Protein AF-Q4DHJ1-F1 (afdb_monomer_lite)

pLDDT: mean 71.38, std 22.07, range [25.27, 98.25]

Radius of gyration: 38.3 Å; chains: 1; bounding box: 153×89×81 Å

InterPro domains:
  IPR014541 Predicted amidinotransferase, FN0238 type [PTHR43224] (363-666)

Foldseek 3Di:
DAPFFAFAWAFEAFFADDPPDPPDDDDDDDDDDDDDDDDDDDDDLVLLVVVLVVLVVCLVVPLVPPDPSLDDNVNSVVLNVLSVLLNVLVVVLVVLVVVLVVLVVVVVVVVVVVVVVVVVVVVVVVVVVVVVVVVLVVVPPPDPDDDDCNVVVVVVVVVVVVVVVVVVCVVCVVVVVVVVVVVVVSVVVSVVSVVVSVVSVVSSVVSLVVSLVVLVVVVVSVVVVVVVVVVVPDDPVVVVVVCPPDDDDCPPVVVSVVVVVVVVVVVVVVVVVVPDDDDDDDDDPDPRSSVVSVVVVVVVVVVVVVVVVVCDPPPPPPDDDDDDDDDDDDDDDDDDDDDDDDDDDDDDDDDDDDDDDDDDPPPVVVVLSVVQSVLVVVVQCCQCVVQVHHYHYHYLCPAPCSVVSNVPPLLRQCLFQKAKAFEDDLVQAFTPAIEMEGWADDPSCPPSDRVVLPVCLLVVLCVVVVGRYYYHYCNVLCVVQVAGATSLQWAAALQRQAIEGAQWAPVPQDPSNSVSSVVSQVSVCVVSVHDPLRYAYWHFHPDGSNFQQWHHAQQEIEGQLVRIHHPDPVSSVSVVVCCVVRHNYYHHDHPQLSLQALRQKDWTWTRDPVPDDIAIAIEDEPRSLVSDDPVSNVSVCVVLDDPSYDYGHSPSVCVPVVHDDNSRIRGYRYHPDSDHHGNCRDPCVSSCSVVVVVVVVVVVVVVVVVPDDD

Secondary structure (DSSP, 8-state):
----PPP-EEEEEPP----------------------------SHHHHHHHHHHHHHHHHTTGGGSTT--S-HHHHHHHHHHHHHHHHHHHHHHHHHHHHHHHHHHHHHHHHHHHHHHHHHHHHHHHHHHHHHHHHHHHSSS--S--S-HHHHHHHHHHHHHHHHHHHHHHHHHHHHHHHHHHHHHHHHHHHHHHHHHHHHHHHHHHHHHHHHHHHHHHHHHHHHHHHHHHHSS-HHHHHHTTSS-S----HHHHHHHHHHHHHHHHHHHHHTTS----------S--HHHHHHHHHHHHHHHHHHHHHHS----TT-------------------------------------PPPPPP-HHHHHHHHHHHHHHHHHHHHIIIIIT----EEEEGGGSTTHHHHHT-GGGG-GGGTEEEEEEE-TTSSSEEEEEEEE----GGGTT-S-IIIIIIHHHHHHHHTTTTEEEEE-HHHHHHHT----GGGEEE-TTS--EEEEEEETTT--HHHHHHHHHHHHHHHHHHT--GGGEEEEEESSS-TTS--EEE-SSEEEE-GGGEE-SSHHHHHHHHHHHHHH-SEEEE--HHHHHTTTTS-EEEEE--TTT-S-EEEEE--HHHHHHS-HHHHHHHHHHH-TT-EE----HHHHHHHS--HHHH-EEEEEESSSSPPPGGGSHHHHHTHHHHHHHHHHHHHHHHHHS---

Sequence (710 aa):
MEEAIMSDIILVEPCAFYILGDPVADDTETTCRTRKSSAGLLPASHTHAALYEWIRKFLESGWGKCRGATAGLCELVEAETALRELIALDESQVYMHRITSCHLACLQREKQRWERELAMREAVTKYQLQRLLHLEHHFHPAKGEKSVDTQSTLHQAGFLMKEMQECLAELHAPVLIRAQEAQKFAEDRLQALMRVLEHQTGRLRSTQKALNDVCLALNDLAARANVEARCKEGSEIVHAAIREEDGVFCTPKEVIDAVQERITELEMRRMHTAYEANSTGATNDTFDALTVAVCRLEETRADFYALGRRLGPVDSRVAPEVLGHISEVDFMKPPLTPPKFLSPSLSFSPSANVGPKGFVMESHAYEIHQAVLHEQRELVMMLNDIWGMRPLLLRLCTEDDAEQYAQRPLSLYAGHSLSLHQWIDVDGNRPTKRAAVFYPTPPERRGEVPKEHLESVLVEKAREVRDALDIIDLRAEGEKAGAYFTGNAAFFSADGKFMYCCCGTADTCTDARRTLMLHVVGMLRRRLGVPSANCFCYYSSSFPLATSLGWVGAGVCAWALDEMRFASHEEKESFMLHLRETYRTVIRLTREEVRNFAGECVEIISYSPNYGPTRRRLVISSHALRSLSEHNRSTLMAWYGEGGCIVPDLSTIERMGGYSARSMLLTVVTHGSDTPPPSGHGFFSFIGIRARERESACMEVTTTYKRKPN

Structure (mmCIF, N/CA/C/O backbone):
data_AF-Q4DHJ1-F1
#
_entry.id   AF-Q4DHJ1-F1
#
loop_
_atom_site.group_PDB
_atom_site.id
_atom_site.type_symbol
_atom_site.label_atom_id
_atom_site.label_alt_id
_atom_site.label_comp_id
_atom_site.label_asym_id
_atom_site.label_entity_id
_atom_site.label_seq_id
_atom_site.pdbx_PDB_ins_code
_atom_site.Cartn_x
_atom_site.Cartn_y
_atom_site.Cartn_z
_atom_site.occupancy
_atom_site.B_iso_or_equiv
_atom_site.auth_seq_id
_atom_site.auth_comp_id
_atom_site.auth_asym_id
_atom_site.auth_atom_id
_atom_site.pdbx_PDB_model_num
ATOM 1 N N . MET A 1 1 ? -14.425 1.570 29.190 1.00 39.84 1 MET A N 1
ATOM 2 C CA . MET A 1 1 ? -14.258 2.176 27.857 1.00 39.84 1 MET A CA 1
ATOM 3 C C . MET A 1 1 ? -13.415 1.183 27.079 1.00 39.84 1 MET A C 1
ATOM 5 O O . MET A 1 1 ? -12.232 1.088 27.365 1.00 39.84 1 MET A O 1
ATOM 9 N N . GLU A 1 2 ? -14.031 0.318 26.272 1.00 39.03 2 GLU A N 1
ATOM 10 C CA . GLU A 1 2 ? -13.278 -0.657 25.470 1.00 39.03 2 GLU A CA 1
ATOM 11 C C . GLU A 1 2 ? -12.335 0.127 24.553 1.00 39.03 2 GLU A C 1
ATOM 13 O O . GLU A 1 2 ? -12.781 0.987 23.791 1.00 39.03 2 GLU A O 1
ATOM 18 N N . GLU A 1 3 ? -11.025 -0.074 24.700 1.00 49.72 3 GLU A N 1
ATOM 19 C CA . GLU A 1 3 ? -10.043 0.570 23.834 1.00 49.72 3 GLU A CA 1
ATOM 20 C C . GLU A 1 3 ? -10.290 0.104 22.400 1.00 49.72 3 GLU A C 1
ATOM 22 O O . GLU A 1 3 ? -9.991 -1.038 22.052 1.00 49.72 3 GLU A O 1
ATOM 27 N N . ALA A 1 4 ? -10.863 0.995 21.584 1.00 52.72 4 ALA A N 1
ATOM 28 C CA . ALA A 1 4 ? -11.133 0.758 20.173 1.00 52.72 4 ALA A CA 1
ATOM 29 C C . ALA A 1 4 ? -9.927 0.081 19.505 1.00 52.72 4 ALA A C 1
ATOM 31 O O . ALA A 1 4 ? -8.792 0.561 19.607 1.00 52.72 4 ALA A O 1
ATOM 32 N N . ILE A 1 5 ? -10.188 -1.058 18.865 1.00 51.91 5 ILE A N 1
ATOM 33 C CA . ILE A 1 5 ? -9.171 -1.880 18.218 1.00 51.91 5 ILE A CA 1
ATOM 34 C C . ILE A 1 5 ? -8.449 -1.024 17.163 1.00 51.91 5 ILE A C 1
ATOM 36 O O . ILE A 1 5 ? -9.080 -0.334 16.366 1.00 51.91 5 ILE A O 1
ATOM 40 N N . MET A 1 6 ? -7.116 -1.006 17.202 1.00 59.09 6 MET A N 1
ATOM 41 C CA . MET A 1 6 ? -6.274 -0.115 16.408 1.00 59.09 6 MET A CA 1
ATOM 42 C C . MET A 1 6 ? -5.696 -0.898 15.235 1.00 59.09 6 MET A C 1
ATOM 44 O O . MET A 1 6 ? -5.077 -1.938 15.437 1.00 59.09 6 MET A O 1
ATOM 48 N N . SER A 1 7 ? -5.869 -0.395 14.017 1.00 62.91 7 SER A N 1
ATOM 49 C CA . SER A 1 7 ? -5.218 -0.962 12.833 1.00 62.91 7 SER A CA 1
ATOM 50 C C . SER A 1 7 ? -3.722 -0.615 12.824 1.00 62.91 7 SER A C 1
ATOM 52 O O . SER A 1 7 ? -3.352 0.552 12.991 1.00 62.91 7 SER A O 1
ATOM 54 N N . ASP A 1 8 ? -2.866 -1.617 12.603 1.00 82.75 8 ASP A N 1
ATOM 55 C CA . ASP A 1 8 ? -1.416 -1.451 12.444 1.00 82.75 8 ASP A CA 1
ATOM 56 C C . ASP A 1 8 ? -1.074 -1.019 10.999 1.00 82.75 8 ASP A C 1
ATOM 58 O O . ASP A 1 8 ? -0.603 -1.811 10.179 1.00 82.75 8 ASP A O 1
ATOM 62 N N . ILE A 1 9 ? -1.358 0.249 10.678 1.00 89.06 9 ILE A N 1
ATOM 63 C CA . ILE A 1 9 ? -0.994 0.903 9.409 1.00 89.06 9 ILE A CA 1
ATOM 64 C C . ILE A 1 9 ? -0.033 2.074 9.673 1.00 89.06 9 ILE A C 1
ATOM 66 O O . ILE A 1 9 ? -0.365 2.955 10.467 1.00 89.06 9 ILE A O 1
ATOM 70 N N . ILE A 1 10 ? 1.130 2.095 9.017 1.00 88.38 10 ILE A N 1
ATOM 71 C CA . ILE A 1 10 ? 2.053 3.245 8.976 1.00 88.38 10 ILE A CA 1
ATOM 72 C C . ILE A 1 10 ? 1.993 3.898 7.593 1.00 88.38 10 ILE A C 1
ATOM 74 O O . ILE A 1 10 ? 1.983 3.209 6.573 1.00 88.38 10 ILE A O 1
ATOM 78 N N . LEU A 1 11 ? 1.997 5.228 7.577 1.00 88.69 11 LEU A N 1
ATOM 79 C CA . LEU A 1 11 ? 2.306 6.067 6.426 1.00 88.69 11 LEU A CA 1
ATOM 80 C C . LEU A 1 11 ? 3.512 6.943 6.767 1.00 88.69 11 LEU A C 1
ATOM 82 O O . LEU A 1 11 ? 3.690 7.331 7.922 1.00 88.69 11 LEU A O 1
ATOM 86 N N . VAL A 1 12 ? 4.316 7.273 5.762 1.00 85.62 12 VAL A N 1
ATOM 87 C CA . VAL A 1 12 ? 5.467 8.171 5.905 1.00 85.62 12 VAL A CA 1
ATOM 88 C C . VAL A 1 12 ? 5.176 9.468 5.163 1.00 85.62 12 VAL A C 1
ATOM 90 O O . VAL A 1 12 ? 4.938 9.445 3.957 1.00 85.62 12 VAL A O 1
ATOM 93 N N . GLU A 1 13 ? 5.147 10.584 5.886 1.00 84.06 13 GLU A N 1
ATOM 94 C CA . GLU A 1 13 ? 4.949 11.915 5.320 1.00 84.06 13 GLU A CA 1
ATOM 95 C C . GLU A 1 13 ? 6.213 12.347 4.566 1.00 84.06 13 GLU A C 1
ATOM 97 O O . GLU A 1 13 ? 7.304 12.292 5.142 1.00 84.06 13 GLU A O 1
ATOM 102 N N . PRO A 1 14 ? 6.108 12.774 3.296 1.00 79.62 14 PRO A N 1
ATOM 103 C CA . PRO A 1 14 ? 7.262 13.235 2.546 1.00 79.62 14 PRO A CA 1
ATOM 104 C C . PRO A 1 14 ? 7.821 14.508 3.188 1.00 79.62 14 PRO A C 1
ATOM 106 O O . PRO A 1 14 ? 7.075 15.379 3.634 1.00 79.62 14 PRO A O 1
ATOM 109 N N . CYS A 1 15 ? 9.145 14.639 3.195 1.00 77.06 15 CYS A N 1
ATOM 110 C CA . CYS A 1 15 ? 9.803 15.870 3.611 1.00 77.06 15 CYS A CA 1
ATOM 111 C C . CYS A 1 15 ? 9.969 16.814 2.411 1.00 77.06 15 CYS A C 1
ATOM 113 O O . CYS A 1 15 ? 10.232 16.352 1.303 1.00 77.06 15 CYS A O 1
ATOM 115 N N . ALA A 1 16 ? 9.866 18.124 2.622 1.00 70.38 16 ALA A N 1
ATOM 116 C CA . ALA A 1 16 ? 10.421 19.116 1.707 1.00 70.38 16 ALA A CA 1
ATOM 117 C C . ALA A 1 16 ? 11.106 20.215 2.516 1.00 70.38 16 ALA A C 1
ATOM 119 O O . ALA A 1 16 ? 10.472 20.875 3.338 1.00 70.38 16 ALA A O 1
ATOM 120 N N . PHE A 1 17 ? 12.389 20.436 2.239 1.00 60.94 17 PHE A N 1
ATOM 121 C CA . PHE A 1 17 ? 13.082 21.661 2.605 1.00 60.94 17 PHE A CA 1
ATOM 122 C C . PHE A 1 17 ? 13.164 22.533 1.369 1.00 60.94 17 PHE A C 1
ATOM 124 O O . PHE A 1 17 ? 13.651 22.101 0.325 1.00 60.94 17 PHE A O 1
ATOM 131 N N . TYR A 1 18 ? 12.724 23.775 1.512 1.00 56.59 18 TYR A N 1
ATOM 132 C CA . TYR A 1 18 ? 13.171 24.835 0.630 1.00 56.59 18 TYR A CA 1
ATOM 133 C C . TYR A 1 18 ? 14.295 25.525 1.369 1.00 56.59 18 TYR A C 1
ATOM 135 O O . TYR A 1 18 ? 14.062 26.199 2.373 1.00 56.59 18 TYR A O 1
ATOM 143 N N . ILE A 1 19 ? 15.517 25.336 0.880 1.00 43.81 19 ILE A N 1
ATOM 144 C CA . ILE A 1 19 ? 16.568 26.295 1.174 1.00 43.81 19 ILE A CA 1
ATOM 145 C C . ILE A 1 19 ? 16.078 27.583 0.507 1.00 43.81 19 ILE A C 1
ATOM 147 O O . ILE A 1 19 ? 16.149 27.716 -0.713 1.00 43.81 19 ILE A O 1
ATOM 151 N N . LEU A 1 20 ? 15.515 28.512 1.288 1.00 44.19 20 LEU A N 1
ATOM 152 C CA . LEU A 1 20 ? 15.561 29.923 0.916 1.00 44.19 20 LEU A CA 1
ATOM 153 C C . LEU A 1 20 ? 17.045 30.188 0.718 1.00 44.19 20 LEU A C 1
ATOM 155 O O . LEU A 1 20 ? 17.784 30.190 1.697 1.00 44.19 20 LEU A O 1
ATOM 159 N N . GLY A 1 21 ? 17.489 30.232 -0.536 1.00 37.59 21 GLY A N 1
ATOM 160 C CA . GLY A 1 21 ? 18.898 30.365 -0.853 1.00 37.59 21 GLY A CA 1
ATOM 161 C C . GLY A 1 21 ? 19.439 31.631 -0.210 1.00 37.59 21 GLY A C 1
ATOM 162 O O . GLY A 1 21 ? 19.293 32.711 -0.773 1.00 37.59 21 GLY A O 1
ATOM 163 N N . ASP A 1 22 ? 20.085 31.500 0.945 1.00 38.38 22 ASP A N 1
ATOM 164 C CA . ASP A 1 22 ? 21.140 32.428 1.297 1.00 38.38 22 ASP A CA 1
ATOM 165 C C . ASP A 1 22 ? 22.254 32.212 0.261 1.00 38.38 22 ASP A C 1
ATOM 167 O O . ASP A 1 22 ? 22.558 31.063 -0.088 1.00 38.38 22 ASP A O 1
ATOM 171 N N . PRO A 1 23 ? 22.842 33.281 -0.299 1.00 36.78 23 PRO A N 1
ATOM 172 C CA . PR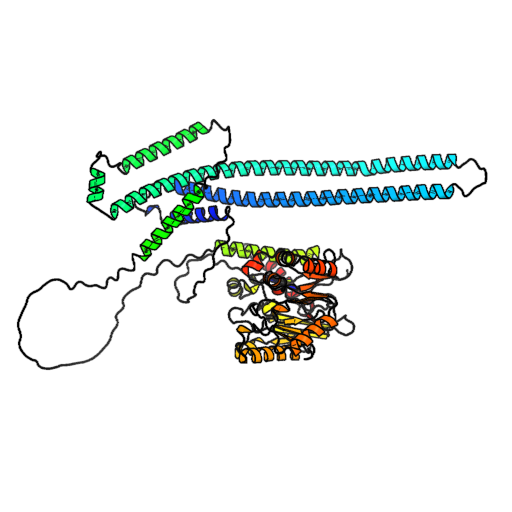O A 1 23 ? 23.871 33.161 -1.320 1.00 36.78 23 PRO A CA 1
ATOM 173 C C . PRO A 1 23 ? 25.145 32.604 -0.677 1.00 36.78 23 PRO A C 1
ATOM 175 O O . PRO A 1 23 ? 26.007 33.354 -0.225 1.00 36.78 23 PRO A O 1
ATOM 178 N N . VAL A 1 24 ? 25.263 31.280 -0.602 1.00 39.75 24 VAL A N 1
ATOM 179 C CA . VAL A 1 24 ? 26.472 30.619 -0.110 1.00 39.75 24 VAL A CA 1
ATOM 180 C C . VAL A 1 24 ? 27.433 30.394 -1.271 1.00 39.75 24 VAL A C 1
ATOM 182 O O . VAL A 1 24 ? 27.061 29.937 -2.355 1.00 39.75 24 VAL A O 1
ATOM 185 N N . ALA A 1 25 ? 28.669 30.811 -1.014 1.00 38.31 25 ALA A N 1
ATOM 186 C CA . ALA A 1 25 ? 29.799 30.828 -1.918 1.00 38.31 25 ALA A CA 1
ATOM 187 C C . ALA A 1 25 ? 30.171 29.435 -2.447 1.00 38.31 25 ALA A C 1
ATOM 189 O O . ALA A 1 25 ? 29.970 28.425 -1.779 1.00 38.31 25 ALA A O 1
ATOM 190 N N . ASP A 1 26 ? 30.712 29.465 -3.666 1.00 37.88 26 ASP A N 1
ATOM 191 C CA . ASP A 1 26 ? 31.376 28.398 -4.416 1.00 37.88 26 ASP A CA 1
ATOM 192 C C . ASP A 1 26 ? 31.930 27.253 -3.559 1.00 37.88 26 ASP A C 1
ATOM 194 O O . ASP A 1 26 ? 32.813 27.473 -2.738 1.00 37.88 26 ASP A O 1
ATOM 198 N N . ASP A 1 27 ? 31.468 26.034 -3.840 1.00 39.59 27 ASP A N 1
ATOM 199 C CA . ASP A 1 27 ? 32.343 24.872 -3.966 1.00 39.59 27 ASP A CA 1
ATOM 200 C C . ASP A 1 27 ? 31.667 23.779 -4.815 1.00 39.59 27 ASP A C 1
ATOM 202 O O . ASP A 1 27 ? 30.451 23.719 -5.007 1.00 39.59 27 ASP A O 1
ATOM 206 N N . THR A 1 28 ? 32.526 22.998 -5.450 1.00 34.44 28 THR A N 1
ATOM 207 C CA . THR A 1 28 ? 32.391 22.348 -6.755 1.00 34.44 28 THR A CA 1
ATOM 208 C C . THR A 1 28 ? 31.714 20.970 -6.789 1.00 34.44 28 THR A C 1
ATOM 210 O O . THR A 1 28 ? 31.727 20.223 -5.822 1.00 34.44 28 THR A O 1
ATOM 213 N N . GLU A 1 29 ? 31.277 20.616 -8.010 1.00 29.92 29 GLU A N 1
ATOM 214 C CA . GLU A 1 29 ? 31.112 19.264 -8.584 1.00 29.92 29 GLU A CA 1
ATOM 215 C C . GLU A 1 29 ? 29.995 18.338 -8.061 1.00 29.92 29 GLU A C 1
ATOM 217 O O . GLU A 1 29 ? 30.121 17.667 -7.045 1.00 29.92 29 GLU A O 1
ATOM 222 N N . THR A 1 30 ? 28.965 18.112 -8.891 1.00 32.91 30 THR A N 1
ATOM 223 C CA . THR A 1 30 ? 28.773 16.817 -9.588 1.00 32.91 30 THR A CA 1
ATOM 224 C C . THR A 1 30 ? 27.624 16.856 -10.606 1.00 32.91 30 THR A C 1
ATOM 226 O O . THR A 1 30 ? 26.699 17.659 -10.553 1.00 32.91 30 THR A O 1
ATOM 229 N N . THR A 1 31 ? 27.758 15.997 -11.612 1.00 26.50 31 THR A N 1
ATOM 230 C CA . THR A 1 31 ? 27.013 15.908 -12.870 1.00 26.50 31 THR A CA 1
ATOM 231 C C . THR A 1 31 ? 25.710 15.114 -12.735 1.00 26.50 31 THR A C 1
ATOM 233 O O . THR A 1 31 ? 25.711 14.022 -12.176 1.00 26.50 31 THR A O 1
ATOM 236 N N . CYS A 1 32 ? 24.613 15.561 -13.363 1.00 29.23 32 CYS A N 1
ATOM 237 C CA . CYS A 1 32 ? 23.516 14.650 -13.714 1.00 29.23 32 CYS A CA 1
ATOM 238 C C . CYS A 1 32 ? 22.780 15.053 -15.001 1.00 29.23 32 CYS A C 1
ATOM 240 O O . CYS A 1 32 ? 22.533 16.227 -15.273 1.00 29.23 32 CYS A O 1
ATOM 242 N N . ARG A 1 33 ? 22.494 14.039 -15.826 1.00 27.52 33 ARG A N 1
ATOM 243 C CA . ARG A 1 33 ? 21.971 14.122 -17.195 1.00 27.52 33 ARG A CA 1
ATOM 244 C C . ARG A 1 33 ? 20.445 14.190 -17.225 1.00 27.52 33 ARG A C 1
ATOM 246 O O . ARG A 1 33 ? 19.751 13.460 -16.528 1.00 27.52 33 ARG A O 1
ATOM 253 N N . THR A 1 34 ? 19.962 15.012 -18.145 1.00 25.91 34 THR A N 1
ATOM 254 C CA . THR A 1 34 ? 18.567 15.272 -18.490 1.00 25.91 34 THR A CA 1
ATOM 255 C C . THR A 1 34 ? 17.918 14.125 -19.267 1.00 25.91 34 THR A C 1
ATOM 257 O O . THR A 1 34 ? 18.495 13.583 -20.213 1.00 25.91 34 THR A O 1
ATOM 260 N N . ARG A 1 35 ? 16.657 13.816 -18.940 1.00 27.97 35 ARG A N 1
ATOM 261 C CA . ARG A 1 35 ? 15.757 13.057 -19.816 1.00 27.97 35 ARG A CA 1
ATOM 262 C C . ARG A 1 35 ? 14.427 13.792 -19.963 1.00 27.97 35 ARG A C 1
ATOM 264 O O . ARG A 1 35 ? 13.834 14.239 -18.991 1.00 27.97 35 ARG A O 1
ATOM 271 N N . LYS A 1 36 ? 14.026 13.926 -21.227 1.00 25.66 36 LYS A N 1
ATOM 272 C CA . LYS A 1 36 ? 12.810 14.563 -21.737 1.00 25.66 36 LYS A CA 1
ATOM 273 C C . LYS A 1 36 ? 11.616 13.615 -21.619 1.00 25.66 36 LYS A C 1
ATOM 275 O O . LYS A 1 36 ? 11.744 12.455 -22.009 1.00 25.66 36 LYS A O 1
ATOM 280 N N . SER A 1 37 ? 10.452 14.147 -21.270 1.00 27.91 37 SER A N 1
ATOM 281 C CA . SER A 1 37 ? 9.180 13.690 -21.834 1.00 27.91 37 SER A CA 1
ATOM 282 C C . SER A 1 37 ? 8.135 14.793 -21.749 1.00 27.91 37 SER A C 1
ATOM 284 O O . SER A 1 37 ? 8.064 15.539 -20.777 1.00 27.91 37 SER A O 1
ATOM 286 N N . SER A 1 38 ? 7.386 14.887 -22.834 1.00 26.23 38 SER A N 1
ATOM 287 C CA . SER A 1 38 ? 6.535 15.987 -23.249 1.00 26.23 38 SER A CA 1
ATOM 288 C C . SER A 1 38 ? 5.069 15.750 -22.883 1.00 26.23 38 SER A C 1
ATOM 290 O O . SER A 1 38 ? 4.591 14.627 -22.984 1.00 26.23 38 SER A O 1
ATOM 292 N N . ALA A 1 39 ? 4.388 16.868 -22.624 1.00 27.72 39 ALA A N 1
ATOM 293 C CA . ALA A 1 39 ? 3.051 17.249 -23.090 1.00 27.72 39 ALA A CA 1
ATOM 294 C C . ALA A 1 39 ? 1.797 16.454 -22.663 1.00 27.72 39 ALA A C 1
ATOM 296 O O . ALA A 1 39 ? 1.588 15.298 -23.018 1.00 27.72 39 ALA A O 1
ATOM 297 N N . GLY A 1 40 ? 0.884 17.217 -22.050 1.00 28.47 40 GLY A N 1
ATOM 298 C CA . GLY A 1 40 ? -0.554 16.982 -21.917 1.00 28.47 40 GLY A CA 1
ATOM 299 C C . GLY A 1 40 ? -1.188 18.187 -21.209 1.00 28.47 40 GLY A C 1
ATOM 300 O O . GLY A 1 40 ? -1.280 18.191 -19.988 1.00 28.47 40 GLY A O 1
ATOM 301 N N . LEU A 1 41 ? -1.511 19.241 -21.969 1.00 29.42 41 LEU A N 1
ATOM 302 C CA . LEU A 1 41 ? -1.930 20.572 -21.496 1.00 29.42 41 LEU A CA 1
ATOM 303 C C . LEU A 1 41 ? -3.448 20.676 -21.268 1.00 29.42 41 LEU A C 1
ATOM 305 O O . LEU A 1 41 ? -4.232 20.347 -22.155 1.00 29.42 41 LEU A O 1
ATOM 309 N N . LEU A 1 42 ? -3.832 21.251 -20.126 1.00 32.38 42 LEU A N 1
ATOM 310 C CA . LEU A 1 42 ? -5.099 21.960 -19.915 1.00 32.38 42 LEU A CA 1
ATOM 311 C C . LEU A 1 42 ? -4.759 23.462 -19.773 1.00 32.38 42 LEU A C 1
ATOM 313 O O . LEU A 1 42 ? -3.934 23.793 -18.918 1.00 32.38 42 LEU A O 1
ATOM 317 N N . PRO A 1 43 ? -5.304 24.365 -20.612 1.00 44.84 43 PRO A N 1
ATOM 318 C CA . PRO A 1 43 ? -4.842 25.750 -20.690 1.00 44.84 43 PRO A CA 1
ATOM 319 C C . PRO A 1 43 ? -5.808 26.711 -19.979 1.00 44.84 43 PRO A C 1
ATOM 321 O O . PRO A 1 43 ? -6.925 26.902 -20.443 1.00 44.84 43 PRO A O 1
ATOM 324 N N . ALA A 1 44 ? -5.381 27.314 -18.866 1.00 38.31 44 ALA A N 1
ATOM 325 C CA . ALA A 1 44 ? -5.883 28.621 -18.402 1.00 38.31 44 ALA A CA 1
ATOM 326 C C . ALA A 1 44 ? -5.048 29.169 -17.230 1.00 38.31 44 ALA A C 1
ATOM 328 O O . ALA A 1 44 ? -4.561 30.293 -17.293 1.00 38.31 44 ALA A O 1
ATOM 329 N N . SER A 1 45 ? -4.819 28.373 -16.179 1.00 40.12 45 SER A N 1
ATOM 330 C CA . SER A 1 45 ? -4.093 28.844 -14.985 1.00 40.12 45 SER A CA 1
ATOM 331 C C . SER A 1 45 ? -2.579 28.928 -15.215 1.00 40.12 45 SER A C 1
ATOM 333 O O . SER A 1 45 ? -1.915 29.866 -14.776 1.00 40.12 45 SER A O 1
ATOM 335 N N . HIS A 1 46 ? -2.023 27.986 -15.984 1.00 46.41 46 HIS A N 1
ATOM 336 C CA . HIS A 1 46 ? -0.583 27.902 -16.244 1.00 46.41 46 HIS A CA 1
ATOM 337 C C . HIS A 1 46 ? -0.025 29.059 -17.097 1.00 46.41 46 HIS A C 1
ATOM 339 O O . HIS A 1 46 ? 1.170 29.346 -17.029 1.00 46.41 46 HIS A O 1
ATOM 345 N N . THR A 1 47 ? -0.856 29.745 -17.886 1.00 49.75 47 THR A N 1
ATOM 346 C CA . THR A 1 47 ? -0.417 30.817 -18.796 1.00 49.75 47 THR A CA 1
ATOM 347 C C . THR A 1 47 ? -0.152 32.140 -18.079 1.00 49.75 47 THR A C 1
ATOM 349 O O . THR A 1 47 ? 0.824 32.816 -18.403 1.00 49.75 47 THR A O 1
ATOM 352 N N . HIS A 1 48 ? -0.954 32.494 -17.068 1.00 46.91 48 HIS A N 1
ATOM 353 C CA . HIS A 1 48 ? -0.780 33.752 -16.330 1.00 46.91 48 HIS A CA 1
ATOM 354 C C . HIS A 1 48 ? 0.483 33.740 -15.465 1.00 46.91 48 HIS A C 1
ATOM 356 O O . HIS A 1 48 ? 1.249 34.701 -15.491 1.00 46.91 48 HIS A O 1
ATOM 362 N N . ALA A 1 49 ? 0.747 32.630 -14.766 1.00 53.25 49 ALA A N 1
ATOM 363 C CA . ALA A 1 49 ? 1.948 32.468 -13.947 1.00 53.25 49 ALA A CA 1
ATOM 364 C C . ALA A 1 49 ? 3.235 32.524 -14.788 1.00 53.25 49 ALA A C 1
ATOM 366 O O . ALA A 1 49 ? 4.203 33.179 -14.401 1.00 53.25 49 ALA A O 1
ATOM 367 N N . ALA A 1 50 ? 3.234 31.892 -15.967 1.00 55.72 50 ALA A N 1
ATOM 368 C CA . ALA A 1 50 ? 4.373 31.922 -16.881 1.00 55.72 50 ALA A CA 1
ATOM 369 C C . ALA A 1 50 ? 4.654 33.335 -17.418 1.00 55.72 50 ALA A C 1
ATOM 371 O O . ALA A 1 50 ? 5.813 33.754 -17.459 1.00 55.72 50 ALA A O 1
ATOM 372 N N . LEU A 1 51 ? 3.608 34.082 -17.794 1.00 54.19 51 LEU A N 1
ATOM 373 C CA . LEU A 1 51 ? 3.745 35.466 -18.251 1.00 54.19 51 LEU A CA 1
ATOM 374 C C . LEU A 1 51 ? 4.212 36.393 -17.122 1.00 54.19 51 LEU A C 1
ATOM 376 O O . LEU A 1 51 ? 5.111 37.202 -17.339 1.00 54.19 51 LEU A O 1
ATOM 380 N N . TYR A 1 52 ? 3.656 36.243 -15.918 1.00 58.59 52 TYR A N 1
ATOM 381 C CA . TYR A 1 52 ? 4.084 36.987 -14.733 1.00 58.59 52 TYR A CA 1
ATOM 382 C C . TYR A 1 52 ? 5.568 36.763 -14.432 1.00 58.59 52 TYR A C 1
ATOM 384 O O . TYR A 1 52 ? 6.325 37.725 -14.316 1.00 58.59 52 TYR A O 1
ATOM 392 N N . GLU A 1 53 ? 6.008 35.504 -14.380 1.00 60.34 53 GLU A N 1
ATOM 393 C CA . GLU A 1 53 ? 7.416 35.177 -14.153 1.00 60.34 53 GLU A CA 1
ATOM 394 C C . GLU A 1 53 ? 8.320 35.717 -15.261 1.00 60.34 53 GLU A C 1
ATOM 396 O O . GLU A 1 53 ? 9.444 36.133 -14.984 1.00 60.34 53 GLU A O 1
ATOM 401 N N . TRP A 1 54 ? 7.843 35.743 -16.508 1.00 64.81 54 TRP A N 1
ATOM 402 C CA . TRP A 1 54 ? 8.585 36.341 -17.610 1.00 64.81 54 TRP A CA 1
ATOM 403 C C . TRP A 1 54 ? 8.737 37.858 -17.441 1.00 64.81 54 TRP A C 1
ATOM 405 O O . TRP A 1 54 ? 9.868 38.337 -17.486 1.00 64.81 54 TRP A O 1
ATOM 415 N N . ILE A 1 55 ? 7.653 38.604 -17.182 1.00 57.62 55 ILE A N 1
ATOM 416 C CA . ILE A 1 55 ? 7.704 40.065 -16.974 1.00 57.62 55 ILE A CA 1
ATOM 417 C C . ILE A 1 55 ? 8.566 40.411 -15.756 1.00 57.62 55 ILE A C 1
ATOM 419 O O . ILE A 1 55 ? 9.447 41.264 -15.857 1.00 57.62 55 ILE A O 1
ATOM 423 N N . ARG A 1 56 ? 8.374 39.712 -14.630 1.00 64.25 56 ARG A N 1
ATOM 424 C CA . ARG A 1 56 ? 9.166 39.903 -13.407 1.00 64.25 56 ARG A CA 1
ATOM 425 C C . ARG A 1 56 ? 10.654 39.695 -13.676 1.00 64.25 56 ARG A C 1
ATOM 427 O O . ARG A 1 56 ? 11.466 40.565 -13.378 1.00 64.25 56 ARG A O 1
ATOM 434 N N . LYS A 1 57 ? 11.024 38.575 -14.307 1.00 63.16 57 LYS A N 1
ATOM 435 C CA . LYS A 1 57 ? 12.428 38.289 -14.646 1.00 63.16 57 LYS A CA 1
ATOM 436 C C . LYS A 1 57 ? 12.987 39.288 -15.647 1.00 63.16 57 LYS A C 1
ATOM 438 O O . LYS A 1 57 ? 14.151 39.660 -15.541 1.00 63.16 57 LYS A O 1
ATOM 443 N N . PHE A 1 58 ? 12.184 39.730 -16.608 1.00 60.22 58 PHE A N 1
ATOM 444 C CA . PHE A 1 58 ? 12.573 40.738 -17.588 1.00 60.22 58 PHE A CA 1
ATOM 445 C C . PHE A 1 58 ? 12.878 42.093 -16.927 1.00 60.22 58 PHE A C 1
ATOM 447 O O . PHE A 1 58 ? 13.907 42.703 -17.222 1.00 60.22 58 PHE A O 1
ATOM 454 N N . LEU A 1 59 ? 12.047 42.513 -15.968 1.00 56.09 59 LEU A N 1
ATOM 455 C CA . LEU A 1 59 ? 12.279 43.682 -15.117 1.00 56.09 59 LEU A CA 1
ATOM 456 C C . LEU A 1 59 ? 13.559 43.535 -14.277 1.00 56.09 59 LEU A C 1
ATOM 458 O O . LEU A 1 59 ? 14.430 44.410 -14.312 1.00 56.09 59 LEU A O 1
ATOM 462 N N . GLU A 1 60 ? 13.706 42.407 -13.578 1.00 63.69 60 GLU A N 1
ATOM 463 C CA . GLU A 1 60 ? 14.846 42.101 -12.698 1.00 63.69 60 GLU A CA 1
ATOM 464 C C . GLU A 1 60 ? 16.180 41.992 -13.446 1.00 63.69 60 GLU A C 1
ATOM 466 O O . GLU A 1 60 ? 17.222 42.386 -12.922 1.00 63.69 60 GLU A O 1
ATOM 471 N N . SER A 1 61 ? 16.159 41.531 -14.701 1.00 67.12 61 SER A N 1
ATOM 472 C CA . SER A 1 61 ? 17.345 41.418 -15.567 1.00 67.12 61 SER A CA 1
ATOM 473 C C . SER A 1 61 ? 17.954 42.775 -15.945 1.00 67.12 61 SER A C 1
ATOM 475 O O . SER A 1 61 ? 18.985 42.839 -16.617 1.00 67.12 61 SER A O 1
ATOM 477 N N . GLY A 1 62 ? 17.344 43.876 -15.500 1.00 60.53 62 GLY A N 1
ATOM 478 C CA . GLY A 1 62 ? 17.845 45.222 -15.704 1.00 60.53 62 GLY A CA 1
ATOM 479 C C . GLY A 1 62 ? 17.409 45.788 -17.045 1.00 60.53 62 GLY A C 1
ATOM 480 O O . GLY A 1 62 ? 18.257 46.237 -17.813 1.00 60.53 62 GLY A O 1
ATOM 481 N N . TRP A 1 63 ? 16.098 45.827 -17.299 1.00 53.97 63 TRP A N 1
ATOM 482 C CA . TRP A 1 63 ? 15.482 46.520 -18.441 1.00 53.97 63 TRP A CA 1
ATOM 483 C C . TRP A 1 63 ? 16.104 47.899 -18.717 1.00 53.97 63 TRP A C 1
ATOM 485 O O . TRP A 1 63 ? 16.433 48.209 -19.858 1.00 53.97 63 TRP A O 1
ATOM 495 N N . GLY A 1 64 ? 16.409 48.678 -17.669 1.00 52.06 64 GLY A N 1
ATOM 496 C CA . GLY A 1 64 ? 17.076 49.983 -17.796 1.00 52.06 64 GLY A CA 1
ATOM 497 C C . GLY A 1 64 ? 18.475 49.954 -18.441 1.00 52.06 64 GLY A C 1
ATOM 498 O O . GLY A 1 64 ? 18.990 50.999 -18.828 1.00 52.06 64 GLY A O 1
ATOM 499 N N . LYS A 1 65 ? 19.103 48.778 -18.579 1.00 58.59 65 LYS A N 1
ATOM 500 C CA . LYS A 1 65 ? 20.379 48.584 -19.289 1.00 58.59 65 LYS A CA 1
ATOM 501 C C . LYS A 1 65 ? 20.194 48.288 -20.779 1.00 58.59 65 LYS A C 1
ATOM 503 O O . LYS A 1 65 ? 21.161 48.400 -21.536 1.00 58.59 65 LYS A O 1
ATOM 508 N N . CYS A 1 66 ? 18.992 47.915 -21.216 1.00 49.88 66 CYS A N 1
ATOM 509 C CA . CYS A 1 66 ? 18.706 47.683 -22.625 1.00 49.88 66 CYS A CA 1
ATOM 510 C C . CYS A 1 66 ? 18.608 49.034 -23.344 1.00 49.88 66 CYS A C 1
ATOM 512 O O . CYS A 1 66 ? 17.624 49.759 -23.218 1.00 49.88 66 CYS A O 1
ATOM 514 N N . ARG A 1 67 ? 19.649 49.398 -24.104 1.00 43.38 67 ARG A N 1
ATOM 515 C CA . ARG A 1 67 ? 19.598 50.570 -24.993 1.00 43.38 67 ARG A CA 1
ATOM 516 C C . ARG A 1 67 ? 18.446 50.377 -25.987 1.00 43.38 67 ARG A C 1
ATOM 518 O O . ARG A 1 67 ? 18.507 49.456 -26.792 1.00 43.38 67 ARG A O 1
ATOM 525 N N . GLY A 1 68 ? 17.429 51.237 -25.919 1.00 45.19 68 GLY A N 1
ATOM 526 C CA . GLY A 1 68 ? 16.223 51.157 -26.759 1.00 45.19 68 GLY A CA 1
ATOM 527 C C . GLY A 1 68 ? 14.966 50.652 -26.041 1.00 45.19 68 GLY A C 1
ATOM 528 O O . GLY A 1 68 ? 13.929 50.507 -26.674 1.00 45.19 68 GLY A O 1
ATOM 529 N N . ALA A 1 69 ? 15.032 50.404 -24.732 1.00 43.88 69 ALA A N 1
ATOM 530 C CA . ALA A 1 69 ? 13.872 50.142 -23.889 1.00 43.88 69 ALA A CA 1
ATOM 531 C C . ALA A 1 69 ? 12.912 51.353 -23.860 1.00 43.88 69 ALA A C 1
ATOM 533 O O . ALA A 1 69 ? 13.180 52.329 -23.162 1.00 43.88 69 ALA A O 1
ATOM 534 N N . THR A 1 70 ? 11.827 51.325 -24.644 1.00 48.28 70 THR A N 1
ATOM 535 C CA . THR A 1 70 ? 10.898 52.469 -24.780 1.00 48.28 70 THR A CA 1
ATOM 536 C C . THR A 1 70 ? 9.713 52.442 -23.818 1.00 48.28 70 THR A C 1
ATOM 538 O O . THR A 1 70 ? 9.155 53.500 -23.555 1.00 48.28 70 THR A O 1
ATOM 541 N N . ALA A 1 71 ? 9.322 51.274 -23.295 1.00 48.06 71 ALA A N 1
ATOM 542 C CA . ALA A 1 71 ? 8.323 51.198 -22.231 1.00 48.06 71 ALA A CA 1
ATOM 543 C C . ALA A 1 71 ? 8.939 51.706 -20.922 1.00 48.06 71 ALA A C 1
ATOM 545 O O . ALA A 1 71 ? 10.009 51.238 -20.501 1.00 48.06 71 ALA A O 1
ATOM 546 N N . GLY A 1 72 ? 8.284 52.676 -20.289 1.00 57.12 72 GLY A N 1
ATOM 547 C CA . GLY A 1 72 ? 8.726 53.202 -19.004 1.00 57.12 72 GLY A CA 1
ATOM 548 C C . GLY A 1 72 ? 8.725 52.085 -17.962 1.00 57.12 72 GLY A C 1
ATOM 549 O O . GLY A 1 72 ? 7.828 51.249 -17.946 1.00 57.12 72 GLY A O 1
ATOM 550 N N . LEU A 1 73 ? 9.712 52.062 -17.059 1.00 58.28 73 LEU A N 1
ATOM 551 C CA . LEU A 1 73 ? 9.754 51.082 -15.963 1.00 58.28 73 LEU A CA 1
ATOM 552 C C . LEU A 1 73 ? 8.419 51.032 -15.192 1.00 58.28 73 LEU A C 1
ATOM 554 O O . LEU A 1 73 ? 7.985 49.955 -14.795 1.00 58.28 73 LEU A O 1
ATOM 558 N N . CYS A 1 74 ? 7.748 52.180 -15.044 1.00 61.00 74 CYS A N 1
ATOM 559 C CA . CYS A 1 74 ? 6.421 52.276 -14.438 1.00 61.00 74 CYS A CA 1
ATOM 560 C C . CYS A 1 74 ? 5.365 51.414 -15.152 1.00 61.00 74 CYS A C 1
ATOM 562 O O . CYS A 1 74 ? 4.608 50.730 -14.477 1.00 61.00 74 CYS A O 1
ATOM 564 N N . GLU A 1 75 ? 5.342 51.376 -16.486 1.00 52.50 75 GLU A N 1
ATOM 565 C CA . GLU A 1 75 ? 4.337 50.634 -17.268 1.00 52.50 75 GLU A CA 1
ATOM 566 C C . GLU A 1 75 ? 4.480 49.116 -17.083 1.00 52.50 75 GLU A C 1
ATOM 568 O O . GLU A 1 75 ? 3.494 48.395 -16.936 1.00 52.50 75 GLU A O 1
ATOM 573 N N . LEU A 1 76 ? 5.721 48.618 -17.032 1.00 56.41 76 LEU A N 1
ATOM 574 C CA . LEU A 1 76 ? 5.991 47.202 -16.772 1.00 56.41 76 LEU A CA 1
ATOM 575 C C . LEU A 1 76 ? 5.678 46.813 -15.319 1.00 56.41 76 LEU A C 1
ATOM 577 O O . LEU A 1 76 ? 5.194 45.708 -15.083 1.00 56.41 76 LEU A O 1
ATOM 581 N N . VAL A 1 77 ? 5.909 47.712 -14.356 1.00 62.88 77 VAL A N 1
ATOM 582 C CA . VAL A 1 77 ? 5.522 47.501 -12.949 1.00 62.88 77 VAL A CA 1
ATOM 583 C C . VAL A 1 77 ? 3.997 47.483 -12.794 1.00 62.88 77 VAL A C 1
ATOM 585 O O . VAL A 1 77 ? 3.460 46.663 -12.044 1.00 62.88 77 VAL A O 1
ATOM 588 N N . GLU A 1 78 ? 3.273 48.331 -13.527 1.00 61.22 78 GLU A N 1
ATOM 589 C CA . GLU A 1 78 ? 1.806 48.300 -13.573 1.00 61.22 78 GLU A CA 1
ATOM 590 C C . GLU A 1 78 ? 1.285 46.989 -14.181 1.00 61.22 78 GLU A C 1
ATOM 592 O O . GLU A 1 78 ? 0.378 46.374 -13.618 1.00 61.22 78 GLU A O 1
ATOM 597 N N . ALA A 1 79 ? 1.896 46.509 -15.270 1.00 57.38 79 ALA A N 1
ATOM 598 C CA . ALA A 1 79 ? 1.564 45.220 -15.879 1.00 57.38 79 ALA A CA 1
ATOM 599 C C . ALA A 1 79 ? 1.858 44.031 -14.947 1.00 57.38 79 ALA A C 1
ATOM 601 O O . ALA A 1 79 ? 1.031 43.126 -14.817 1.00 57.38 79 ALA A O 1
ATOM 602 N N . GLU A 1 80 ? 3.005 44.042 -14.257 1.00 63.44 80 GLU A N 1
ATOM 603 C CA . GLU A 1 80 ? 3.341 43.047 -13.234 1.00 63.44 80 GLU A CA 1
ATOM 604 C C . GLU A 1 80 ? 2.284 43.032 -12.119 1.00 63.44 80 GLU A C 1
ATOM 606 O O . GLU A 1 80 ? 1.782 41.970 -11.744 1.00 63.44 80 GLU A O 1
ATOM 611 N N . THR A 1 81 ? 1.916 44.210 -11.612 1.00 68.38 81 THR A N 1
ATOM 612 C CA . THR A 1 81 ? 0.912 44.361 -10.551 1.00 68.38 81 THR A CA 1
ATOM 613 C C . THR A 1 81 ? -0.451 43.838 -11.010 1.00 68.38 81 THR A C 1
ATOM 615 O O . THR A 1 81 ? -1.078 43.056 -10.294 1.00 68.38 81 THR A O 1
ATOM 618 N N . ALA A 1 82 ? -0.881 44.180 -12.228 1.00 61.00 82 ALA A N 1
ATOM 619 C CA . ALA A 1 82 ? -2.123 43.678 -12.811 1.00 61.00 82 ALA A CA 1
ATOM 620 C C . ALA A 1 82 ? -2.120 42.146 -12.972 1.00 61.00 82 ALA A C 1
ATOM 622 O O . ALA A 1 82 ? -3.133 41.501 -12.699 1.00 61.00 82 ALA A O 1
ATOM 623 N N . LEU A 1 83 ? -0.988 41.543 -13.355 1.00 60.72 83 LEU A N 1
ATOM 624 C CA . LEU A 1 83 ? -0.849 40.086 -13.449 1.00 60.72 83 LEU A CA 1
ATOM 625 C C . LEU A 1 83 ? -0.904 39.393 -12.089 1.00 60.72 83 LEU A C 1
ATOM 627 O O . LEU A 1 83 ? -1.574 38.368 -11.973 1.00 60.72 83 LEU A O 1
ATOM 631 N N . ARG A 1 84 ? -0.251 39.948 -11.057 1.00 63.97 84 ARG A N 1
ATOM 632 C CA . ARG A 1 84 ? -0.365 39.425 -9.683 1.00 63.97 84 ARG A CA 1
ATOM 633 C C . ARG A 1 84 ? -1.812 39.429 -9.216 1.00 63.97 84 ARG A C 1
ATOM 635 O O . ARG A 1 84 ? -2.278 38.433 -8.669 1.00 63.97 84 ARG A O 1
ATOM 642 N N . GLU A 1 85 ? -2.527 40.530 -9.451 1.00 61.19 85 GLU A N 1
ATOM 643 C CA . GLU A 1 85 ? -3.948 40.614 -9.116 1.00 61.19 85 GLU A CA 1
ATOM 644 C C . GLU A 1 85 ? -4.783 39.602 -9.903 1.00 61.19 85 GLU A C 1
ATOM 646 O O . GLU A 1 85 ? -5.685 38.999 -9.329 1.00 61.19 85 GLU A O 1
ATOM 651 N N . LEU A 1 86 ? -4.487 39.379 -11.187 1.00 55.97 86 LEU A N 1
ATOM 652 C CA . LEU A 1 86 ? -5.217 38.421 -12.015 1.00 55.97 86 LEU A CA 1
ATOM 653 C C . LEU A 1 86 ? -4.985 36.975 -11.565 1.00 55.97 86 LEU A C 1
ATOM 655 O O . LEU A 1 86 ? -5.955 36.234 -11.454 1.00 55.97 86 LEU A O 1
ATOM 659 N N . ILE A 1 87 ? -3.744 36.596 -11.243 1.00 60.75 87 ILE A N 1
ATOM 660 C CA . ILE A 1 87 ? -3.411 35.272 -10.690 1.00 60.75 87 ILE A CA 1
ATOM 661 C C . ILE A 1 87 ? -4.125 35.067 -9.352 1.00 60.75 87 ILE A C 1
ATOM 663 O O . ILE A 1 87 ? -4.820 34.071 -9.177 1.00 60.75 87 ILE A O 1
ATOM 667 N N . ALA A 1 88 ? -4.034 36.036 -8.437 1.00 63.28 88 ALA A N 1
ATOM 668 C CA . ALA A 1 88 ? -4.707 35.951 -7.144 1.00 63.28 88 ALA A CA 1
ATOM 669 C C . ALA A 1 88 ? -6.239 35.886 -7.289 1.00 63.28 88 ALA A C 1
ATOM 671 O O . ALA A 1 88 ? -6.909 35.167 -6.546 1.00 63.28 88 ALA A O 1
ATOM 672 N N . LEU A 1 89 ? -6.813 36.621 -8.249 1.00 59.78 89 LEU A N 1
ATOM 673 C CA . LEU A 1 89 ? -8.243 36.570 -8.545 1.00 59.78 89 LEU A CA 1
ATOM 674 C C . LEU A 1 89 ? -8.650 35.224 -9.155 1.00 59.78 89 LEU A C 1
ATOM 676 O O . LEU A 1 89 ? -9.670 34.690 -8.725 1.00 59.78 89 LEU A O 1
ATOM 680 N N . ASP A 1 90 ? -7.876 34.671 -10.088 1.00 62.59 90 ASP A N 1
ATOM 681 C CA . ASP A 1 90 ? -8.123 33.365 -10.713 1.00 62.59 90 ASP A CA 1
ATOM 682 C C . ASP A 1 90 ? -8.057 32.239 -9.673 1.00 62.59 90 ASP A C 1
ATOM 684 O O . ASP A 1 90 ? -9.012 31.480 -9.515 1.00 62.59 90 ASP A O 1
ATOM 688 N N . GLU A 1 91 ? -7.006 32.209 -8.849 1.00 61.59 91 GLU A N 1
ATOM 689 C CA . GLU A 1 91 ? -6.891 31.278 -7.721 1.00 61.59 91 GLU A CA 1
ATOM 690 C C . GLU A 1 91 ? -8.066 31.424 -6.747 1.00 61.59 91 GLU A C 1
ATOM 692 O O . GLU A 1 91 ? -8.666 30.427 -6.332 1.00 61.59 91 GLU A O 1
ATOM 697 N N . SER A 1 92 ? -8.456 32.664 -6.422 1.00 60.50 92 SER A N 1
ATOM 698 C CA . SER A 1 92 ? -9.608 32.914 -5.554 1.00 60.50 92 SER A CA 1
ATOM 699 C C . SER A 1 92 ? -10.924 32.452 -6.184 1.00 60.50 92 SER A C 1
ATOM 701 O O . SER A 1 92 ? -11.765 31.911 -5.471 1.00 60.50 92 SER A O 1
ATOM 703 N N . GLN A 1 93 ? -11.103 32.592 -7.502 1.00 61.97 93 GLN A N 1
ATOM 704 C CA . GLN A 1 93 ? -12.289 32.116 -8.215 1.00 61.97 93 GLN A CA 1
ATOM 705 C C . GLN A 1 93 ? -12.330 30.596 -8.276 1.00 61.97 93 GLN A C 1
ATOM 707 O O . GLN A 1 93 ? -13.383 30.021 -8.015 1.00 61.97 93 GLN A O 1
ATOM 712 N N . VAL A 1 94 ? -11.207 29.935 -8.563 1.00 60.22 94 VAL A N 1
ATOM 713 C CA . VAL A 1 94 ? -11.103 28.471 -8.535 1.00 60.22 94 VAL A CA 1
ATOM 714 C C . VAL A 1 94 ? -11.438 27.954 -7.136 1.00 60.22 94 VAL A C 1
ATOM 716 O O . VAL A 1 94 ? -12.249 27.035 -6.986 1.00 60.22 94 VAL A O 1
ATOM 719 N N . TYR A 1 95 ? -10.881 28.580 -6.098 1.00 61.19 95 TYR A N 1
ATOM 720 C CA . TYR A 1 95 ? -11.144 28.222 -4.707 1.00 61.19 95 TYR A CA 1
ATOM 721 C C . TYR A 1 95 ? -12.607 28.464 -4.313 1.00 61.19 95 TYR A C 1
ATOM 723 O O . TYR A 1 95 ? -13.258 27.569 -3.770 1.00 61.19 95 TYR A O 1
ATOM 731 N N . MET A 1 96 ? -13.166 29.630 -4.647 1.00 60.44 96 MET A N 1
ATOM 732 C CA . MET A 1 96 ? -14.566 29.969 -4.388 1.00 60.44 96 MET A CA 1
ATOM 733 C C . MET A 1 96 ? -15.519 29.050 -5.151 1.00 60.44 96 MET A C 1
ATOM 735 O O . MET A 1 96 ? -16.449 28.521 -4.554 1.00 60.44 96 MET A O 1
ATOM 739 N N . HIS A 1 97 ? -15.274 28.778 -6.434 1.00 63.94 97 HIS A N 1
ATOM 740 C CA . HIS A 1 97 ? -16.082 27.857 -7.231 1.00 63.94 97 HIS A CA 1
ATOM 741 C C . HIS A 1 97 ? -16.058 26.441 -6.644 1.00 63.94 97 HIS A C 1
ATOM 743 O O . HIS A 1 97 ? -17.098 25.778 -6.581 1.00 63.94 97 HIS A O 1
ATOM 749 N N . ARG A 1 98 ? -14.900 25.993 -6.139 1.00 61.75 98 ARG A N 1
ATOM 750 C CA . ARG A 1 98 ? -14.762 24.704 -5.452 1.00 61.75 98 ARG A CA 1
ATOM 751 C C . ARG A 1 98 ? -15.516 24.683 -4.121 1.00 61.75 98 ARG A C 1
ATOM 753 O O . ARG A 1 98 ? -16.256 23.732 -3.881 1.00 61.75 98 ARG A O 1
ATOM 760 N N . ILE A 1 99 ? -15.404 25.727 -3.292 1.00 64.12 99 ILE A N 1
ATOM 761 C CA . ILE A 1 99 ? -16.184 25.863 -2.048 1.00 64.12 99 ILE A CA 1
ATOM 762 C C . ILE A 1 99 ? -17.678 25.842 -2.352 1.00 64.12 99 ILE A C 1
ATOM 764 O O . ILE A 1 99 ? -18.414 25.075 -1.734 1.00 64.12 99 ILE A O 1
ATOM 768 N N . THR A 1 100 ? -18.130 26.651 -3.310 1.00 64.50 100 THR A N 1
ATOM 769 C CA . THR A 1 100 ? -19.537 26.742 -3.699 1.00 64.50 100 THR A CA 1
ATOM 770 C C . THR A 1 100 ? -20.044 25.395 -4.206 1.00 64.50 100 THR A C 1
ATOM 772 O O . THR A 1 100 ? -21.102 24.954 -3.765 1.00 64.50 100 THR A O 1
ATOM 775 N N . SER A 1 101 ? -19.268 24.686 -5.030 1.00 67.44 101 SER A N 1
ATOM 776 C CA . SER A 1 101 ? -19.617 23.347 -5.529 1.00 67.44 101 SER A CA 1
ATOM 777 C C . SER A 1 101 ? -19.699 22.303 -4.410 1.00 67.44 101 SER A C 1
ATOM 779 O O . SER A 1 101 ? -20.672 21.552 -4.338 1.00 67.44 101 SER A O 1
ATOM 781 N N . CYS A 1 102 ? -18.726 22.278 -3.492 1.00 64.81 102 CYS A N 1
ATOM 782 C CA . CYS A 1 102 ? -18.746 21.394 -2.324 1.00 64.81 102 CYS A CA 1
ATOM 783 C C . CYS A 1 102 ? -19.928 21.703 -1.394 1.00 64.81 102 CYS A C 1
ATOM 785 O O . CYS A 1 102 ? -20.586 20.785 -0.904 1.00 64.81 102 CYS A O 1
ATOM 787 N N . HIS A 1 103 ? -20.223 22.984 -1.168 1.00 65.38 103 HIS A N 1
ATOM 788 C CA . HIS A 1 103 ? -21.340 23.415 -0.335 1.00 65.38 103 HIS A CA 1
ATOM 789 C C . HIS A 1 103 ? -22.687 23.035 -0.965 1.00 65.38 103 HIS A C 1
ATOM 791 O O . HIS A 1 103 ? -23.534 22.469 -0.279 1.00 65.38 103 HIS A O 1
ATOM 797 N N . LEU A 1 104 ? -22.856 23.236 -2.278 1.00 69.31 104 LEU A N 1
ATOM 798 C CA . LEU A 1 104 ? -24.026 22.779 -3.037 1.00 69.31 104 LEU A CA 1
ATOM 799 C C . LEU A 1 104 ? -24.203 21.260 -2.960 1.00 69.31 104 LEU A C 1
ATOM 801 O O . LEU A 1 104 ? -25.305 20.790 -2.682 1.00 69.31 104 LEU A O 1
ATOM 805 N N . ALA A 1 105 ? -23.129 20.489 -3.145 1.00 70.06 105 ALA A N 1
ATOM 806 C CA . ALA A 1 105 ? -23.178 19.034 -3.023 1.00 70.06 105 ALA A CA 1
ATOM 807 C C . ALA A 1 105 ? -23.557 18.586 -1.599 1.00 70.06 105 ALA A C 1
ATOM 809 O O . ALA A 1 105 ? -24.320 17.633 -1.432 1.00 70.06 105 ALA A O 1
ATOM 810 N N . CYS A 1 106 ? -23.061 19.277 -0.567 1.00 70.69 106 CYS A N 1
ATOM 811 C CA . CYS A 1 106 ? -23.423 19.018 0.827 1.00 70.69 106 CYS A CA 1
ATOM 812 C C . CYS A 1 106 ? -24.912 19.301 1.088 1.00 70.69 106 CYS A C 1
ATOM 814 O O . CYS A 1 106 ? -25.626 18.417 1.561 1.00 70.69 106 CYS A O 1
ATOM 816 N N . LEU A 1 107 ? -25.403 20.477 0.678 1.00 71.00 107 LEU A N 1
ATOM 817 C CA . LEU A 1 107 ? -26.813 20.866 0.802 1.00 71.00 107 LEU A CA 1
ATOM 818 C C . LEU A 1 107 ? -27.745 19.895 0.060 1.00 71.00 107 LEU A C 1
ATOM 820 O O . LEU A 1 107 ? -28.801 19.530 0.573 1.00 71.00 107 LEU A O 1
ATOM 824 N N . GLN A 1 108 ? -27.348 19.416 -1.123 1.00 77.44 108 GLN A N 1
ATOM 825 C CA . GLN A 1 108 ? -28.102 18.400 -1.864 1.00 77.44 108 GLN A CA 1
ATOM 826 C C . GLN A 1 108 ? -28.170 17.062 -1.114 1.00 77.44 108 GLN A C 1
ATOM 828 O O . GLN A 1 108 ? -29.238 16.451 -1.058 1.00 77.44 108 GLN A O 1
ATOM 833 N N . ARG A 1 109 ? -27.063 16.608 -0.507 1.00 75.94 109 ARG A N 1
ATOM 834 C CA . ARG A 1 109 ? -27.043 15.376 0.303 1.00 75.94 109 ARG A CA 1
ATOM 835 C C . ARG A 1 109 ? -27.895 15.506 1.561 1.00 75.94 109 ARG A C 1
ATOM 837 O O . ARG A 1 109 ? -28.606 14.560 1.902 1.00 75.94 109 ARG A O 1
ATOM 844 N N . GLU A 1 110 ? -27.843 16.651 2.239 1.00 73.31 110 GLU A N 1
ATOM 845 C CA . GLU A 1 110 ? -28.704 16.922 3.392 1.00 73.31 110 GLU A CA 1
ATOM 846 C C . GLU A 1 110 ? -30.175 16.926 2.986 1.00 73.31 110 GLU A C 1
ATOM 848 O O . GLU A 1 110 ? -30.964 16.213 3.602 1.00 73.31 110 GLU A O 1
ATOM 853 N N . LYS A 1 111 ? -30.543 17.618 1.902 1.00 81.00 111 LYS A N 1
ATOM 854 C CA . LYS A 1 111 ? -31.907 17.588 1.357 1.00 81.00 111 LYS A CA 1
ATOM 855 C C . LYS A 1 111 ? -32.382 16.155 1.084 1.00 81.00 111 LYS A C 1
ATOM 857 O O . LYS A 1 111 ? -33.438 15.762 1.569 1.00 81.00 111 LYS A O 1
ATOM 862 N N . GLN A 1 112 ? -31.576 15.343 0.397 1.00 82.56 112 GLN A N 1
ATOM 863 C CA . GLN A 1 112 ? -31.896 13.932 0.132 1.00 82.56 112 GLN A CA 1
ATOM 864 C C . GLN A 1 112 ? -32.008 13.086 1.408 1.00 82.56 112 GLN A C 1
ATOM 866 O O . GLN A 1 112 ? -32.741 12.097 1.450 1.00 82.56 112 GLN A O 1
ATOM 871 N N . ARG A 1 113 ? -31.237 13.405 2.453 1.00 81.25 113 ARG A N 1
ATOM 872 C CA . ARG A 1 113 ? -31.356 12.745 3.758 1.00 81.25 113 ARG A CA 1
ATOM 873 C C . ARG A 1 113 ? -32.685 13.104 4.420 1.00 81.25 113 ARG A C 1
ATOM 875 O O . ARG A 1 113 ? -33.387 12.195 4.851 1.00 81.25 113 ARG A O 1
ATOM 882 N N . TRP A 1 114 ? -33.047 14.384 4.445 1.00 76.44 114 TRP A N 1
ATOM 883 C CA . TRP A 1 114 ? -34.320 14.854 4.993 1.00 76.44 114 TRP A CA 1
ATOM 884 C C . TRP A 1 114 ? -35.524 14.262 4.254 1.00 76.44 114 TRP A C 1
ATOM 886 O O . TRP A 1 114 ? -36.453 13.789 4.902 1.00 76.44 114 TRP A O 1
ATOM 896 N N . GLU A 1 115 ? -35.485 14.198 2.921 1.00 83.56 115 GLU A N 1
ATOM 897 C CA . GLU A 1 115 ? -36.531 13.557 2.110 1.00 83.56 115 GLU A CA 1
ATOM 898 C C . GLU A 1 115 ? -36.693 12.067 2.456 1.00 83.56 115 GLU A C 1
ATOM 900 O O . GLU A 1 115 ? -37.814 11.579 2.600 1.00 83.56 115 GLU A O 1
ATOM 905 N N . ARG A 1 116 ? -35.584 11.343 2.671 1.00 82.00 116 ARG A N 1
ATOM 906 C CA . ARG A 1 116 ? -35.616 9.935 3.107 1.00 82.00 116 ARG A CA 1
ATOM 907 C C . ARG A 1 116 ? -36.155 9.768 4.525 1.00 82.00 116 ARG A C 1
ATOM 909 O O . ARG A 1 116 ? -36.933 8.848 4.769 1.00 82.00 116 ARG A O 1
ATOM 916 N N . GLU A 1 117 ? -35.749 10.628 5.457 1.00 79.69 117 GLU A N 1
ATOM 917 C CA . GLU A 1 117 ? -36.248 10.603 6.836 1.00 79.69 117 GLU A CA 1
ATOM 918 C C . GLU A 1 117 ? -37.751 10.917 6.890 1.00 79.69 117 GLU A C 1
ATOM 920 O O . GLU A 1 117 ? -38.487 10.252 7.623 1.00 79.69 117 GLU A O 1
ATOM 925 N N . LEU A 1 118 ? -38.225 11.866 6.078 1.00 81.62 118 LEU A N 1
ATOM 926 C CA . LEU A 1 118 ? -39.646 12.181 5.945 1.00 81.62 118 LEU A CA 1
ATOM 927 C C . LEU A 1 118 ? -40.426 10.996 5.357 1.00 81.62 118 LEU A C 1
ATOM 929 O O . LEU A 1 118 ? -41.394 10.552 5.971 1.00 81.62 118 LEU A O 1
ATOM 933 N N . ALA A 1 119 ? -39.954 10.415 4.249 1.00 83.19 119 ALA A N 1
ATOM 934 C CA . ALA A 1 119 ? -40.577 9.241 3.635 1.00 83.19 119 ALA A CA 1
ATOM 935 C C . ALA A 1 119 ? -40.627 8.033 4.591 1.00 83.19 119 ALA A C 1
ATOM 937 O O . ALA A 1 119 ? -41.622 7.309 4.642 1.00 83.19 119 ALA A O 1
ATOM 938 N N . MET A 1 120 ? -39.574 7.821 5.391 1.00 82.50 120 MET A N 1
ATOM 939 C CA . MET A 1 120 ? -39.552 6.775 6.416 1.00 82.50 120 MET A CA 1
ATOM 940 C C . MET A 1 120 ? -40.597 7.038 7.504 1.00 82.50 120 MET A C 1
ATOM 942 O O . MET A 1 120 ? -41.313 6.115 7.891 1.00 82.50 120 MET A O 1
ATOM 946 N N . ARG A 1 121 ? -40.711 8.280 7.991 1.00 79.88 121 ARG A N 1
ATOM 947 C CA . ARG A 1 121 ? -41.720 8.646 8.994 1.00 79.88 121 ARG A CA 1
ATOM 948 C C . ARG A 1 121 ? -43.132 8.440 8.457 1.00 79.88 121 ARG A C 1
ATOM 950 O O . ARG A 1 121 ? -43.918 7.777 9.123 1.00 79.88 121 ARG A O 1
ATOM 957 N N . GLU A 1 122 ? -43.422 8.894 7.240 1.00 81.44 122 GLU A N 1
ATOM 958 C CA . GLU A 1 122 ? -44.712 8.660 6.578 1.00 81.44 122 GLU A CA 1
ATOM 959 C C . GLU A 1 122 ? -45.029 7.165 6.439 1.00 81.44 122 GLU A C 1
ATOM 961 O O . GLU A 1 122 ? -46.149 6.735 6.728 1.00 81.44 122 GLU A O 1
ATOM 966 N N . ALA A 1 123 ? -44.043 6.347 6.056 1.00 83.56 123 ALA A N 1
ATOM 967 C CA . ALA A 1 123 ? -44.205 4.899 5.960 1.00 83.56 123 ALA A CA 1
ATOM 968 C C . ALA A 1 123 ? -44.506 4.254 7.324 1.00 83.56 123 ALA A C 1
ATOM 970 O O . ALA A 1 123 ? -45.389 3.398 7.415 1.00 83.56 123 ALA A O 1
ATOM 971 N N . VAL A 1 124 ? -43.823 4.683 8.391 1.00 80.38 124 VAL A N 1
ATOM 972 C CA . VAL A 1 124 ? -44.069 4.203 9.761 1.00 80.38 124 VAL A CA 1
ATOM 973 C C . VAL A 1 124 ? -45.463 4.607 10.236 1.00 80.38 124 VAL A C 1
ATOM 975 O O . VAL A 1 124 ? -46.189 3.757 10.752 1.00 80.38 124 VAL A O 1
ATOM 978 N N . THR A 1 125 ? -45.880 5.855 10.020 1.00 81.69 125 THR A N 1
ATOM 979 C CA . THR A 1 125 ? -47.224 6.322 10.391 1.00 81.69 125 THR A CA 1
ATOM 980 C C . THR A 1 125 ? -48.303 5.572 9.609 1.00 81.69 125 THR A C 1
ATOM 982 O O . THR A 1 125 ? -49.289 5.123 10.193 1.00 81.69 125 THR A O 1
ATOM 985 N N . LYS A 1 126 ? -48.100 5.340 8.305 1.00 82.06 126 LYS A N 1
ATOM 986 C CA . LYS A 1 126 ? -49.009 4.541 7.468 1.00 82.06 126 LYS A CA 1
ATOM 987 C C . LYS A 1 126 ? -49.103 3.093 7.947 1.00 82.06 126 LYS A C 1
ATOM 989 O O . LYS A 1 126 ? -50.201 2.544 8.003 1.00 82.06 126 LYS A O 1
ATOM 994 N N . TYR A 1 127 ? -47.979 2.486 8.324 1.00 82.25 127 TYR A N 1
ATOM 995 C CA . TYR A 1 127 ? -47.949 1.140 8.893 1.00 82.25 127 TYR A CA 1
ATOM 996 C C . TYR A 1 127 ? -48.688 1.070 10.236 1.00 82.25 127 TYR A C 1
ATOM 998 O O . TYR A 1 127 ? -49.496 0.168 10.452 1.00 82.25 127 TYR A O 1
ATOM 1006 N N . GLN A 1 128 ? -48.459 2.036 11.129 1.00 82.00 128 GLN A N 1
ATOM 1007 C CA . GLN A 1 128 ? -49.163 2.123 12.410 1.00 82.00 128 GLN A CA 1
ATOM 1008 C C . GLN A 1 128 ? -50.674 2.275 12.207 1.00 82.00 128 GLN A C 1
ATOM 1010 O O . GLN A 1 128 ? -51.442 1.563 12.850 1.00 82.00 128 GLN A O 1
ATOM 1015 N N . LEU A 1 129 ? -51.097 3.118 11.261 1.00 80.81 129 LEU A N 1
ATOM 1016 C CA . LEU A 1 129 ? -52.502 3.285 10.897 1.00 80.81 129 LEU A CA 1
ATOM 1017 C C . LEU A 1 129 ? -53.112 1.985 10.354 1.00 80.81 129 LEU A C 1
ATOM 1019 O O . LEU A 1 129 ? -54.171 1.565 10.808 1.00 80.81 129 LEU A O 1
ATOM 1023 N N . GLN A 1 130 ? -52.432 1.310 9.422 1.00 81.88 130 GLN A N 1
ATOM 1024 C CA . GLN A 1 130 ? -52.885 0.017 8.897 1.00 81.88 130 GLN A CA 1
ATOM 1025 C C . GLN A 1 130 ? -53.002 -1.038 9.996 1.00 81.88 130 GLN A C 1
ATOM 1027 O O . GLN A 1 130 ? -53.952 -1.816 10.000 1.00 81.88 130 GLN A O 1
ATOM 1032 N N . ARG A 1 131 ? -52.065 -1.053 10.948 1.00 81.44 131 ARG A N 1
ATOM 1033 C CA . ARG A 1 131 ? -52.103 -1.968 12.089 1.00 81.44 131 ARG A CA 1
ATOM 1034 C C . ARG A 1 131 ? -53.281 -1.668 13.015 1.00 81.44 131 ARG A C 1
ATOM 1036 O O . ARG A 1 131 ? -53.920 -2.607 13.474 1.00 81.44 131 ARG A O 1
ATOM 1043 N N . LEU A 1 132 ? -53.588 -0.395 13.264 1.00 78.88 132 LEU A N 1
ATOM 1044 C CA . LEU A 1 132 ? -54.757 0.008 14.050 1.00 78.88 132 LEU A CA 1
ATOM 1045 C C . LEU A 1 132 ? -56.069 -0.382 13.353 1.00 78.88 132 LEU A C 1
ATOM 1047 O O . LEU A 1 132 ? -56.912 -1.007 13.988 1.00 78.88 132 LEU A O 1
ATOM 1051 N N . LEU A 1 133 ? -56.198 -0.126 12.047 1.00 79.69 133 LEU A N 1
ATOM 1052 C CA . LEU A 1 133 ? -57.356 -0.550 11.244 1.00 79.69 133 LEU A CA 1
ATOM 1053 C C . LEU A 1 133 ? -57.503 -2.078 11.195 1.00 79.69 133 LEU A C 1
ATOM 1055 O O . LEU A 1 133 ? -58.606 -2.615 11.246 1.00 79.69 133 LEU A O 1
ATOM 1059 N N . HIS A 1 134 ? -56.388 -2.804 11.107 1.00 75.94 134 HIS A N 1
ATOM 1060 C CA . HIS A 1 134 ? -56.391 -4.264 11.144 1.00 75.94 134 HIS A CA 1
ATOM 1061 C C . HIS A 1 134 ? -56.863 -4.796 12.501 1.00 75.94 134 HIS A C 1
ATOM 1063 O O . HIS A 1 134 ? -57.673 -5.723 12.548 1.00 75.94 134 HIS A O 1
ATOM 1069 N N . LEU A 1 135 ? -56.392 -4.197 13.600 1.00 74.12 135 LEU A N 1
ATOM 1070 C CA . LEU A 1 135 ? -56.866 -4.522 14.943 1.00 74.12 135 LEU A CA 1
ATOM 1071 C C . LEU A 1 135 ? -58.369 -4.242 15.065 1.00 74.12 135 LEU A C 1
ATOM 1073 O O . LEU A 1 135 ? -59.104 -5.132 15.479 1.00 74.12 135 LEU A O 1
ATOM 1077 N N . GLU A 1 136 ? -58.837 -3.070 14.631 1.00 76.12 136 GLU A N 1
ATOM 1078 C CA . GLU A 1 136 ? -60.263 -2.715 14.597 1.00 76.12 136 GLU A CA 1
ATOM 1079 C C . GLU A 1 136 ? -61.094 -3.762 13.839 1.00 76.12 136 GLU A C 1
ATOM 1081 O O . GLU A 1 136 ? -62.095 -4.260 14.359 1.00 76.12 136 GLU A O 1
ATOM 1086 N N . HIS A 1 137 ? -60.646 -4.169 12.647 1.00 73.50 137 HIS A N 1
ATOM 1087 C CA . HIS A 1 137 ? -61.343 -5.171 11.847 1.00 73.50 137 HIS A CA 1
ATOM 1088 C C . HIS A 1 137 ? -61.400 -6.536 12.543 1.00 73.50 137 HIS A C 1
ATOM 1090 O O . HIS A 1 137 ? -62.427 -7.207 12.491 1.00 73.50 137 HIS A O 1
ATOM 1096 N N . HIS A 1 138 ? -60.337 -6.940 13.244 1.00 71.00 138 HIS A N 1
ATOM 1097 C CA . HIS A 1 138 ? -60.327 -8.182 14.020 1.00 71.00 138 HIS A CA 1
ATOM 1098 C C . HIS A 1 138 ? -61.240 -8.146 15.246 1.00 71.00 138 HIS A C 1
ATOM 1100 O O . HIS A 1 138 ? -61.775 -9.186 15.633 1.00 71.00 138 HIS A O 1
ATOM 1106 N N . PHE A 1 139 ? -61.464 -6.972 15.834 1.00 66.50 139 PHE A N 1
ATOM 1107 C CA . PHE A 1 139 ? -62.406 -6.829 16.941 1.00 66.50 139 PHE A CA 1
ATOM 1108 C C . PHE A 1 139 ? -63.876 -6.837 16.488 1.00 66.50 139 PHE A C 1
ATOM 1110 O O . PHE A 1 139 ? -64.758 -7.014 17.329 1.00 66.50 139 PHE A O 1
ATOM 1117 N N . HIS A 1 140 ? -64.166 -6.721 15.184 1.00 57.03 140 HIS A N 1
ATOM 1118 C CA . HIS A 1 140 ? -65.533 -6.510 14.703 1.00 57.03 140 HIS A CA 1
ATOM 1119 C C . HIS A 1 140 ? -66.399 -7.772 14.445 1.00 57.03 140 HIS A C 1
ATOM 1121 O O . HIS A 1 140 ? -67.600 -7.692 14.717 1.00 57.03 140 HIS A O 1
ATOM 1127 N N . PRO A 1 141 ? -65.896 -8.937 13.972 1.00 54.19 141 PRO A N 1
ATOM 1128 C CA . PRO A 1 141 ? -66.755 -10.099 13.698 1.00 54.19 141 PRO A CA 1
ATOM 1129 C C . PRO A 1 141 ? -66.821 -11.138 14.832 1.00 54.19 141 PRO A C 1
ATOM 1131 O O . PRO A 1 141 ? -67.555 -12.116 14.716 1.00 54.19 141 PRO A O 1
ATOM 1134 N N . ALA A 1 142 ? -66.111 -10.950 15.950 1.00 52.56 142 ALA A N 1
ATOM 1135 C CA . ALA A 1 142 ? -66.079 -11.945 17.029 1.00 52.56 142 ALA A CA 1
ATOM 1136 C C . ALA A 1 142 ? -67.337 -11.980 17.920 1.00 52.56 142 ALA A C 1
ATOM 1138 O O . ALA A 1 142 ? -67.406 -12.801 18.834 1.00 52.56 142 ALA A O 1
ATOM 1139 N N . LYS A 1 143 ? -68.348 -11.135 17.683 1.00 48.75 143 LYS A N 1
ATOM 1140 C CA . LYS A 1 143 ? -69.596 -11.183 18.453 1.00 48.75 143 LYS A CA 1
ATOM 1141 C C . LYS A 1 143 ? -70.827 -11.109 17.564 1.00 48.75 143 LYS A C 1
ATOM 1143 O O . LYS A 1 143 ? -71.337 -10.042 17.250 1.00 48.75 143 LYS A O 1
ATOM 1148 N N . GLY A 1 144 ? -71.391 -12.287 17.316 1.00 53.41 144 GLY A N 1
ATOM 1149 C CA . GLY A 1 144 ? -72.825 -12.471 17.089 1.00 53.41 144 GLY A CA 1
ATOM 1150 C C . GLY A 1 144 ? -73.689 -12.183 18.331 1.00 53.41 144 GLY A C 1
ATOM 1151 O O . GLY A 1 144 ? -74.839 -12.607 18.378 1.00 53.41 144 GLY A O 1
ATOM 1152 N N . GLU A 1 145 ? -73.176 -11.460 19.330 1.00 52.00 145 GLU A N 1
ATOM 1153 C CA . GLU A 1 145 ? -73.948 -11.000 20.481 1.00 52.00 145 GLU A CA 1
ATOM 1154 C C . GLU A 1 145 ? -74.235 -9.506 20.356 1.00 52.00 145 GLU A C 1
ATOM 1156 O O . GLU A 1 145 ? -73.357 -8.649 20.450 1.00 52.00 145 GLU A O 1
ATOM 1161 N N . LYS A 1 146 ? -75.519 -9.226 20.135 1.00 55.12 146 LYS A N 1
ATOM 1162 C CA . LYS A 1 146 ? -76.153 -7.912 20.163 1.00 55.12 146 LYS A CA 1
ATOM 1163 C C . LYS A 1 146 ? -75.768 -7.162 21.445 1.00 55.12 146 LYS A C 1
ATOM 1165 O O . LYS A 1 146 ? -76.301 -7.474 22.503 1.00 55.12 146 LYS A O 1
ATOM 1170 N N . SER A 1 147 ? -74.907 -6.153 21.361 1.00 53.62 147 SER A N 1
ATOM 1171 C CA . SER A 1 147 ? -74.769 -5.154 22.429 1.00 53.62 147 SER A CA 1
ATOM 1172 C C . SER A 1 147 ? -74.088 -3.882 21.916 1.00 53.62 147 SER A C 1
ATOM 1174 O O . SER A 1 147 ? -72.878 -3.729 22.008 1.00 53.62 147 SER A O 1
ATOM 1176 N N . VAL A 1 148 ? -74.890 -3.049 21.249 1.00 55.94 148 VAL A N 1
ATOM 1177 C CA . VAL A 1 148 ? -75.039 -1.572 21.286 1.00 55.94 148 VAL A CA 1
ATOM 1178 C C . VAL A 1 148 ? -73.846 -0.622 21.560 1.00 55.94 148 VAL A C 1
ATOM 1180 O O . VAL A 1 148 ? -73.990 0.549 21.238 1.00 55.94 148 VAL A O 1
ATOM 1183 N N . ASP A 1 149 ? -72.660 -1.028 22.012 1.00 63.19 149 ASP A N 1
ATOM 1184 C CA . ASP A 1 149 ? -71.576 -0.074 22.342 1.00 63.19 149 ASP A CA 1
ATOM 1185 C C . ASP A 1 149 ? -70.404 -0.045 21.343 1.00 63.19 149 ASP A C 1
ATOM 1187 O O . ASP A 1 149 ? -69.385 0.622 21.542 1.00 63.19 149 ASP A O 1
ATOM 1191 N N . THR A 1 150 ? -70.550 -0.717 20.197 1.00 59.75 150 THR A N 1
ATOM 1192 C CA . THR A 1 150 ? -69.586 -0.614 19.089 1.00 59.75 150 THR A CA 1
ATOM 1193 C C . THR A 1 150 ? -69.540 0.795 18.510 1.00 59.75 150 THR A C 1
ATOM 1195 O O . THR A 1 150 ? -68.466 1.276 18.171 1.00 59.75 150 THR A O 1
ATOM 1198 N N . GLN A 1 151 ? -70.681 1.488 18.440 1.00 69.19 151 GLN A N 1
ATOM 1199 C CA . GLN A 1 151 ? -70.753 2.841 17.885 1.00 69.19 151 GLN A CA 1
ATOM 1200 C C . GLN A 1 151 ? -70.075 3.877 18.796 1.00 69.19 151 GLN A C 1
ATOM 1202 O O . GLN A 1 151 ? -69.414 4.781 18.291 1.00 69.19 151 GLN A O 1
ATOM 1207 N N . SER A 1 152 ? -70.164 3.706 20.121 1.00 74.44 152 SER A N 1
ATOM 1208 C CA . SER A 1 152 ? -69.410 4.499 21.103 1.00 74.44 152 SER A CA 1
ATOM 1209 C C . SER A 1 152 ? -67.906 4.274 20.951 1.00 74.44 152 SER A C 1
ATOM 1211 O O . SER A 1 152 ? -67.142 5.229 20.828 1.00 74.44 152 SER A O 1
ATOM 1213 N N . THR A 1 153 ? -67.489 3.009 20.829 1.00 69.31 153 THR A N 1
ATOM 1214 C CA . THR A 1 153 ? -66.077 2.643 20.646 1.00 69.31 153 THR A CA 1
ATOM 1215 C C . THR A 1 153 ? -65.502 3.217 19.343 1.00 69.31 153 THR A C 1
ATOM 1217 O O . THR A 1 153 ? -64.404 3.770 19.345 1.00 69.31 153 THR A O 1
ATOM 1220 N N . LEU A 1 154 ? -66.256 3.157 18.239 1.00 71.44 154 LEU A N 1
ATOM 1221 C CA . LEU A 1 154 ? -65.885 3.757 16.950 1.00 71.44 154 LEU A CA 1
ATOM 1222 C C . LEU A 1 154 ? -65.804 5.284 17.039 1.00 71.44 154 LEU A C 1
ATOM 1224 O O . LEU A 1 154 ? -64.871 5.892 16.513 1.00 71.44 154 LEU A O 1
ATOM 1228 N N . HIS A 1 155 ? -66.747 5.916 17.743 1.00 76.12 155 HIS A N 1
ATOM 1229 C CA . HIS A 1 155 ? -66.714 7.360 17.947 1.00 76.12 155 HIS A CA 1
ATOM 1230 C C . HIS A 1 155 ? -65.499 7.785 18.787 1.00 76.12 155 HIS A C 1
ATOM 1232 O O . HIS A 1 155 ? -64.864 8.794 18.472 1.00 76.12 155 HIS A O 1
ATOM 1238 N N . GLN A 1 156 ? -65.139 6.997 19.802 1.00 76.00 156 GLN A N 1
ATOM 1239 C CA . GLN A 1 156 ? -63.985 7.233 20.665 1.00 76.00 156 GLN A CA 1
ATOM 1240 C C . GLN A 1 156 ? -62.658 6.984 19.935 1.00 76.00 156 GLN A C 1
ATOM 1242 O O . GLN A 1 156 ? -61.725 7.770 20.083 1.00 76.00 156 GLN A O 1
ATOM 1247 N N . ALA A 1 157 ? -62.585 5.961 19.078 1.00 71.75 157 ALA A N 1
ATOM 1248 C CA . ALA A 1 157 ? -61.445 5.734 18.193 1.00 71.75 157 ALA A CA 1
ATOM 1249 C C . ALA A 1 157 ? -61.278 6.880 17.182 1.00 71.75 157 ALA A C 1
ATOM 1251 O O . ALA A 1 157 ? -60.170 7.381 17.000 1.00 71.75 157 ALA A O 1
ATOM 1252 N N . GLY A 1 158 ? -62.377 7.358 16.585 1.00 79.00 158 GLY A N 1
ATOM 1253 C CA . GLY A 1 158 ? -62.366 8.526 15.702 1.00 79.00 158 GLY A CA 1
ATOM 1254 C C . GLY A 1 158 ? -61.914 9.808 16.413 1.00 79.00 158 GLY A C 1
ATOM 1255 O O . GLY A 1 158 ? -61.160 10.593 15.840 1.00 79.00 158 GLY A O 1
ATOM 1256 N N . PHE A 1 159 ? -62.316 10.000 17.673 1.00 80.62 159 PHE A N 1
ATOM 1257 C CA . PHE A 1 159 ? -61.863 11.119 18.503 1.00 80.62 159 PHE A CA 1
ATOM 1258 C C . PHE A 1 159 ? -60.360 11.030 18.812 1.00 80.62 159 PHE A C 1
ATOM 1260 O O . PHE A 1 159 ? -59.634 11.985 18.550 1.00 80.62 159 PHE A O 1
ATOM 1267 N N . LEU A 1 160 ? -59.878 9.865 19.259 1.00 75.56 160 LEU A N 1
ATOM 1268 C CA . LEU A 1 160 ? -58.453 9.620 19.517 1.00 75.56 160 LEU A CA 1
ATOM 1269 C C . LEU A 1 160 ? -57.599 9.786 18.256 1.00 75.56 160 LEU A C 1
ATOM 1271 O O . LEU A 1 160 ? -56.501 10.332 18.320 1.00 75.56 160 LEU A O 1
ATOM 1275 N N . MET A 1 161 ? -58.098 9.352 17.097 1.00 73.81 161 MET A N 1
ATOM 1276 C CA . MET A 1 161 ? -57.419 9.570 15.821 1.00 73.81 161 MET A CA 1
ATOM 1277 C C . MET A 1 161 ? -57.292 11.054 15.486 1.00 73.81 161 MET A C 1
ATOM 1279 O O . MET A 1 161 ? -56.227 11.488 15.048 1.00 73.81 161 MET A O 1
ATOM 1283 N N . LYS A 1 162 ? -58.359 11.829 15.699 1.00 81.19 162 LYS A N 1
ATOM 1284 C CA . LYS A 1 162 ? -58.343 13.270 15.464 1.00 81.19 162 LYS A CA 1
ATOM 1285 C C . LYS A 1 162 ? -57.367 13.976 16.413 1.00 81.19 162 LYS A C 1
ATOM 1287 O O . LYS A 1 162 ? -56.550 14.753 15.932 1.00 81.19 162 LYS A O 1
ATOM 1292 N N . GLU A 1 163 ? -57.370 13.634 17.703 1.00 80.31 163 GLU A N 1
ATOM 1293 C CA . GLU A 1 163 ? -56.396 14.154 18.677 1.00 80.31 163 GLU A CA 1
ATOM 1294 C C . GLU A 1 163 ? -54.957 13.769 18.320 1.00 80.31 163 GLU A C 1
ATOM 1296 O O . GLU A 1 163 ? -54.065 14.609 18.378 1.00 80.31 163 GLU A O 1
ATOM 1301 N N . MET A 1 164 ? -54.704 12.524 17.903 1.00 72.56 164 MET A N 1
ATOM 1302 C CA . MET A 1 164 ? -53.370 12.110 17.460 1.00 72.56 164 MET A CA 1
ATOM 1303 C C . MET A 1 164 ? -52.921 12.879 16.218 1.00 72.56 164 MET A C 1
ATOM 1305 O O . MET A 1 164 ? -51.750 13.240 16.116 1.00 72.56 164 MET A O 1
ATOM 1309 N N . GLN A 1 165 ? -53.825 13.133 15.271 1.00 78.12 165 GLN A N 1
ATOM 1310 C CA . GLN A 1 165 ? -53.510 13.866 14.048 1.00 78.12 165 GLN A CA 1
ATOM 1311 C C . GLN A 1 165 ? -53.254 15.355 14.324 1.00 78.12 165 GLN A C 1
ATOM 1313 O O . GLN A 1 165 ? -52.305 15.910 13.774 1.00 78.12 165 GLN A O 1
ATOM 1318 N N . GLU A 1 166 ? -54.040 15.979 15.205 1.00 81.88 166 GLU A N 1
ATOM 1319 C CA . GLU A 1 166 ? -53.815 17.349 15.686 1.00 81.88 166 GLU A CA 1
ATOM 1320 C C . GLU A 1 166 ? -52.504 17.445 16.478 1.00 81.88 166 GLU A C 1
ATOM 1322 O O . GLU A 1 166 ? -51.682 18.312 16.191 1.00 81.88 166 GLU A O 1
ATOM 1327 N N . CYS A 1 167 ? -52.232 16.491 17.373 1.00 77.31 167 CYS A N 1
ATOM 1328 C CA . CYS A 1 167 ? -50.992 16.442 18.143 1.00 77.31 167 CYS A CA 1
ATOM 1329 C C . CYS A 1 167 ? -49.771 16.238 17.237 1.00 77.31 167 CYS A C 1
ATOM 1331 O O . CYS A 1 167 ? -48.767 16.920 17.407 1.00 77.31 167 CYS A O 1
ATOM 1333 N N . LEU A 1 168 ? -49.846 15.368 16.223 1.00 75.25 168 LEU A N 1
ATOM 1334 C CA . LEU A 1 168 ? -48.779 15.222 15.227 1.00 75.25 168 LEU A CA 1
ATOM 1335 C C . LEU A 1 168 ? -48.589 16.507 14.413 1.00 75.25 168 LEU A C 1
ATOM 1337 O O . LEU A 1 168 ? -47.449 16.913 14.194 1.00 75.25 168 LEU A O 1
ATOM 1341 N N . ALA A 1 169 ? -49.668 17.169 13.989 1.00 79.00 169 ALA A N 1
ATOM 1342 C CA . ALA A 1 169 ? -49.578 18.441 13.276 1.00 79.00 169 ALA A CA 1
ATOM 1343 C C . ALA A 1 169 ? -48.910 19.530 14.137 1.00 79.00 169 ALA A C 1
ATOM 1345 O O . ALA A 1 169 ? -48.000 20.208 13.659 1.00 79.00 169 ALA A O 1
ATOM 1346 N N . GLU A 1 170 ? -49.284 19.644 15.414 1.00 81.69 170 GLU A N 1
ATOM 1347 C CA . GLU A 1 170 ? -48.660 20.563 16.374 1.00 81.69 170 GLU A CA 1
ATOM 1348 C C . GLU A 1 170 ? -47.203 20.203 16.675 1.00 81.69 170 GLU A C 1
ATOM 1350 O O . GLU A 1 170 ? -46.358 21.090 16.779 1.00 81.69 170 GLU A O 1
ATOM 1355 N N . LEU A 1 171 ? -46.870 18.914 16.771 1.00 79.44 171 LEU A N 1
ATOM 1356 C CA . LEU A 1 171 ? -45.506 18.460 17.046 1.00 79.44 171 LEU A CA 1
ATOM 1357 C C . LEU A 1 171 ? -44.579 18.683 15.840 1.00 79.44 171 LEU A C 1
ATOM 1359 O O . LEU A 1 171 ? -43.391 18.973 16.003 1.00 79.44 171 LEU A O 1
ATOM 1363 N N . HIS A 1 172 ? -45.115 18.566 14.621 1.00 80.88 172 HIS A N 1
ATOM 1364 C CA . HIS A 1 172 ? -44.364 18.746 13.381 1.00 80.88 172 HIS A CA 1
ATOM 1365 C C . HIS A 1 172 ? -44.288 20.202 12.912 1.00 80.88 172 HIS A C 1
ATOM 1367 O O . HIS A 1 172 ? -43.287 20.560 12.286 1.00 80.88 172 HIS A O 1
ATOM 1373 N N . ALA A 1 173 ? -45.259 21.061 13.237 1.00 82.81 173 ALA A N 1
ATOM 1374 C CA . ALA A 1 173 ? -45.265 22.457 12.795 1.00 82.81 173 ALA A CA 1
ATOM 1375 C C . ALA A 1 173 ? -43.986 23.240 13.189 1.00 82.81 173 ALA A C 1
ATOM 1377 O O . ALA A 1 173 ? -43.375 23.837 12.301 1.00 82.81 173 ALA A O 1
ATOM 1378 N N . PRO A 1 174 ? -43.470 23.184 14.437 1.00 83.62 174 PRO A N 1
ATOM 1379 C CA . PRO A 1 174 ? -42.232 23.872 14.817 1.00 83.62 174 PRO A CA 1
ATOM 1380 C C . PRO A 1 174 ? -40.980 23.315 14.134 1.00 83.62 174 PRO A C 1
ATOM 1382 O O . PRO A 1 174 ? -39.974 24.014 14.010 1.00 83.62 174 PRO A O 1
ATOM 1385 N N . VAL A 1 175 ? -40.993 22.034 13.751 1.00 75.69 175 VAL A N 1
ATOM 1386 C CA . VAL A 1 175 ? -39.880 21.405 13.024 1.00 75.69 175 VAL A CA 1
ATOM 1387 C C . VAL A 1 175 ? -39.906 21.842 11.563 1.00 75.69 175 VAL A C 1
ATOM 1389 O O . VAL A 1 175 ? -38.861 22.189 11.021 1.00 75.69 175 VAL A O 1
ATOM 1392 N N . LEU A 1 176 ? -41.094 21.892 10.954 1.00 77.25 176 LEU A N 1
ATOM 1393 C CA . LEU A 1 176 ? -41.289 22.373 9.589 1.00 77.25 176 LEU A CA 1
ATOM 1394 C C . LEU A 1 176 ? -40.897 23.852 9.456 1.00 77.25 176 LEU A C 1
ATOM 1396 O O . LEU A 1 176 ? -40.159 24.195 8.538 1.00 77.25 176 LEU A O 1
ATOM 1400 N N . ILE A 1 177 ? -41.318 24.702 10.401 1.00 84.44 177 ILE A N 1
ATOM 1401 C CA . ILE A 1 177 ? -40.949 26.126 10.433 1.00 84.44 177 ILE A CA 1
ATOM 1402 C C . ILE A 1 177 ? -39.426 26.279 10.526 1.00 84.44 177 ILE A C 1
ATOM 1404 O O . ILE A 1 177 ? -38.833 26.969 9.703 1.00 84.44 177 ILE A O 1
ATOM 1408 N N . ARG A 1 178 ? -38.764 25.567 11.451 1.00 78.69 178 ARG A N 1
ATOM 1409 C CA . ARG A 1 178 ? -37.295 25.607 11.576 1.00 78.69 178 ARG A CA 1
ATOM 1410 C C . ARG A 1 178 ? -36.574 25.112 10.321 1.00 78.69 178 ARG A C 1
ATOM 1412 O O . ARG A 1 178 ? -35.542 25.666 9.956 1.00 78.69 178 ARG A O 1
ATOM 1419 N N . ALA A 1 179 ? -37.104 24.087 9.654 1.00 72.69 179 ALA A N 1
ATOM 1420 C CA . ALA A 1 179 ? -36.546 23.595 8.396 1.00 72.69 179 ALA A CA 1
ATOM 1421 C C . ALA A 1 179 ? -36.696 24.626 7.264 1.00 72.69 179 ALA A C 1
ATOM 1423 O O . ALA A 1 179 ? -35.750 24.843 6.511 1.00 72.69 179 ALA A O 1
ATOM 1424 N N . GLN A 1 180 ? -37.845 25.304 7.176 1.00 82.69 180 GLN A N 1
ATOM 1425 C CA . GLN A 1 180 ? -38.084 26.379 6.208 1.00 82.69 180 GLN A CA 1
ATOM 1426 C C . GLN A 1 180 ? -37.189 27.599 6.468 1.00 82.69 180 GLN A C 1
ATOM 1428 O O . GLN A 1 180 ? -36.638 28.166 5.527 1.00 82.69 180 GLN A O 1
ATOM 1433 N N . GLU A 1 181 ? -36.989 27.981 7.731 1.00 87.25 181 GLU A N 1
ATOM 1434 C CA . GLU A 1 181 ? -36.056 29.047 8.119 1.00 87.25 181 GLU A CA 1
ATOM 1435 C C . GLU A 1 181 ? -34.606 28.692 7.767 1.00 87.25 181 GLU A C 1
ATOM 1437 O O . GLU A 1 181 ? -33.892 29.517 7.196 1.00 87.25 181 GLU A O 1
ATOM 1442 N N . ALA A 1 182 ? -34.178 27.455 8.045 1.00 75.31 182 ALA A N 1
ATOM 1443 C CA . ALA A 1 182 ? -32.845 26.972 7.690 1.00 75.31 182 ALA A CA 1
ATOM 1444 C C . ALA A 1 182 ? -32.634 26.921 6.168 1.00 75.31 182 ALA A C 1
ATOM 1446 O O . ALA A 1 182 ? -31.572 27.316 5.684 1.00 75.31 182 ALA A O 1
ATOM 1447 N N . GLN A 1 183 ? -33.649 26.492 5.409 1.00 80.38 183 GLN A N 1
ATOM 1448 C CA . GLN A 1 183 ? -33.621 26.511 3.948 1.00 80.38 183 GLN A CA 1
ATOM 1449 C C . GLN A 1 183 ? -33.479 27.942 3.421 1.00 80.38 183 GLN A C 1
ATOM 1451 O O . GLN A 1 183 ? -32.577 28.208 2.629 1.00 80.38 183 GLN A O 1
ATOM 1456 N N . LYS A 1 184 ? -34.316 28.872 3.895 1.00 86.56 184 LYS A N 1
ATOM 1457 C CA . LYS A 1 184 ? -34.254 30.280 3.489 1.00 86.56 184 LYS A CA 1
ATOM 1458 C C . LYS A 1 184 ? -32.891 30.900 3.809 1.00 86.56 184 LYS A C 1
ATOM 1460 O O . LYS A 1 184 ? -32.308 31.572 2.968 1.00 86.56 184 LYS A O 1
ATOM 1465 N N . PHE A 1 185 ? -32.340 30.617 4.990 1.00 85.12 185 PHE A N 1
ATOM 1466 C CA . PHE A 1 185 ? -31.003 31.076 5.370 1.00 85.12 185 PHE A CA 1
ATOM 1467 C C . PHE A 1 185 ? -29.903 30.531 4.440 1.00 85.12 185 PHE A C 1
ATOM 1469 O O . PHE A 1 185 ? -28.978 31.262 4.077 1.00 85.12 185 PHE A O 1
ATOM 1476 N N . ALA A 1 186 ? -29.991 29.261 4.032 1.00 75.12 186 ALA A N 1
ATOM 1477 C CA . ALA A 1 186 ? -29.055 28.667 3.079 1.00 75.12 186 ALA A CA 1
ATOM 1478 C C . ALA A 1 186 ? -29.178 29.296 1.677 1.00 75.12 186 ALA A C 1
ATOM 1480 O O . ALA A 1 186 ? -28.158 29.576 1.045 1.00 75.12 186 ALA A O 1
ATOM 1481 N N . GLU A 1 187 ? -30.403 29.565 1.216 1.00 82.50 187 GLU A N 1
ATOM 1482 C CA . GLU A 1 187 ? -30.683 30.249 -0.054 1.00 82.50 187 GLU A CA 1
ATOM 1483 C C . GLU A 1 187 ? -30.141 31.689 -0.056 1.00 82.50 187 GLU A C 1
ATOM 1485 O O . GLU A 1 187 ? -29.421 32.069 -0.983 1.00 82.50 187 GLU A O 1
ATOM 1490 N N . ASP A 1 188 ? -30.381 32.456 1.012 1.00 85.81 188 ASP A N 1
ATOM 1491 C CA . ASP A 1 188 ? -29.861 33.821 1.178 1.00 85.81 188 ASP A CA 1
ATOM 1492 C C . ASP A 1 188 ? -28.319 33.838 1.155 1.00 85.81 188 ASP A C 1
ATOM 1494 O O . ASP A 1 188 ? -27.692 34.681 0.501 1.00 85.81 188 ASP A O 1
ATOM 1498 N N . ARG A 1 189 ? -27.680 32.867 1.823 1.00 79.06 189 ARG A N 1
ATOM 1499 C CA . ARG A 1 189 ? -26.215 32.727 1.847 1.00 79.06 189 ARG A CA 1
ATOM 1500 C C . ARG A 1 189 ? -25.649 32.336 0.480 1.00 79.06 189 ARG A C 1
ATOM 1502 O O . ARG A 1 189 ? -24.605 32.861 0.088 1.00 79.06 189 ARG A O 1
ATOM 1509 N N . LEU A 1 190 ? -26.330 31.460 -0.259 1.00 78.56 190 LEU A N 1
ATOM 1510 C CA . LEU A 1 190 ? -25.955 31.106 -1.630 1.00 78.56 190 LEU A CA 1
ATOM 1511 C C . LEU A 1 190 ? -26.062 32.321 -2.559 1.00 78.56 190 LEU A C 1
ATOM 1513 O O . LEU A 1 190 ? -25.133 32.592 -3.319 1.00 78.56 190 LEU A O 1
ATOM 1517 N N . GLN A 1 191 ? -27.144 33.096 -2.457 1.00 85.81 191 GLN A N 1
ATOM 1518 C CA . GLN A 1 191 ? -27.331 34.300 -3.263 1.00 85.81 191 GLN A CA 1
ATOM 1519 C C . GLN A 1 191 ? -26.261 35.363 -2.960 1.00 85.81 191 GLN A C 1
ATOM 1521 O O . GLN A 1 191 ? -25.762 36.016 -3.877 1.00 85.81 191 GLN A O 1
ATOM 1526 N N . ALA A 1 192 ? -25.855 35.512 -1.695 1.00 82.62 192 ALA A N 1
ATOM 1527 C CA . ALA A 1 192 ? -24.745 36.385 -1.316 1.00 82.62 192 ALA A CA 1
ATOM 1528 C C . ALA A 1 192 ? -23.410 35.936 -1.940 1.00 82.62 192 ALA A C 1
ATOM 1530 O O . ALA A 1 192 ? -22.685 36.766 -2.490 1.00 82.62 192 ALA A O 1
ATOM 1531 N N . LEU A 1 193 ? -23.106 34.631 -1.923 1.00 75.75 193 LEU A N 1
ATOM 1532 C CA . LEU A 1 193 ? -21.906 34.076 -2.563 1.00 75.75 193 LEU A CA 1
ATOM 1533 C C . LEU A 1 193 ? -21.913 34.278 -4.084 1.00 75.75 193 LEU A C 1
ATOM 1535 O O . LEU A 1 193 ? -20.879 34.617 -4.658 1.00 75.75 193 LEU A O 1
ATOM 1539 N N . MET A 1 194 ? -23.070 34.128 -4.735 1.00 79.88 194 MET A N 1
ATOM 1540 C CA . MET A 1 194 ? -23.207 34.380 -6.173 1.00 79.88 194 MET A CA 1
ATOM 1541 C C . MET A 1 194 ? -22.890 35.834 -6.538 1.00 79.88 194 MET A C 1
ATOM 1543 O O . MET A 1 194 ? -22.144 36.063 -7.485 1.00 79.88 194 MET A O 1
ATOM 1547 N N . ARG A 1 195 ? -23.353 36.817 -5.751 1.00 84.31 195 ARG A N 1
ATOM 1548 C CA . ARG A 1 195 ? -23.015 38.238 -5.977 1.00 84.31 195 ARG A CA 1
ATOM 1549 C C . ARG A 1 195 ? -21.513 38.509 -5.850 1.00 84.31 195 ARG A C 1
ATOM 1551 O O . ARG A 1 195 ? -20.966 39.307 -6.609 1.00 84.31 195 ARG A O 1
ATOM 1558 N N . VAL A 1 196 ? -20.834 37.846 -4.907 1.00 78.94 196 VAL A N 1
ATOM 1559 C CA . VAL A 1 196 ? -19.370 37.946 -4.759 1.00 78.94 196 VAL A CA 1
ATOM 1560 C C . VAL A 1 196 ? -18.665 37.371 -5.989 1.00 78.94 196 VAL A C 1
ATOM 1562 O O . VAL A 1 196 ? -17.773 38.021 -6.531 1.00 78.94 196 VAL A O 1
ATOM 1565 N N . LEU A 1 197 ? -19.096 36.200 -6.468 1.00 74.31 197 LEU A N 1
ATOM 1566 C CA . LEU A 1 197 ? -18.548 35.570 -7.673 1.00 74.31 197 LEU A CA 1
ATOM 1567 C C . LEU A 1 197 ? -18.756 36.431 -8.926 1.00 74.31 197 LEU A C 1
ATOM 1569 O O . LEU A 1 197 ? -17.822 36.605 -9.708 1.00 74.31 197 LEU A O 1
ATOM 1573 N N . GLU A 1 198 ? -19.942 37.012 -9.110 1.00 82.50 198 GLU A N 1
ATOM 1574 C CA . GLU A 1 198 ? -20.233 37.929 -10.220 1.00 82.50 198 GLU A CA 1
ATOM 1575 C C . GLU A 1 198 ? -19.325 39.164 -10.181 1.00 82.50 198 GLU A C 1
ATOM 1577 O O . GLU A 1 198 ? -18.730 39.533 -11.197 1.00 82.50 198 GLU A O 1
ATOM 1582 N N . HIS A 1 199 ? -19.148 39.765 -8.999 1.00 82.94 199 HIS A N 1
ATOM 1583 C CA . HIS A 1 199 ? -18.247 40.901 -8.815 1.00 82.94 199 HIS A CA 1
ATOM 1584 C C . HIS A 1 199 ? -16.785 40.536 -9.123 1.00 82.94 199 HIS A C 1
ATOM 1586 O O . HIS A 1 199 ? -16.107 41.260 -9.856 1.00 82.94 199 HIS A O 1
ATOM 1592 N N . GLN A 1 200 ? -16.298 39.397 -8.619 1.00 76.44 200 GLN A N 1
ATOM 1593 C CA . GLN A 1 200 ? -14.943 38.919 -8.910 1.00 76.44 200 GLN A CA 1
ATOM 1594 C C . GLN A 1 200 ? -14.751 38.589 -10.395 1.00 76.44 200 GLN A C 1
ATOM 1596 O O . GLN A 1 200 ? -13.696 38.887 -10.950 1.00 76.44 200 GLN A O 1
ATOM 1601 N N . THR A 1 201 ? -15.769 38.036 -11.058 1.00 77.81 201 THR A N 1
ATOM 1602 C CA . THR A 1 201 ? -15.751 37.755 -12.503 1.00 77.81 201 THR A CA 1
ATOM 1603 C C . THR A 1 201 ? -15.667 39.045 -13.315 1.00 77.81 201 THR A C 1
ATOM 1605 O O . THR A 1 201 ? -14.891 39.129 -14.267 1.00 77.81 201 THR A O 1
ATOM 1608 N N . GLY A 1 202 ? -16.418 40.078 -12.919 1.00 82.75 202 GLY A N 1
ATOM 1609 C CA . GLY A 1 202 ? -16.329 41.408 -13.521 1.00 82.75 202 GLY A CA 1
ATOM 1610 C C . GLY A 1 202 ? -14.928 42.015 -13.397 1.00 82.75 202 GLY A C 1
ATOM 1611 O O . GLY A 1 202 ? -14.387 42.507 -14.389 1.00 82.75 202 GLY A O 1
ATOM 1612 N N . ARG A 1 203 ? -14.308 41.915 -12.211 1.00 76.69 203 ARG A N 1
ATOM 1613 C CA . ARG A 1 203 ? -12.920 42.357 -11.990 1.00 76.69 203 ARG A CA 1
ATOM 1614 C C . ARG A 1 203 ? -11.928 41.598 -12.869 1.00 76.69 203 ARG A C 1
ATOM 1616 O O . ARG A 1 203 ? -11.150 42.241 -13.563 1.00 76.69 203 ARG A O 1
ATOM 1623 N N . LEU A 1 204 ? -12.003 40.266 -12.900 1.00 72.94 204 LEU A N 1
ATOM 1624 C CA . LEU A 1 204 ? -11.109 39.427 -13.705 1.00 72.94 204 LEU A CA 1
ATOM 1625 C C . LEU A 1 204 ? -11.175 39.797 -15.195 1.00 72.94 204 LEU A C 1
ATOM 1627 O O . LEU A 1 204 ? -10.139 39.991 -15.823 1.00 72.94 204 LEU A O 1
ATOM 1631 N N . ARG A 1 205 ? -12.382 39.992 -15.747 1.00 79.31 205 ARG A N 1
ATOM 1632 C CA . ARG A 1 205 ? -12.562 40.429 -17.145 1.00 79.31 205 ARG A CA 1
ATOM 1633 C C . ARG A 1 205 ? -11.969 41.812 -17.414 1.00 79.31 205 ARG A C 1
ATOM 1635 O O . ARG A 1 205 ? -11.381 42.024 -18.471 1.00 79.31 205 ARG A O 1
ATOM 1642 N N . SER A 1 206 ? -12.113 42.751 -16.476 1.00 79.81 206 SER A N 1
ATOM 1643 C CA . SER A 1 206 ? -11.504 44.082 -16.592 1.00 79.81 206 SER A CA 1
ATOM 1644 C C . SER A 1 206 ? -9.976 44.000 -16.608 1.00 79.81 206 SER A C 1
ATOM 1646 O O . SER A 1 206 ? -9.340 44.653 -17.433 1.00 79.81 206 SER A O 1
ATOM 1648 N N . THR A 1 207 ? -9.388 43.187 -15.728 1.00 71.81 207 THR A N 1
ATOM 1649 C CA . THR A 1 207 ? -7.934 42.995 -15.662 1.00 71.81 207 THR A CA 1
ATOM 1650 C C . THR A 1 207 ? -7.410 42.258 -16.896 1.00 71.81 207 THR A C 1
ATOM 1652 O O . THR A 1 207 ? -6.395 42.660 -17.454 1.00 71.81 207 THR A O 1
ATOM 1655 N N . GLN A 1 208 ? -8.133 41.249 -17.392 1.00 74.88 208 GLN A N 1
ATOM 1656 C CA . GLN A 1 208 ? -7.792 40.546 -18.632 1.00 74.88 208 GLN A CA 1
ATOM 1657 C C . GLN A 1 208 ? -7.800 41.490 -19.841 1.00 74.88 208 GLN A C 1
ATOM 1659 O O . GLN A 1 208 ? -6.895 41.436 -20.669 1.00 74.88 208 GLN A O 1
ATOM 1664 N N . LYS A 1 209 ? -8.786 42.393 -19.934 1.00 79.19 209 LYS A N 1
ATOM 1665 C CA . LYS A 1 209 ? -8.818 43.415 -20.988 1.00 79.19 209 LYS A CA 1
ATOM 1666 C C . LYS A 1 209 ? -7.583 44.322 -20.927 1.00 79.19 209 LYS A C 1
ATOM 1668 O O . LYS A 1 209 ? -6.927 44.501 -21.945 1.00 79.19 209 LYS A O 1
ATOM 1673 N N . ALA A 1 210 ? -7.241 44.828 -19.739 1.00 72.88 210 ALA A N 1
ATOM 1674 C CA . ALA A 1 210 ? -6.050 45.658 -19.551 1.00 72.88 210 ALA A CA 1
ATOM 1675 C C . ALA A 1 210 ? -4.755 44.908 -19.918 1.00 72.88 210 ALA A C 1
ATOM 1677 O O . ALA A 1 210 ? -3.873 45.474 -20.557 1.00 72.88 210 ALA A O 1
ATOM 1678 N N . LEU A 1 211 ? -4.658 43.622 -19.569 1.00 67.06 211 LEU A N 1
ATOM 1679 C CA . LEU A 1 211 ? -3.519 42.782 -19.936 1.00 67.06 211 LEU A CA 1
ATOM 1680 C C . LEU A 1 211 ? -3.413 42.591 -21.454 1.00 67.06 211 LEU A C 1
ATOM 1682 O O . LEU A 1 211 ? -2.323 42.701 -22.009 1.00 67.06 211 LEU A O 1
ATOM 1686 N N . ASN A 1 212 ? -4.537 42.355 -22.131 1.00 72.44 212 ASN A N 1
ATOM 1687 C CA . ASN A 1 212 ? -4.567 42.231 -23.586 1.00 72.44 212 ASN A CA 1
ATOM 1688 C C . ASN A 1 212 ? -4.132 43.527 -24.280 1.00 72.44 212 ASN A C 1
ATOM 1690 O O . ASN A 1 212 ? -3.375 43.460 -25.248 1.00 72.44 212 ASN A O 1
ATOM 1694 N N . ASP A 1 213 ? -4.525 44.689 -23.754 1.00 74.00 213 ASP A N 1
ATOM 1695 C CA . ASP A 1 213 ? -4.063 45.988 -24.253 1.00 74.00 213 ASP A CA 1
ATOM 1696 C C . ASP A 1 213 ? -2.531 46.142 -24.095 1.00 74.00 213 ASP A C 1
ATOM 1698 O O . ASP A 1 213 ? -1.849 46.558 -25.035 1.00 74.00 213 ASP A O 1
ATOM 1702 N N . VAL A 1 214 ? -1.960 45.719 -22.956 1.00 67.88 214 VAL A N 1
ATOM 1703 C CA . VAL A 1 214 ? -0.498 45.699 -22.731 1.00 67.88 214 VAL A CA 1
ATOM 1704 C C . VAL A 1 214 ? 0.208 44.733 -23.688 1.00 67.88 214 VAL A C 1
ATOM 1706 O O . VAL A 1 214 ? 1.234 45.073 -24.276 1.00 67.88 214 VAL A O 1
ATOM 1709 N N . CYS A 1 215 ? -0.331 43.531 -23.887 1.00 63.22 215 CYS A N 1
ATOM 1710 C CA . CYS A 1 215 ? 0.253 42.546 -24.795 1.00 63.22 215 CYS A CA 1
ATOM 1711 C C . CYS A 1 215 ? 0.226 43.003 -26.257 1.00 63.22 215 CYS A C 1
ATOM 1713 O O . CYS A 1 215 ? 1.182 42.744 -26.988 1.00 63.22 215 CYS A O 1
ATOM 1715 N N . LEU A 1 216 ? -0.823 43.712 -26.684 1.00 69.94 216 LEU A N 1
ATOM 1716 C CA . LEU A 1 216 ? -0.865 44.346 -28.002 1.00 69.94 216 LEU A CA 1
ATOM 1717 C C . LEU A 1 216 ? 0.245 45.397 -28.148 1.00 69.94 216 LEU A C 1
ATOM 1719 O O . LEU A 1 216 ? 0.971 45.365 -29.140 1.00 69.94 216 LEU A O 1
ATOM 1723 N N . ALA A 1 217 ? 0.458 46.246 -27.138 1.00 66.62 217 ALA A N 1
ATOM 1724 C CA . ALA A 1 217 ? 1.542 47.231 -27.149 1.00 66.62 217 ALA A CA 1
ATOM 1725 C C . ALA A 1 217 ? 2.941 46.581 -27.197 1.00 66.62 217 ALA A C 1
ATOM 1727 O O . ALA A 1 217 ? 3.812 47.024 -27.949 1.00 66.62 217 ALA A O 1
ATOM 1728 N N . LEU A 1 218 ? 3.155 45.494 -26.447 1.00 58.88 218 LEU A N 1
ATOM 1729 C CA . LEU A 1 218 ? 4.411 44.733 -26.476 1.00 58.88 218 LEU A CA 1
ATOM 1730 C C . LEU A 1 218 ? 4.646 44.051 -27.831 1.00 58.88 218 LEU A C 1
ATOM 1732 O O . LEU A 1 218 ? 5.779 44.023 -28.313 1.00 58.88 218 LEU A O 1
ATOM 1736 N N . ASN A 1 219 ? 3.594 43.530 -28.466 1.00 60.16 219 ASN A N 1
ATOM 1737 C CA . ASN A 1 219 ? 3.680 42.946 -29.804 1.00 60.16 219 ASN A CA 1
ATOM 1738 C C . ASN A 1 219 ? 4.044 43.992 -30.862 1.00 60.16 219 ASN A C 1
ATOM 1740 O O . ASN A 1 219 ? 4.897 43.722 -31.710 1.00 60.16 219 ASN A O 1
ATOM 1744 N N . ASP A 1 220 ? 3.444 45.182 -30.798 1.00 65.56 220 ASP A N 1
ATOM 1745 C CA . ASP A 1 220 ? 3.794 46.299 -31.679 1.00 65.56 220 ASP A CA 1
ATOM 1746 C C . ASP A 1 220 ? 5.251 46.733 -31.473 1.00 65.56 220 ASP A C 1
ATOM 1748 O O . ASP A 1 220 ? 5.977 46.968 -32.444 1.00 65.56 220 ASP A O 1
ATOM 1752 N N . LEU A 1 221 ? 5.719 46.769 -30.221 1.00 56.62 221 LEU A N 1
ATOM 1753 C CA . LEU A 1 221 ? 7.110 47.077 -29.898 1.00 56.62 221 LEU A CA 1
ATOM 1754 C C . LEU A 1 221 ? 8.078 46.024 -30.457 1.00 56.62 221 LEU A C 1
ATOM 1756 O O . LEU A 1 221 ? 9.071 46.373 -31.096 1.00 56.62 221 LEU A O 1
ATOM 1760 N N . ALA A 1 222 ? 7.781 44.738 -30.260 1.00 54.72 222 ALA A N 1
ATOM 1761 C CA . ALA A 1 222 ? 8.594 43.636 -30.769 1.00 54.72 222 ALA A CA 1
ATOM 1762 C C . ALA A 1 222 ? 8.641 43.621 -32.305 1.00 54.72 222 ALA A C 1
ATOM 1764 O O . ALA A 1 222 ? 9.704 43.411 -32.895 1.00 54.72 222 ALA A O 1
ATOM 1765 N N . ALA A 1 223 ? 7.510 43.894 -32.964 1.00 60.28 223 ALA A N 1
ATOM 1766 C CA . ALA A 1 223 ? 7.446 44.015 -34.416 1.00 60.28 223 ALA A CA 1
ATOM 1767 C C . ALA A 1 223 ? 8.352 45.150 -34.923 1.00 60.28 223 ALA A C 1
ATOM 1769 O O . ALA A 1 223 ? 9.114 44.942 -35.867 1.00 60.28 223 ALA A O 1
ATOM 1770 N N . ARG A 1 224 ? 8.340 46.314 -34.259 1.00 53.34 224 ARG A N 1
ATOM 1771 C CA . ARG A 1 224 ? 9.217 47.450 -34.596 1.00 53.34 224 ARG A CA 1
ATOM 1772 C C . ARG A 1 224 ? 10.698 47.142 -34.341 1.00 53.34 224 ARG A C 1
ATOM 1774 O O . ARG A 1 224 ? 11.528 47.417 -35.205 1.00 53.34 224 ARG A O 1
ATOM 1781 N N . ALA A 1 225 ? 11.032 46.502 -33.219 1.00 49.94 225 ALA A N 1
ATOM 1782 C CA . ALA A 1 225 ? 12.409 46.121 -32.889 1.00 49.94 225 ALA A CA 1
ATOM 1783 C C . ALA A 1 225 ? 12.995 45.095 -33.878 1.00 49.94 225 ALA A C 1
ATOM 1785 O O . ALA A 1 225 ? 14.161 45.192 -34.260 1.00 49.94 225 ALA A O 1
ATOM 1786 N N . ASN A 1 226 ? 12.185 44.140 -34.349 1.00 52.75 226 ASN A N 1
ATOM 1787 C CA . ASN A 1 226 ? 12.603 43.172 -35.367 1.00 52.75 226 ASN A CA 1
ATOM 1788 C C . ASN A 1 226 ? 12.884 43.824 -36.727 1.00 52.75 226 ASN A C 1
ATOM 1790 O O . ASN A 1 226 ? 13.798 43.390 -37.431 1.00 52.75 226 ASN A O 1
ATOM 1794 N N . VAL A 1 227 ? 12.134 44.868 -37.098 1.00 49.88 227 VAL A N 1
ATOM 1795 C CA . VAL A 1 227 ? 12.439 45.668 -38.295 1.00 49.88 227 VAL A CA 1
ATOM 1796 C C . VAL A 1 227 ? 13.797 46.359 -38.129 1.00 49.88 227 VAL A C 1
ATOM 1798 O O . VAL A 1 227 ? 14.633 46.271 -39.024 1.00 49.88 227 VAL A O 1
ATOM 1801 N N . GLU A 1 228 ? 14.074 46.952 -36.965 1.00 45.16 228 GLU A N 1
ATOM 1802 C CA . GLU A 1 228 ? 15.353 47.626 -36.697 1.00 45.16 228 GLU A CA 1
ATOM 1803 C C . GLU A 1 228 ? 16.553 46.657 -36.676 1.00 45.16 228 GLU A C 1
ATOM 1805 O O . GLU A 1 228 ? 17.614 46.960 -37.228 1.00 45.16 228 GLU A O 1
ATOM 1810 N N . ALA A 1 229 ? 16.391 45.466 -36.088 1.00 47.62 229 ALA A N 1
ATOM 1811 C CA . ALA A 1 229 ? 17.430 44.436 -36.050 1.00 47.62 229 ALA A CA 1
ATOM 1812 C C . ALA A 1 229 ? 17.780 43.917 -37.454 1.00 47.62 229 ALA A C 1
ATOM 1814 O O . ALA A 1 229 ? 18.958 43.780 -37.786 1.00 47.62 229 ALA A O 1
ATOM 1815 N N . ARG A 1 230 ? 16.769 43.709 -38.310 1.00 44.44 230 ARG A N 1
ATOM 1816 C CA . ARG A 1 230 ? 16.971 43.293 -39.707 1.00 44.44 230 ARG A CA 1
ATOM 1817 C C . ARG A 1 230 ? 17.670 44.359 -40.549 1.00 44.44 230 ARG A C 1
ATOM 1819 O O . ARG A 1 230 ? 18.429 44.003 -41.444 1.00 44.44 230 ARG A O 1
ATOM 1826 N N . CYS A 1 231 ? 17.482 45.641 -40.236 1.00 43.00 231 CYS A N 1
ATOM 1827 C CA . CYS A 1 231 ? 18.209 46.726 -40.896 1.00 43.00 231 CYS A CA 1
ATOM 1828 C C . CYS A 1 231 ? 19.704 46.771 -40.523 1.00 43.00 231 CYS A C 1
ATOM 1830 O O . CYS A 1 231 ? 20.507 47.250 -41.318 1.00 43.00 231 CYS A O 1
ATOM 1832 N N . LYS A 1 232 ? 20.111 46.261 -39.348 1.00 45.59 232 LYS A N 1
ATOM 1833 C CA . LYS A 1 232 ? 21.527 46.257 -38.922 1.00 45.59 232 LYS A CA 1
ATOM 1834 C C . LYS A 1 232 ? 22.370 45.161 -39.575 1.00 45.59 232 LYS A C 1
ATOM 1836 O O . LYS A 1 232 ? 23.570 45.358 -39.744 1.00 45.59 232 LYS A O 1
ATOM 1841 N N . GLU A 1 233 ? 21.778 44.020 -39.922 1.00 46.50 233 GLU A N 1
ATOM 1842 C CA . GLU A 1 233 ? 22.528 42.853 -40.421 1.00 46.50 233 GLU A CA 1
ATOM 1843 C C . GLU A 1 233 ? 22.792 42.861 -41.927 1.00 46.50 233 GLU A C 1
ATOM 1845 O O . GLU A 1 233 ? 23.533 42.023 -42.439 1.00 46.50 233 GLU A O 1
ATOM 1850 N N . GLY A 1 234 ? 22.248 43.825 -42.658 1.00 39.56 234 GLY A N 1
ATOM 1851 C CA . GLY A 1 234 ? 22.488 43.887 -44.079 1.00 39.56 234 GLY A CA 1
ATOM 1852 C C . GLY A 1 234 ? 22.151 45.242 -44.642 1.00 39.56 234 GLY A C 1
ATOM 1853 O O . GLY A 1 234 ? 20.988 45.627 -44.683 1.00 39.56 234 GLY A O 1
ATOM 1854 N N . SER A 1 235 ? 23.181 45.834 -45.245 1.00 44.44 235 SER A N 1
ATOM 1855 C CA . SER A 1 235 ? 23.073 46.567 -46.498 1.00 44.44 235 SER A CA 1
ATOM 1856 C C . SER A 1 235 ? 22.982 48.091 -46.390 1.00 44.44 235 SER A C 1
ATOM 1858 O O . SER A 1 235 ? 21.927 48.673 -46.146 1.00 44.44 235 SER A O 1
ATOM 1860 N N . GLU A 1 236 ? 24.081 48.742 -46.783 1.00 46.94 236 GLU A N 1
ATOM 1861 C CA . GLU A 1 236 ? 24.065 50.100 -47.342 1.00 46.94 236 GLU A CA 1
ATOM 1862 C C . GLU A 1 236 ? 23.032 50.239 -48.485 1.00 46.94 236 GLU A C 1
ATOM 1864 O O . GLU A 1 236 ? 22.526 51.332 -48.709 1.00 46.94 236 GLU A O 1
ATOM 1869 N N . ILE A 1 237 ? 22.644 49.140 -49.153 1.00 45.59 237 ILE A N 1
ATOM 1870 C CA . ILE A 1 237 ? 21.626 49.097 -50.219 1.00 45.59 237 ILE A CA 1
ATOM 1871 C C . ILE A 1 237 ? 20.196 49.019 -49.649 1.00 45.59 237 ILE A C 1
ATOM 1873 O O . ILE A 1 237 ? 19.289 49.565 -50.259 1.00 45.59 237 ILE A O 1
ATOM 1877 N N . VAL A 1 238 ? 19.960 48.430 -48.467 1.00 42.53 238 VAL A N 1
ATOM 1878 C CA . VAL A 1 238 ? 18.651 48.510 -47.776 1.00 42.53 238 VAL A CA 1
ATOM 1879 C C . VAL A 1 238 ? 18.509 49.877 -47.112 1.00 42.53 238 VAL A C 1
ATOM 1881 O O . VAL A 1 238 ? 17.451 50.490 -47.198 1.00 42.53 238 VAL A O 1
ATOM 1884 N N . HIS A 1 239 ? 19.598 50.432 -46.572 1.00 41.03 239 HIS A N 1
ATOM 1885 C CA . HIS A 1 239 ? 19.643 51.841 -46.181 1.00 41.03 239 HIS A CA 1
ATOM 1886 C C . HIS A 1 239 ? 19.459 52.806 -47.367 1.00 41.03 239 HIS A C 1
ATOM 1888 O O . HIS A 1 239 ? 18.938 53.898 -47.153 1.00 41.03 239 HIS A O 1
ATOM 1894 N N . ALA A 1 240 ? 19.840 52.425 -48.594 1.00 43.06 240 ALA A N 1
ATOM 1895 C CA . ALA A 1 240 ? 19.560 53.190 -49.812 1.00 43.06 240 ALA A CA 1
ATOM 1896 C C . ALA A 1 240 ? 18.114 53.003 -50.311 1.00 43.06 240 ALA A C 1
ATOM 1898 O O . ALA A 1 240 ? 17.461 53.990 -50.624 1.00 43.06 240 ALA A O 1
ATOM 1899 N N . ALA A 1 241 ? 17.581 51.776 -50.296 1.00 40.34 241 ALA A N 1
ATOM 1900 C CA . ALA A 1 241 ? 16.205 51.472 -50.702 1.00 40.34 241 ALA A CA 1
ATOM 1901 C C . ALA A 1 241 ? 15.155 52.059 -49.740 1.00 40.34 241 ALA A C 1
ATOM 1903 O O . ALA A 1 241 ? 14.068 52.423 -50.165 1.00 40.34 241 ALA A O 1
ATOM 1904 N N . ILE A 1 242 ? 15.486 52.205 -48.453 1.00 42.62 242 ILE A N 1
ATOM 1905 C CA . ILE A 1 242 ? 14.644 52.898 -47.459 1.00 42.62 242 ILE A CA 1
ATOM 1906 C C . ILE A 1 242 ? 14.830 54.429 -47.535 1.00 42.62 242 ILE A C 1
ATOM 1908 O O . ILE A 1 242 ? 14.023 55.181 -47.000 1.00 42.62 242 ILE A O 1
ATOM 1912 N N . ARG A 1 243 ? 15.877 54.918 -48.214 1.00 40.16 243 ARG A N 1
ATOM 1913 C CA . ARG A 1 243 ? 16.135 56.355 -48.406 1.00 40.16 243 ARG A CA 1
ATOM 1914 C C . ARG A 1 243 ? 15.427 56.962 -49.615 1.00 40.16 243 ARG A C 1
ATOM 1916 O O . ARG A 1 243 ? 15.403 58.188 -49.695 1.00 40.16 243 ARG A O 1
ATOM 1923 N N . GLU A 1 244 ? 14.932 56.161 -50.556 1.00 38.72 244 GLU A N 1
ATOM 1924 C CA . GLU A 1 244 ? 14.585 56.691 -51.881 1.00 38.72 244 GLU A CA 1
ATOM 1925 C C . GLU A 1 244 ? 13.158 57.239 -52.012 1.00 38.72 244 GLU A C 1
ATOM 1927 O O . GLU A 1 244 ? 12.921 58.060 -52.892 1.00 38.72 244 GLU A O 1
ATOM 1932 N N . GLU A 1 245 ? 12.232 56.909 -51.111 1.00 39.16 245 GLU A N 1
ATOM 1933 C CA . GLU A 1 245 ? 10.872 57.458 -51.164 1.00 39.16 245 GLU A CA 1
ATOM 1934 C C . GLU A 1 245 ? 10.536 58.161 -49.84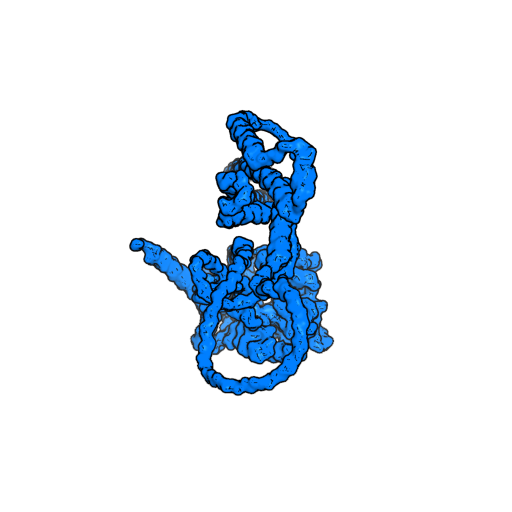4 1.00 39.16 245 GLU A C 1
ATOM 1936 O O . GLU A 1 245 ? 10.353 57.540 -48.802 1.00 39.16 245 GLU A O 1
ATOM 1941 N N . ASP A 1 246 ? 10.526 59.493 -49.904 1.00 40.25 246 ASP A N 1
ATOM 1942 C CA . ASP A 1 246 ? 10.061 60.410 -48.862 1.00 40.25 246 ASP A CA 1
ATOM 1943 C C . ASP A 1 246 ? 10.790 60.350 -47.515 1.00 40.25 246 ASP A C 1
ATOM 1945 O O . ASP A 1 246 ? 10.168 60.279 -46.464 1.00 40.25 246 ASP A O 1
ATOM 1949 N N . GLY A 1 247 ? 12.126 60.455 -47.554 1.00 35.66 247 GLY A N 1
ATOM 1950 C CA . GLY A 1 247 ? 12.911 61.539 -46.923 1.00 35.66 247 GLY A CA 1
ATOM 1951 C C . GLY A 1 247 ? 12.713 61.928 -45.446 1.00 35.66 247 GLY A C 1
ATOM 1952 O O . GLY A 1 247 ? 13.392 62.841 -44.977 1.00 35.66 247 GLY A O 1
ATOM 1953 N N . VAL A 1 248 ? 11.848 61.264 -44.692 1.00 35.62 248 VAL A N 1
ATOM 1954 C CA . VAL A 1 248 ? 11.585 61.493 -43.276 1.00 35.62 248 VAL A CA 1
ATOM 1955 C C . VAL A 1 248 ? 11.614 60.124 -42.623 1.00 35.62 248 VAL A C 1
ATOM 1957 O O . VAL A 1 248 ? 10.613 59.423 -42.498 1.00 35.62 248 VAL A O 1
ATOM 1960 N N . PHE A 1 249 ? 12.816 59.719 -42.214 1.00 37.44 249 PHE A N 1
ATOM 1961 C CA . PHE A 1 249 ? 12.926 58.713 -41.172 1.00 37.44 249 PHE A CA 1
ATOM 1962 C C . PHE A 1 249 ? 12.084 59.206 -40.006 1.00 37.44 249 PHE A C 1
ATOM 1964 O O . PHE A 1 249 ? 12.400 60.261 -39.460 1.00 37.44 249 PHE A O 1
ATOM 1971 N N . CYS A 1 250 ? 11.055 58.439 -39.643 1.00 39.78 250 CYS A N 1
ATOM 1972 C CA . CYS A 1 250 ? 10.346 58.630 -38.393 1.00 39.78 250 CYS A CA 1
ATOM 1973 C C . CYS A 1 250 ? 11.402 58.499 -37.292 1.00 39.78 250 CYS A C 1
ATOM 1975 O O . CYS A 1 250 ? 11.889 57.403 -36.996 1.00 39.78 250 CYS A O 1
ATOM 1977 N N . THR A 1 251 ? 11.903 59.629 -36.808 1.00 41.53 251 THR A N 1
ATOM 1978 C CA . THR A 1 251 ? 12.987 59.638 -35.836 1.00 41.53 251 THR A CA 1
ATOM 1979 C C . THR A 1 251 ? 12.488 58.936 -34.574 1.00 41.53 251 THR A C 1
ATOM 1981 O O . THR A 1 251 ? 11.286 58.958 -34.294 1.00 41.53 251 THR A O 1
ATOM 1984 N N . PRO A 1 252 ? 13.373 58.357 -33.744 1.00 41.34 252 PRO A N 1
ATOM 1985 C CA . PRO A 1 252 ? 12.973 57.873 -32.425 1.00 41.34 252 PRO A CA 1
ATOM 1986 C C . PRO A 1 252 ? 12.143 58.911 -31.653 1.00 41.34 252 PRO A C 1
ATOM 1988 O O . PRO A 1 252 ? 11.235 58.539 -30.925 1.00 41.34 252 PRO A O 1
ATOM 1991 N N . LYS A 1 253 ? 12.396 60.208 -31.884 1.00 45.56 253 LYS A N 1
ATOM 1992 C CA . LYS A 1 253 ? 11.613 61.318 -31.346 1.00 45.56 253 LYS A CA 1
ATOM 1993 C C . LYS A 1 253 ? 10.167 61.361 -31.860 1.00 45.56 253 LYS A C 1
ATOM 1995 O O . LYS A 1 253 ? 9.285 61.494 -31.036 1.00 45.56 253 LYS A O 1
ATOM 2000 N N . GLU A 1 254 ? 9.898 61.198 -33.154 1.00 45.03 254 GLU A N 1
ATOM 2001 C CA . GLU A 1 254 ? 8.520 61.190 -33.688 1.00 45.03 254 GLU A CA 1
ATOM 2002 C C . GLU A 1 254 ? 7.732 59.951 -33.243 1.00 45.03 254 GLU A C 1
ATOM 2004 O O . GLU A 1 254 ? 6.537 60.034 -32.971 1.00 45.03 254 GLU A O 1
ATOM 2009 N N . VAL A 1 255 ? 8.405 58.804 -33.097 1.00 42.47 255 VAL A N 1
ATOM 2010 C CA . VAL A 1 255 ? 7.798 57.600 -32.508 1.00 42.47 255 VAL A CA 1
ATOM 2011 C C . VAL A 1 255 ? 7.471 57.826 -31.031 1.00 42.47 255 VAL A C 1
ATOM 2013 O O . VAL A 1 255 ? 6.408 57.411 -30.575 1.00 42.47 255 VAL A O 1
ATOM 2016 N N . ILE A 1 256 ? 8.361 58.492 -30.293 1.00 43.09 256 ILE A N 1
ATOM 2017 C CA . ILE A 1 256 ? 8.139 58.884 -28.898 1.00 43.09 256 ILE A CA 1
ATOM 2018 C C . ILE A 1 256 ? 7.002 59.906 -28.797 1.00 43.09 256 ILE A C 1
ATOM 2020 O O . ILE A 1 256 ? 6.116 59.703 -27.977 1.00 43.09 256 ILE A O 1
ATOM 2024 N N . ASP A 1 257 ? 6.969 60.928 -29.655 1.00 55.88 257 ASP A N 1
ATOM 2025 C CA . ASP A 1 257 ? 5.920 61.951 -29.681 1.00 55.88 257 ASP A CA 1
ATOM 2026 C C . ASP A 1 257 ? 4.553 61.309 -29.996 1.00 55.88 257 ASP A C 1
ATOM 2028 O O . ASP A 1 257 ? 3.575 61.613 -29.322 1.00 55.88 257 ASP A O 1
ATOM 2032 N N . ALA A 1 258 ? 4.482 60.336 -30.916 1.00 53.25 258 ALA A N 1
ATOM 2033 C CA . ALA A 1 258 ? 3.255 59.586 -31.215 1.00 53.25 258 ALA A CA 1
ATOM 2034 C C . ALA A 1 258 ? 2.821 58.644 -30.073 1.00 53.25 258 ALA A C 1
ATOM 2036 O O . ALA A 1 258 ? 1.629 58.498 -29.794 1.00 53.25 258 ALA A O 1
ATOM 2037 N N . VAL A 1 259 ? 3.774 57.992 -29.392 1.00 45.03 259 VAL A N 1
ATOM 2038 C CA . VAL A 1 259 ? 3.491 57.173 -28.199 1.00 45.03 259 VAL A CA 1
ATOM 2039 C C . VAL A 1 259 ? 3.027 58.061 -27.042 1.00 45.03 259 VAL A C 1
ATOM 2041 O O . VAL A 1 259 ? 2.053 57.718 -26.381 1.00 45.03 259 VAL A O 1
ATOM 2044 N N . GLN A 1 260 ? 3.644 59.225 -26.832 1.00 53.09 260 GLN A N 1
ATOM 2045 C CA . GLN A 1 260 ? 3.225 60.199 -25.822 1.00 53.09 260 GLN A CA 1
ATOM 2046 C C . GLN A 1 260 ? 1.876 60.833 -26.152 1.00 53.09 260 GLN A C 1
ATOM 2048 O O . GLN A 1 260 ? 1.053 60.962 -25.249 1.00 53.09 260 GLN A O 1
ATOM 2053 N N . GLU A 1 261 ? 1.589 61.154 -27.413 1.00 63.78 261 GLU A N 1
ATOM 2054 C CA . GLU A 1 261 ? 0.263 61.601 -27.848 1.00 63.78 261 GLU A CA 1
ATOM 2055 C C . GLU A 1 261 ? -0.792 60.529 -27.539 1.00 63.78 261 GLU A C 1
ATOM 2057 O O . GLU A 1 261 ? -1.845 60.838 -26.980 1.00 63.78 261 GLU A O 1
ATOM 2062 N N . ARG A 1 262 ? -0.477 59.248 -27.781 1.00 55.66 262 ARG A N 1
ATOM 2063 C CA . ARG A 1 262 ? -1.389 58.134 -27.500 1.00 55.66 262 ARG A CA 1
ATOM 2064 C C . ARG A 1 262 ? -1.562 57.843 -26.008 1.00 55.66 262 ARG A C 1
ATOM 2066 O O . ARG A 1 262 ? -2.681 57.554 -25.591 1.00 55.66 262 ARG A O 1
ATOM 2073 N N . ILE A 1 263 ? -0.501 57.935 -25.205 1.00 48.19 263 ILE A N 1
ATOM 2074 C CA . ILE A 1 263 ? -0.577 57.850 -23.737 1.00 48.19 263 ILE A CA 1
ATOM 2075 C C . ILE A 1 263 ? -1.441 58.997 -23.208 1.00 48.19 263 ILE A C 1
ATOM 2077 O O . ILE A 1 263 ? -2.380 58.747 -22.458 1.00 48.19 263 ILE A O 1
ATOM 2081 N N . THR A 1 264 ? -1.212 60.226 -23.678 1.00 63.12 264 THR A N 1
ATOM 2082 C CA . THR A 1 264 ? -2.004 61.402 -23.286 1.00 63.12 264 THR A CA 1
ATOM 2083 C C . THR A 1 264 ? -3.475 61.232 -23.685 1.00 63.12 264 THR A C 1
ATOM 2085 O O . THR A 1 264 ? -4.372 61.546 -22.906 1.00 63.12 264 THR A O 1
ATOM 2088 N N . GLU A 1 265 ? -3.759 60.672 -24.866 1.00 64.06 265 GLU A N 1
ATOM 2089 C CA . GLU A 1 265 ? -5.119 60.336 -25.301 1.00 64.06 265 GLU A CA 1
ATOM 2090 C C . GLU A 1 265 ? -5.765 59.255 -24.414 1.00 64.06 265 GLU A C 1
ATOM 2092 O O . GLU A 1 265 ? -6.942 59.368 -24.070 1.00 64.06 265 GLU A O 1
ATOM 2097 N N . LEU A 1 266 ? -5.022 58.214 -24.020 1.00 48.62 266 LEU A N 1
ATOM 2098 C CA . LEU A 1 266 ? -5.505 57.148 -23.134 1.00 48.62 266 LEU A CA 1
ATOM 2099 C C . LEU A 1 266 ? -5.746 57.647 -21.704 1.00 48.62 266 LEU A C 1
ATOM 2101 O O . LEU A 1 266 ? -6.750 57.274 -21.101 1.00 48.62 266 LEU A O 1
ATOM 2105 N N . GLU A 1 267 ? -4.893 58.527 -21.182 1.00 61.28 267 GLU A N 1
ATOM 2106 C CA . GLU A 1 267 ? -5.080 59.195 -19.890 1.00 61.28 267 GLU A CA 1
ATOM 2107 C C . GLU A 1 267 ? -6.289 60.141 -19.917 1.00 61.28 267 GLU A C 1
ATOM 2109 O O . GLU A 1 267 ? -7.136 60.088 -19.020 1.00 61.28 267 GLU A O 1
ATOM 2114 N N . MET A 1 268 ? -6.445 60.929 -20.987 1.00 63.97 268 MET A N 1
ATOM 2115 C CA . MET A 1 268 ? -7.628 61.770 -21.220 1.00 63.97 268 MET A CA 1
ATOM 2116 C C . MET A 1 268 ? -8.901 60.923 -21.332 1.00 63.97 268 MET A C 1
ATOM 2118 O O . MET A 1 268 ? -9.927 61.260 -20.738 1.00 63.97 268 MET A O 1
ATOM 2122 N N . ARG A 1 269 ? -8.839 59.768 -22.012 1.00 55.81 269 ARG A N 1
ATOM 2123 C CA . ARG A 1 269 ? -9.944 58.802 -22.055 1.00 55.81 269 ARG A CA 1
ATOM 2124 C C . ARG A 1 269 ? -10.218 58.204 -20.686 1.00 55.81 269 ARG A C 1
ATOM 2126 O O . ARG A 1 269 ? -11.388 58.084 -20.360 1.00 55.81 269 ARG A O 1
ATOM 2133 N N . ARG A 1 270 ? -9.213 57.883 -19.865 1.00 50.59 270 ARG A N 1
ATOM 2134 C CA . ARG A 1 270 ? -9.401 57.401 -18.481 1.00 50.59 270 ARG A CA 1
ATOM 2135 C C . ARG A 1 270 ? -10.075 58.460 -17.603 1.00 50.59 270 ARG A C 1
ATOM 2137 O O . ARG A 1 270 ? -10.911 58.112 -16.774 1.00 50.59 270 ARG A O 1
ATOM 2144 N N . MET A 1 271 ? -9.784 59.743 -17.834 1.00 50.03 271 MET A N 1
ATOM 2145 C CA . MET A 1 271 ? -10.491 60.850 -17.181 1.00 50.03 271 MET A CA 1
ATOM 2146 C C . MET A 1 271 ? -11.918 61.061 -17.712 1.00 50.03 271 MET A C 1
ATOM 2148 O O . MET A 1 271 ? -12.787 61.463 -16.944 1.00 50.03 271 MET A O 1
ATOM 2152 N N . HIS A 1 272 ? -12.195 60.774 -18.988 1.00 41.59 272 HIS A N 1
ATOM 2153 C CA . HIS A 1 272 ? -13.544 60.896 -19.566 1.00 41.59 272 HIS A CA 1
ATOM 2154 C C . HIS A 1 272 ? -14.432 59.653 -19.358 1.00 41.59 272 HIS A C 1
ATOM 2156 O O . HIS A 1 272 ? -15.633 59.791 -19.161 1.00 41.59 272 HIS A O 1
ATOM 2162 N N . THR A 1 273 ? -13.869 58.444 -19.309 1.00 42.62 273 THR A N 1
ATOM 2163 C CA . THR A 1 273 ? -14.616 57.174 -19.157 1.00 42.62 273 THR A CA 1
ATOM 2164 C C . THR A 1 273 ? -14.890 56.777 -17.705 1.00 42.62 273 THR A C 1
ATOM 2166 O O . THR A 1 273 ? -15.462 55.720 -17.450 1.00 42.62 273 THR A O 1
ATOM 2169 N N . ALA A 1 274 ? -14.632 57.676 -16.746 1.00 39.44 274 ALA A N 1
ATOM 2170 C CA . ALA A 1 274 ? -15.351 57.664 -15.468 1.00 39.44 274 ALA A CA 1
ATOM 2171 C C . ALA A 1 274 ? -16.870 57.903 -15.648 1.00 39.44 274 ALA A C 1
ATOM 2173 O O . ALA A 1 274 ? -17.644 57.692 -14.715 1.00 39.44 274 ALA A O 1
ATOM 2174 N N . TYR A 1 275 ? -17.309 58.290 -16.849 1.00 36.75 275 TYR A N 1
ATOM 2175 C CA . TYR A 1 275 ? -18.706 58.333 -17.250 1.00 36.75 275 TYR A CA 1
ATOM 2176 C C . TYR A 1 275 ? -18.894 57.493 -18.517 1.00 36.75 275 TYR A C 1
ATOM 2178 O O . TYR A 1 275 ? -18.514 57.916 -19.598 1.00 36.75 275 TYR A O 1
ATOM 2186 N N . GLU A 1 276 ? -19.430 56.286 -18.331 1.00 29.70 276 GLU A N 1
ATOM 2187 C CA . GLU A 1 276 ? -20.151 55.419 -19.288 1.00 29.70 276 GLU A CA 1
ATOM 2188 C C . GLU A 1 276 ? -19.751 53.949 -19.125 1.00 29.70 276 GLU A C 1
ATOM 2190 O O . GLU A 1 276 ? -19.169 53.289 -19.983 1.00 29.70 276 GLU A O 1
ATOM 2195 N N . ALA A 1 277 ? -20.157 53.402 -17.978 1.00 34.06 277 ALA A N 1
ATOM 2196 C CA . ALA A 1 277 ? -20.580 52.018 -17.927 1.00 34.06 277 ALA A CA 1
ATOM 2197 C C . ALA A 1 277 ? -21.896 51.919 -18.703 1.00 34.06 277 ALA A C 1
ATOM 2199 O O . ALA A 1 277 ? -22.881 52.517 -18.278 1.00 34.06 277 ALA A O 1
ATOM 2200 N N . ASN A 1 278 ? -21.905 51.217 -19.836 1.00 30.77 278 ASN A N 1
ATOM 2201 C CA . ASN A 1 278 ? -22.965 50.289 -20.232 1.00 30.77 278 ASN A CA 1
ATOM 2202 C C . ASN A 1 278 ? -22.736 49.751 -21.652 1.00 30.77 278 ASN A C 1
ATOM 2204 O O . ASN A 1 278 ? -22.378 50.476 -22.571 1.00 30.77 278 ASN A O 1
ATOM 2208 N N . SER A 1 279 ? -23.121 48.485 -21.807 1.00 32.28 279 SER A N 1
ATOM 2209 C CA . SER A 1 279 ? -23.550 47.817 -23.041 1.00 32.28 279 SER A CA 1
ATOM 2210 C C . SER A 1 279 ? -22.571 46.886 -23.782 1.00 32.28 279 SER A C 1
ATOM 2212 O O . SER A 1 279 ? -21.565 47.265 -24.367 1.00 32.28 279 SER A O 1
ATOM 2214 N N . THR A 1 280 ? -23.035 45.630 -23.780 1.00 34.62 280 THR A N 1
ATOM 2215 C CA . THR A 1 280 ? -23.135 44.656 -24.880 1.00 34.62 280 THR A CA 1
ATOM 2216 C C . THR A 1 280 ? -21.911 43.874 -25.341 1.00 34.62 280 THR A C 1
ATOM 2218 O O . THR A 1 280 ? -20.889 44.404 -25.757 1.00 34.62 280 THR A O 1
ATOM 2221 N N . GLY A 1 281 ? -22.093 42.550 -25.278 1.00 30.64 281 GLY A N 1
ATOM 2222 C CA . GLY A 1 281 ? -21.149 41.531 -25.696 1.00 30.64 281 GLY A CA 1
ATOM 2223 C C . GLY A 1 281 ? -21.019 41.357 -27.206 1.00 30.64 281 GLY A C 1
ATOM 2224 O O . GLY A 1 281 ? -21.876 41.766 -27.980 1.00 30.64 281 GLY A O 1
ATOM 2225 N N . ALA A 1 282 ? -19.964 40.646 -27.581 1.00 33.00 282 ALA A N 1
ATOM 2226 C CA . ALA A 1 282 ? -19.925 39.746 -28.722 1.00 33.00 282 ALA A CA 1
ATOM 2227 C C . ALA A 1 282 ? -18.770 38.763 -28.492 1.00 33.00 282 ALA A C 1
ATOM 2229 O O . ALA A 1 282 ? -17.659 39.155 -28.140 1.00 33.00 282 ALA A O 1
ATOM 2230 N N . THR A 1 283 ? -19.072 37.481 -28.639 1.00 31.16 283 THR A N 1
ATOM 2231 C CA . THR A 1 283 ? -18.139 36.355 -28.639 1.00 31.16 283 THR A CA 1
ATOM 2232 C C . THR A 1 283 ? -17.451 36.288 -29.998 1.00 31.16 283 THR A C 1
ATOM 2234 O O . THR A 1 283 ? -18.146 36.126 -30.997 1.00 31.16 283 THR A O 1
ATOM 2237 N N . ASN A 1 284 ? -16.123 36.378 -30.049 1.00 32.38 284 ASN A N 1
ATOM 2238 C CA . ASN A 1 284 ? -15.354 35.990 -31.230 1.00 32.38 284 ASN A CA 1
ATOM 2239 C C . ASN A 1 284 ? -14.235 35.037 -30.804 1.00 32.38 284 ASN A C 1
ATOM 2241 O O . ASN A 1 284 ? -13.310 35.433 -30.096 1.00 32.38 284 ASN A O 1
ATOM 2245 N N . ASP A 1 285 ? -14.361 33.789 -31.266 1.00 30.25 285 ASP A N 1
ATOM 2246 C CA . ASP A 1 285 ? -13.383 32.696 -31.212 1.00 30.25 285 ASP A CA 1
ATOM 2247 C C . ASP A 1 285 ? -12.172 32.992 -32.111 1.00 30.25 285 ASP A C 1
ATOM 2249 O O . ASP A 1 285 ? -11.857 32.283 -33.067 1.00 30.25 285 ASP A O 1
ATOM 2253 N N . THR A 1 286 ? -11.480 34.081 -31.821 1.00 29.55 286 THR A N 1
ATOM 2254 C CA . THR A 1 286 ? -10.120 34.309 -32.299 1.00 29.55 286 THR A CA 1
ATOM 2255 C C . THR A 1 286 ? -9.199 34.112 -31.119 1.00 29.55 286 THR A C 1
ATOM 2257 O O . THR A 1 286 ? -9.494 34.638 -30.045 1.00 29.55 286 THR A O 1
ATOM 2260 N N . PHE A 1 287 ? -8.124 33.340 -31.324 1.00 36.41 287 PHE A N 1
ATOM 2261 C CA . PHE A 1 287 ? -7.068 33.119 -30.338 1.00 36.41 287 PHE A CA 1
ATOM 2262 C C . PHE A 1 287 ? -6.851 34.387 -29.521 1.00 36.41 287 PHE A C 1
ATOM 2264 O O . PHE A 1 287 ? -6.547 35.438 -30.089 1.00 36.41 287 PHE A O 1
ATOM 2271 N N . ASP A 1 288 ? -7.068 34.270 -28.211 1.00 44.31 288 ASP A N 1
ATOM 2272 C CA . ASP A 1 288 ? -6.828 35.340 -27.256 1.00 44.31 288 ASP A CA 1
ATOM 2273 C C . ASP A 1 288 ? -5.474 35.976 -27.587 1.00 44.31 288 ASP A C 1
ATOM 2275 O O . ASP A 1 288 ? -4.471 35.269 -27.738 1.00 44.31 288 ASP A O 1
ATOM 2279 N N . ALA A 1 289 ? -5.466 37.296 -27.780 1.00 36.97 289 ALA A N 1
ATOM 2280 C CA . ALA A 1 289 ? -4.279 38.052 -28.161 1.00 36.97 289 ALA A CA 1
ATOM 2281 C C . ALA A 1 289 ? -3.092 37.734 -27.234 1.00 36.97 289 ALA A C 1
ATOM 2283 O O . ALA A 1 289 ? -1.949 37.735 -27.692 1.00 36.97 289 ALA A O 1
ATOM 2284 N N . LEU A 1 290 ? -3.369 37.368 -25.975 1.00 41.94 290 LEU A N 1
ATOM 2285 C CA . LEU A 1 290 ? -2.398 36.861 -25.010 1.00 41.94 290 LEU A CA 1
ATOM 2286 C C . LEU A 1 290 ? -1.718 35.564 -25.462 1.00 41.94 290 LEU A C 1
ATOM 2288 O O . LEU A 1 290 ? -0.499 35.455 -25.406 1.00 41.94 290 LEU A O 1
ATOM 2292 N N . THR A 1 291 ? -2.485 34.585 -25.945 1.00 45.50 291 THR A N 1
ATOM 2293 C CA . THR A 1 291 ? -1.953 33.306 -26.437 1.00 45.50 291 THR A CA 1
ATOM 2294 C C . THR A 1 291 ? -1.048 33.540 -27.645 1.00 45.50 291 THR A C 1
ATOM 2296 O O . THR A 1 291 ? 0.057 33.006 -27.701 1.00 45.50 291 THR A O 1
ATOM 2299 N N . VAL A 1 292 ? -1.468 34.401 -28.580 1.00 43.56 292 VAL A N 1
ATOM 2300 C CA . VAL A 1 292 ? -0.650 34.771 -29.748 1.00 43.56 292 VAL A CA 1
ATOM 2301 C C . VAL A 1 292 ? 0.622 35.514 -29.322 1.00 43.56 292 VAL A C 1
ATOM 2303 O O . VAL A 1 292 ? 1.699 35.228 -29.847 1.00 43.56 292 VAL A O 1
ATOM 2306 N N . ALA A 1 293 ? 0.521 36.428 -28.351 1.00 42.00 293 ALA A N 1
ATOM 2307 C CA . ALA A 1 293 ? 1.663 37.152 -27.795 1.00 42.00 293 ALA A CA 1
ATOM 2308 C C . ALA A 1 293 ? 2.666 36.208 -27.111 1.00 42.00 293 ALA A C 1
ATOM 2310 O O . ALA A 1 293 ? 3.866 36.311 -27.351 1.00 42.00 293 ALA A O 1
ATOM 2311 N N . VAL A 1 294 ? 2.185 35.250 -26.310 1.00 44.91 294 VAL A N 1
ATOM 2312 C CA . VAL A 1 294 ? 3.023 34.251 -25.628 1.00 44.91 294 VAL A CA 1
ATOM 2313 C C . VAL A 1 294 ? 3.704 33.330 -26.637 1.00 44.91 294 VAL A C 1
ATOM 2315 O O . VAL A 1 294 ? 4.913 33.131 -26.541 1.00 44.91 294 VAL A O 1
ATOM 2318 N N . CYS A 1 295 ? 2.986 32.829 -27.648 1.00 47.47 295 CYS A N 1
ATOM 2319 C CA . CYS A 1 295 ? 3.597 32.025 -28.710 1.00 47.47 295 CYS A CA 1
ATOM 2320 C C . CYS A 1 295 ? 4.701 32.801 -29.444 1.00 47.47 295 CYS A C 1
ATOM 2322 O O . CYS A 1 295 ? 5.796 32.274 -29.631 1.00 47.47 295 CYS A O 1
ATOM 2324 N N . ARG A 1 296 ? 4.469 34.077 -29.782 1.00 44.06 296 ARG A N 1
ATOM 2325 C CA . ARG A 1 296 ? 5.495 34.927 -30.408 1.00 44.06 296 ARG A CA 1
ATOM 2326 C C . ARG A 1 296 ? 6.677 35.228 -29.489 1.00 44.06 296 ARG A C 1
ATOM 2328 O O . ARG A 1 296 ? 7.811 35.305 -29.962 1.00 44.06 296 ARG A O 1
ATOM 2335 N N . LEU A 1 297 ? 6.445 35.388 -28.188 1.00 44.03 297 LEU A N 1
ATOM 2336 C CA . LEU A 1 297 ? 7.511 35.536 -27.196 1.00 44.03 297 LEU A CA 1
ATOM 2337 C C . LEU A 1 297 ? 8.364 34.268 -27.098 1.00 44.03 297 LEU A C 1
ATOM 2339 O O . LEU A 1 297 ? 9.589 34.361 -27.026 1.00 44.03 297 LEU A O 1
ATOM 2343 N N . GLU A 1 298 ? 7.746 33.087 -27.144 1.00 46.41 298 GLU A N 1
ATOM 2344 C CA . GLU A 1 298 ? 8.472 31.817 -27.168 1.00 46.41 298 GLU A CA 1
ATOM 2345 C C . GLU A 1 298 ? 9.276 31.621 -28.458 1.00 46.41 298 GLU A C 1
ATOM 2347 O O . GLU A 1 298 ? 10.420 31.167 -28.380 1.00 46.41 298 GLU A O 1
ATOM 2352 N N . GLU A 1 299 ? 8.731 32.009 -29.615 1.00 46.97 299 GLU A N 1
ATOM 2353 C CA . GLU A 1 299 ? 9.452 32.028 -30.896 1.00 46.97 299 GLU A CA 1
ATOM 2354 C C . GLU A 1 299 ? 10.650 32.983 -30.840 1.00 46.97 299 GLU A C 1
ATOM 2356 O O . GLU A 1 299 ? 11.778 32.576 -31.110 1.00 46.97 299 GLU A O 1
ATOM 2361 N N . THR A 1 300 ? 10.444 34.215 -30.362 1.00 42.09 300 THR A N 1
ATOM 2362 C CA . THR A 1 300 ? 11.517 35.212 -30.200 1.00 42.09 300 THR A CA 1
ATOM 2363 C C . THR A 1 300 ? 12.599 34.710 -29.234 1.00 42.09 300 THR A C 1
ATOM 2365 O O . THR A 1 300 ? 13.795 34.884 -29.478 1.00 42.09 300 THR A O 1
ATOM 2368 N N . ARG A 1 301 ? 12.204 34.023 -28.151 1.00 43.00 301 ARG A N 1
ATOM 2369 C CA . ARG A 1 301 ? 13.120 33.374 -27.197 1.00 43.00 301 ARG A CA 1
ATOM 2370 C C . ARG A 1 301 ? 13.906 32.237 -27.858 1.00 43.00 301 ARG A C 1
ATOM 2372 O O . ARG A 1 301 ? 15.107 32.101 -27.620 1.00 43.00 301 ARG A O 1
ATOM 2379 N N . ALA A 1 302 ? 13.248 31.411 -28.670 1.00 46.12 302 ALA A N 1
ATOM 2380 C CA . ALA A 1 302 ? 13.887 30.321 -29.402 1.00 46.12 302 ALA A CA 1
ATOM 2381 C C . ALA A 1 302 ? 14.897 30.845 -30.434 1.00 46.12 302 ALA A C 1
ATOM 2383 O O . ALA A 1 302 ? 16.000 30.293 -30.523 1.00 46.12 302 ALA A O 1
ATOM 2384 N N . ASP A 1 303 ? 14.564 31.933 -31.128 1.00 44.62 303 ASP A N 1
ATOM 2385 C CA . ASP A 1 303 ? 15.443 32.620 -32.075 1.00 44.62 303 ASP A CA 1
ATOM 2386 C C . ASP A 1 303 ? 16.661 33.224 -31.371 1.00 44.62 303 ASP A C 1
ATOM 2388 O O . ASP A 1 303 ? 17.790 33.016 -31.817 1.00 44.62 303 ASP A O 1
ATOM 2392 N N . PHE A 1 304 ? 16.479 33.857 -30.206 1.00 39.59 304 PHE A N 1
ATOM 2393 C CA . PHE A 1 304 ? 17.593 34.348 -29.386 1.00 39.59 304 PHE A CA 1
ATOM 2394 C C . PHE A 1 304 ? 18.540 33.219 -28.955 1.00 39.59 304 PHE A C 1
ATOM 2396 O O . PHE A 1 304 ? 19.763 33.348 -29.056 1.00 39.59 304 PHE A O 1
ATOM 2403 N N . TYR A 1 305 ? 17.999 32.072 -28.528 1.00 43.84 305 TYR A N 1
ATOM 2404 C CA . TYR A 1 305 ? 18.814 30.898 -28.203 1.00 43.84 305 TYR A CA 1
ATOM 2405 C C . TYR A 1 305 ? 19.457 30.256 -29.436 1.00 43.84 305 TYR A C 1
ATOM 2407 O O . TYR A 1 305 ? 20.519 29.640 -29.329 1.00 43.84 305 TYR A O 1
ATOM 2415 N N . ALA A 1 306 ? 18.833 30.329 -30.611 1.00 47.69 306 ALA A N 1
ATOM 2416 C CA . ALA A 1 306 ? 19.438 29.876 -31.859 1.00 47.69 306 ALA A CA 1
ATOM 2417 C C . ALA A 1 306 ? 20.598 30.795 -32.275 1.00 47.69 306 ALA A C 1
ATOM 2419 O O . ALA A 1 306 ? 21.658 30.291 -32.647 1.00 47.69 306 ALA A O 1
ATOM 2420 N N . LEU A 1 307 ? 20.441 32.113 -32.127 1.00 39.78 307 LEU A N 1
ATOM 2421 C CA . LEU A 1 307 ? 21.481 33.105 -32.391 1.00 39.78 307 LEU A CA 1
ATOM 2422 C C . LEU A 1 307 ? 22.674 32.924 -31.443 1.00 39.78 307 LEU A C 1
ATOM 2424 O O . LEU A 1 307 ? 23.807 32.801 -31.902 1.00 39.78 307 LEU A O 1
ATOM 2428 N N . GLY A 1 308 ? 22.417 32.783 -30.137 1.00 41.16 308 GLY A N 1
ATOM 2429 C CA . GLY A 1 308 ? 23.456 32.516 -29.136 1.00 41.16 308 GLY A CA 1
ATOM 2430 C C . GLY A 1 308 ? 24.190 31.186 -29.345 1.00 41.16 308 GLY A C 1
ATOM 2431 O O . GLY A 1 308 ? 25.337 31.049 -28.941 1.00 41.16 308 GLY A O 1
ATOM 2432 N N . ARG A 1 309 ? 23.562 30.209 -30.015 1.00 45.00 309 ARG A N 1
ATOM 2433 C CA . ARG A 1 309 ? 24.208 28.944 -30.411 1.00 45.00 309 ARG A CA 1
ATOM 2434 C C . ARG A 1 309 ? 25.017 29.055 -31.701 1.00 45.00 309 ARG A C 1
ATOM 2436 O O . ARG A 1 309 ? 25.999 28.334 -31.850 1.00 45.00 309 ARG A O 1
ATOM 2443 N N . ARG A 1 310 ? 24.602 29.911 -32.641 1.00 44.00 310 ARG A N 1
ATOM 2444 C CA . ARG A 1 310 ? 25.348 30.182 -33.884 1.00 44.00 310 ARG A CA 1
ATOM 2445 C C . ARG A 1 310 ? 26.586 31.027 -33.623 1.00 44.00 310 ARG A C 1
ATOM 2447 O O . ARG A 1 310 ? 27.620 30.793 -34.240 1.00 44.00 310 ARG A O 1
ATOM 2454 N N . LEU A 1 311 ? 26.498 31.943 -32.667 1.00 33.38 311 LEU A N 1
ATOM 2455 C CA . LEU A 1 311 ? 27.641 32.634 -32.090 1.00 33.38 311 LEU A CA 1
ATOM 2456 C C . LEU A 1 311 ? 28.312 31.702 -31.072 1.00 33.38 311 LEU A C 1
ATOM 2458 O O . LEU A 1 311 ? 28.311 31.954 -29.870 1.00 33.38 311 LEU A O 1
ATOM 2462 N N . GLY A 1 312 ? 28.841 30.574 -31.560 1.00 39.00 312 GLY A N 1
ATOM 2463 C CA . GLY A 1 312 ? 29.733 29.726 -30.774 1.00 39.00 312 GLY A CA 1
ATOM 2464 C C . GLY A 1 312 ? 30.890 30.561 -30.210 1.00 39.00 312 GLY A C 1
ATOM 2465 O O . GLY A 1 312 ? 31.194 31.623 -30.762 1.00 39.00 312 GLY A O 1
ATOM 2466 N N . PRO A 1 313 ? 31.521 30.126 -29.106 1.00 39.94 313 PRO A N 1
ATOM 2467 C CA . PRO A 1 313 ? 32.599 30.879 -28.479 1.00 39.94 313 PRO A CA 1
ATOM 2468 C C . PRO A 1 313 ? 33.666 31.172 -29.533 1.00 39.94 313 PRO A C 1
ATOM 2470 O O . PRO A 1 313 ? 34.289 30.254 -30.061 1.00 39.94 313 PRO A O 1
ATOM 2473 N N . VAL A 1 314 ? 33.811 32.452 -29.887 1.00 35.69 314 VAL A N 1
ATOM 2474 C CA . VAL A 1 314 ? 34.838 32.915 -30.816 1.00 35.69 314 VAL A CA 1
ATOM 2475 C C . VAL A 1 314 ? 36.172 32.555 -30.183 1.00 35.69 314 VAL A C 1
ATOM 2477 O O . VAL A 1 314 ? 36.581 33.145 -29.183 1.00 35.69 314 VAL A O 1
ATOM 2480 N N . ASP A 1 315 ? 36.799 31.528 -30.740 1.00 37.09 315 ASP A N 1
ATOM 2481 C CA . ASP A 1 315 ? 38.084 31.011 -30.312 1.00 37.09 315 ASP A CA 1
ATOM 2482 C C . ASP A 1 315 ? 39.133 32.089 -30.619 1.00 37.09 315 ASP A C 1
ATOM 2484 O O . ASP A 1 315 ? 39.597 32.250 -31.748 1.00 37.09 315 ASP A O 1
ATOM 2488 N N . SER A 1 316 ? 39.478 32.904 -29.623 1.00 40.09 316 SER A N 1
ATOM 2489 C CA . SER A 1 316 ? 40.391 34.048 -29.756 1.00 40.09 316 SER A CA 1
ATOM 2490 C C . SER A 1 316 ? 41.866 33.642 -29.917 1.00 40.09 316 SER A C 1
ATOM 2492 O O . SER A 1 316 ? 42.769 34.422 -29.623 1.00 40.09 316 SER A O 1
ATOM 2494 N N . ARG A 1 317 ? 42.137 32.423 -30.406 1.00 35.22 317 ARG A N 1
ATOM 2495 C CA . ARG A 1 317 ? 43.487 31.873 -30.614 1.00 35.22 317 ARG A CA 1
ATOM 2496 C C . ARG A 1 317 ? 43.944 31.779 -32.067 1.00 35.22 317 ARG A C 1
ATOM 2498 O O . ARG A 1 317 ? 45.021 31.242 -32.312 1.00 35.22 317 ARG A O 1
ATOM 2505 N N . VAL A 1 318 ? 43.230 32.371 -33.022 1.00 35.50 318 VAL A N 1
ATOM 2506 C CA . VAL A 1 318 ? 43.827 32.643 -34.339 1.00 35.50 318 VAL A CA 1
ATOM 2507 C C . VAL A 1 318 ? 44.562 33.982 -34.271 1.00 35.50 318 VAL A C 1
ATOM 2509 O O . VAL A 1 318 ? 44.008 35.041 -34.552 1.00 35.50 318 VAL A O 1
ATOM 2512 N N . ALA A 1 319 ? 45.820 33.923 -33.831 1.00 34.59 319 ALA A N 1
ATOM 2513 C CA . ALA A 1 319 ? 46.781 34.998 -34.049 1.00 34.59 319 ALA A CA 1
ATOM 2514 C C . ALA A 1 319 ? 47.071 35.136 -35.565 1.00 34.59 319 ALA A C 1
ATOM 2516 O O . ALA A 1 319 ? 47.034 34.131 -36.280 1.00 34.59 319 ALA A O 1
ATOM 2517 N N . PRO A 1 320 ? 47.324 36.354 -36.078 1.00 38.81 320 PRO A N 1
ATOM 2518 C CA . PRO A 1 320 ? 47.317 36.627 -37.509 1.00 38.81 320 PRO A CA 1
ATOM 2519 C C . PRO A 1 320 ? 48.696 36.384 -38.133 1.00 38.81 320 PRO A C 1
ATOM 2521 O O . PRO A 1 320 ? 49.622 37.162 -37.931 1.00 38.81 320 PRO A O 1
ATOM 2524 N N . GLU A 1 321 ? 48.816 35.346 -38.956 1.00 31.47 321 GLU A N 1
ATOM 2525 C CA . GLU A 1 321 ? 49.959 35.147 -39.856 1.00 31.47 321 GLU A CA 1
ATOM 2526 C C . GLU A 1 321 ? 49.470 35.015 -41.301 1.00 31.47 321 GLU A C 1
ATOM 2528 O O . GLU A 1 321 ? 49.468 33.931 -41.870 1.00 31.47 321 GLU A O 1
ATOM 2533 N N . VAL A 1 322 ? 49.037 36.120 -41.916 1.00 33.81 322 VAL A N 1
ATOM 2534 C CA . VAL A 1 322 ? 48.982 36.238 -43.384 1.00 33.81 322 VAL A CA 1
ATOM 2535 C C . VAL A 1 322 ? 49.210 37.700 -43.770 1.00 33.81 322 VAL A C 1
ATOM 2537 O O . VAL A 1 322 ? 48.253 38.465 -43.826 1.00 33.81 322 VAL A O 1
ATOM 2540 N N . LEU A 1 323 ? 50.462 38.100 -44.028 1.00 32.44 323 LEU A N 1
ATOM 2541 C CA . LEU A 1 323 ? 50.812 39.178 -44.974 1.00 32.44 323 LEU A CA 1
ATOM 2542 C C . LEU A 1 323 ? 52.339 39.282 -45.173 1.00 32.44 323 LEU A C 1
ATOM 2544 O O . LEU A 1 323 ? 53.067 39.571 -44.230 1.00 32.44 323 LEU A O 1
ATOM 2548 N N . GLY A 1 324 ? 52.788 39.113 -46.427 1.00 31.67 324 GLY A N 1
ATOM 2549 C CA . GLY A 1 324 ? 54.142 39.444 -46.918 1.00 31.67 324 GLY A CA 1
ATOM 2550 C C . GLY A 1 324 ? 55.031 38.216 -47.163 1.00 31.67 324 GLY A C 1
ATOM 2551 O O . GLY A 1 324 ? 55.672 37.756 -46.233 1.00 31.67 324 GLY A O 1
ATOM 2552 N N . HIS A 1 325 ? 54.992 37.505 -48.298 1.00 28.16 325 HIS A N 1
ATOM 2553 C CA . HIS A 1 325 ? 55.470 37.845 -49.656 1.00 28.16 325 HIS A CA 1
ATOM 2554 C C . HIS A 1 325 ? 56.974 38.192 -49.773 1.00 28.16 325 HIS A C 1
ATOM 2556 O O . HIS A 1 325 ? 57.462 39.051 -49.049 1.00 28.16 325 HIS A O 1
ATOM 2562 N N . ILE A 1 326 ? 57.606 37.606 -50.815 1.00 31.42 326 ILE A N 1
ATOM 2563 C CA . ILE A 1 326 ? 58.983 37.768 -51.364 1.00 31.42 326 ILE A CA 1
ATOM 2564 C C . ILE A 1 326 ? 59.989 36.759 -50.757 1.00 31.42 326 ILE A C 1
ATOM 2566 O O . ILE A 1 326 ? 60.288 36.838 -49.577 1.00 31.42 326 ILE A O 1
ATOM 2570 N N . SER A 1 327 ? 60.388 35.658 -51.411 1.00 28.03 327 SER A N 1
ATOM 2571 C CA . SER A 1 327 ? 61.144 35.408 -52.668 1.00 28.03 327 SER A CA 1
ATOM 2572 C C . SER A 1 327 ? 62.592 34.981 -52.368 1.00 28.03 327 SER A C 1
ATOM 2574 O O . SER A 1 327 ? 63.309 35.707 -51.695 1.00 28.03 327 SER A O 1
ATOM 2576 N N . GLU A 1 328 ? 62.957 33.820 -52.928 1.00 26.58 328 GLU A N 1
ATOM 2577 C CA . GLU A 1 328 ? 64.286 33.343 -53.368 1.00 26.58 328 GLU A CA 1
ATOM 2578 C C . GLU A 1 328 ? 65.513 33.381 -52.425 1.00 26.58 328 GLU A C 1
ATOM 2580 O O . GLU A 1 328 ? 65.974 34.431 -51.993 1.00 26.58 328 GLU A O 1
ATOM 2585 N N . VAL A 1 329 ? 66.129 32.203 -52.226 1.00 32.38 329 VAL A N 1
ATOM 2586 C CA . VAL A 1 329 ? 67.473 31.786 -52.713 1.00 32.38 329 VAL A CA 1
ATOM 2587 C C . VAL A 1 329 ? 68.029 30.655 -51.819 1.00 32.38 329 VAL A C 1
ATOM 2589 O O . VAL A 1 329 ? 68.139 30.785 -50.602 1.00 32.38 329 VAL A O 1
ATOM 2592 N N . ASP A 1 330 ? 68.393 29.542 -52.465 1.00 26.52 330 ASP A N 1
ATOM 2593 C CA . ASP A 1 330 ? 69.179 28.409 -51.953 1.00 26.52 330 ASP A CA 1
ATOM 2594 C C . ASP A 1 330 ? 70.545 28.815 -51.357 1.00 26.52 330 ASP A C 1
ATOM 2596 O O . ASP A 1 330 ? 71.227 29.660 -51.925 1.00 26.52 330 ASP A O 1
ATOM 2600 N N . PHE A 1 331 ? 71.000 28.134 -50.293 1.00 30.78 331 PHE A N 1
ATOM 2601 C CA . PHE A 1 331 ? 72.257 27.347 -50.232 1.00 30.78 331 PHE A CA 1
ATOM 2602 C C . PHE A 1 331 ? 72.659 26.974 -48.780 1.00 30.78 331 PHE A C 1
ATOM 2604 O O . PHE A 1 331 ? 72.850 27.819 -47.917 1.00 30.78 331 PHE A O 1
ATOM 2611 N N . MET A 1 332 ? 72.873 25.667 -48.582 1.00 30.83 332 MET A N 1
ATOM 2612 C CA . MET A 1 332 ? 73.844 24.981 -47.702 1.00 30.83 332 MET A CA 1
ATOM 2613 C C . MET A 1 332 ? 73.988 25.262 -46.183 1.00 30.83 332 MET A C 1
ATOM 2615 O O . MET A 1 332 ? 74.643 26.202 -45.766 1.00 30.83 332 MET A O 1
ATOM 2619 N N . LYS A 1 333 ? 73.589 24.221 -45.421 1.00 27.08 333 LYS A N 1
ATOM 2620 C CA . LYS A 1 333 ? 74.315 23.428 -44.381 1.00 27.08 333 LYS A CA 1
ATOM 2621 C C . LYS A 1 333 ? 74.942 24.095 -43.115 1.00 27.08 333 LYS A C 1
ATOM 2623 O O . LYS A 1 333 ? 75.301 25.260 -43.118 1.00 27.08 333 LYS A O 1
ATOM 2628 N N . PRO A 1 334 ? 75.079 23.317 -42.008 1.00 54.69 334 PRO A N 1
ATOM 2629 C CA . PRO A 1 334 ? 75.089 23.790 -40.610 1.00 54.69 334 PRO A CA 1
ATOM 2630 C C . PRO A 1 334 ? 76.515 23.851 -40.008 1.00 54.69 334 PRO A C 1
ATOM 2632 O O . PRO A 1 334 ? 77.457 23.465 -40.709 1.00 54.69 334 PRO A O 1
ATOM 2635 N N . PRO A 1 335 ? 76.720 24.243 -38.720 1.00 39.03 335 PRO A N 1
ATOM 2636 C CA . PRO A 1 335 ? 76.662 23.239 -37.629 1.00 39.03 335 PRO A CA 1
ATOM 2637 C C . PRO A 1 335 ? 76.400 23.734 -36.164 1.00 39.03 335 PRO A C 1
ATOM 2639 O O . PRO A 1 335 ? 76.555 24.902 -35.836 1.00 39.03 335 PRO A O 1
ATOM 2642 N N . LEU A 1 336 ? 76.144 22.747 -35.281 1.00 30.66 336 LEU A N 1
ATOM 2643 C CA . LEU A 1 336 ? 76.584 22.593 -33.866 1.00 30.66 336 LEU A CA 1
ATOM 2644 C C . LEU A 1 336 ? 75.892 23.317 -32.667 1.00 30.66 336 LEU A C 1
ATOM 2646 O O . LEU A 1 336 ? 75.873 24.530 -32.518 1.00 30.66 336 LEU A O 1
ATOM 2650 N N . THR A 1 337 ? 75.434 22.445 -31.756 1.00 26.39 337 THR A N 1
ATOM 2651 C CA . THR A 1 337 ? 75.003 22.494 -30.328 1.00 26.39 337 THR A CA 1
ATOM 2652 C C . THR A 1 337 ? 76.072 22.982 -29.307 1.00 26.39 337 THR A C 1
ATOM 2654 O O . THR A 1 337 ? 77.233 23.048 -29.700 1.00 26.39 337 THR A O 1
ATOM 2657 N N . PRO A 1 338 ? 75.847 22.941 -27.960 1.00 52.94 338 PRO A N 1
ATOM 2658 C CA . PRO A 1 338 ? 74.861 23.578 -27.043 1.00 52.94 338 PRO A CA 1
ATOM 2659 C C . PRO A 1 338 ? 75.613 24.312 -25.860 1.00 52.94 338 PRO A C 1
ATOM 2661 O O . PRO A 1 338 ? 76.841 24.386 -25.958 1.00 52.94 338 PRO A O 1
ATOM 2664 N N . PRO A 1 339 ? 75.021 24.830 -24.731 1.00 33.88 339 PRO A N 1
ATOM 2665 C CA . PRO A 1 339 ? 74.536 23.979 -23.607 1.00 33.88 339 PRO A CA 1
ATOM 2666 C C . PRO A 1 339 ? 73.512 24.580 -22.571 1.00 33.88 339 PRO A C 1
ATOM 2668 O O . PRO A 1 339 ? 73.358 25.784 -22.428 1.00 33.88 339 PRO A O 1
ATOM 2671 N N . LYS A 1 340 ? 72.980 23.678 -21.717 1.00 29.05 340 LYS A N 1
ATOM 2672 C CA . LYS A 1 340 ? 72.754 23.777 -20.241 1.00 29.05 340 LYS A CA 1
ATOM 2673 C C . LYS A 1 340 ? 71.417 24.241 -19.579 1.00 29.05 340 LYS A C 1
ATOM 2675 O O . LYS A 1 340 ? 71.142 25.422 -19.468 1.00 29.05 340 LYS A O 1
ATOM 2680 N N . PHE A 1 341 ? 70.757 23.238 -18.961 1.00 28.91 341 PHE A N 1
ATOM 2681 C CA . PHE A 1 341 ? 70.287 23.073 -17.553 1.00 28.91 341 PHE A CA 1
ATOM 2682 C C . PHE A 1 341 ? 69.169 23.954 -16.897 1.00 28.91 341 PHE A C 1
ATOM 2684 O O . PHE A 1 341 ? 69.379 25.119 -16.597 1.00 28.91 341 PHE A O 1
ATOM 2691 N N . LEU A 1 342 ? 68.094 23.236 -16.490 1.00 28.81 342 LEU A N 1
ATOM 2692 C CA . LEU A 1 342 ? 67.253 23.282 -15.257 1.00 28.81 342 LEU A CA 1
ATOM 2693 C C . LEU A 1 342 ? 66.210 24.403 -14.975 1.00 28.81 342 LEU A C 1
ATOM 2695 O O . LEU A 1 342 ? 66.568 25.470 -14.502 1.00 28.81 342 LEU A O 1
ATOM 2699 N N . SER A 1 343 ? 64.923 23.993 -15.062 1.00 28.41 343 SER A N 1
ATOM 2700 C CA . SER A 1 343 ? 63.814 24.102 -14.062 1.00 28.41 343 SER A CA 1
ATOM 2701 C C . SER A 1 343 ? 63.277 25.475 -13.579 1.00 28.41 343 SER A C 1
ATOM 2703 O O . SER A 1 343 ? 64.029 26.434 -13.496 1.00 28.41 343 SER A O 1
ATOM 2705 N N . PRO A 1 344 ? 62.047 25.550 -13.011 1.00 38.44 344 PRO A N 1
ATOM 2706 C CA . PRO A 1 344 ? 60.775 24.976 -13.449 1.00 38.44 344 PRO A CA 1
ATOM 2707 C C . PRO A 1 344 ? 59.639 26.025 -13.573 1.00 38.44 344 PRO A C 1
ATOM 2709 O O . PRO A 1 344 ? 59.674 27.134 -13.049 1.00 38.44 344 PRO A O 1
ATOM 2712 N N . SER A 1 345 ? 58.592 25.586 -14.259 1.00 25.27 345 SER A N 1
ATOM 2713 C CA . SER A 1 345 ? 57.285 26.189 -14.518 1.00 25.27 345 SER A CA 1
ATOM 2714 C C . SER A 1 345 ? 56.475 26.607 -13.279 1.00 25.27 345 SER A C 1
ATOM 2716 O O . SER A 1 345 ? 56.129 25.762 -12.455 1.00 25.27 345 SER A O 1
ATOM 2718 N N . LEU A 1 346 ? 56.045 27.872 -13.246 1.00 29.84 346 LEU A N 1
ATOM 2719 C CA . LEU A 1 346 ? 54.866 28.363 -12.519 1.00 29.84 346 LEU A CA 1
ATOM 2720 C C . LEU A 1 346 ? 54.128 29.360 -13.426 1.00 29.84 346 LEU A C 1
ATOM 2722 O O . LEU A 1 346 ? 54.362 30.564 -13.378 1.00 29.84 346 LEU A O 1
ATOM 2726 N N . SER A 1 347 ? 53.262 28.847 -14.299 1.00 27.89 347 SER A N 1
ATOM 2727 C CA . SER A 1 347 ? 52.344 29.656 -15.105 1.00 27.89 347 SER A CA 1
ATOM 2728 C C . SER A 1 347 ? 50.956 29.621 -14.470 1.00 27.89 347 SER A C 1
ATOM 2730 O O . SER A 1 347 ? 50.216 28.652 -14.632 1.00 27.89 347 SER A O 1
ATOM 2732 N N . PHE A 1 348 ? 50.611 30.685 -13.748 1.00 26.56 348 PHE A N 1
ATOM 2733 C CA . PHE A 1 348 ? 49.229 31.025 -13.423 1.00 26.56 348 PHE A CA 1
ATOM 2734 C C . PHE A 1 348 ? 48.588 31.682 -14.652 1.00 26.56 348 PHE A C 1
ATOM 2736 O O . PHE A 1 348 ? 49.151 32.602 -15.244 1.00 26.56 348 PHE A O 1
ATOM 2743 N N . SER A 1 349 ? 47.410 31.219 -15.056 1.00 28.66 349 SER A N 1
ATOM 2744 C CA . SER A 1 349 ? 46.540 31.921 -16.006 1.00 28.66 349 SER A CA 1
ATOM 2745 C C . SER A 1 349 ? 45.078 31.714 -15.598 1.00 28.66 349 SER A C 1
ATOM 2747 O O . SER A 1 349 ? 44.761 30.656 -15.052 1.00 28.66 349 SER A O 1
ATOM 2749 N N . PRO A 1 350 ? 44.200 32.716 -15.786 1.00 35.59 350 PRO A N 1
ATOM 2750 C CA . PRO A 1 350 ? 43.020 32.899 -14.950 1.00 35.59 350 PRO A CA 1
ATOM 2751 C C . PRO A 1 350 ? 41.723 32.386 -15.590 1.00 35.59 350 PRO A C 1
ATOM 2753 O O . PRO A 1 350 ? 41.499 32.562 -16.783 1.00 35.59 350 PRO A O 1
ATOM 2756 N N . SER A 1 351 ? 40.873 31.823 -14.723 1.00 29.25 351 SER A N 1
ATOM 2757 C CA . SER A 1 351 ? 39.408 31.960 -14.652 1.00 29.25 351 SER A CA 1
ATOM 2758 C C . SER A 1 351 ? 38.633 32.013 -15.979 1.00 29.25 351 SER A C 1
ATOM 2760 O O . SER A 1 351 ? 38.481 33.062 -16.605 1.00 29.25 351 SER A O 1
ATOM 2762 N N . ALA A 1 352 ? 38.090 30.858 -16.368 1.00 34.66 352 ALA A N 1
ATOM 2763 C CA . ALA A 1 352 ? 37.114 30.721 -17.439 1.00 34.66 352 ALA A CA 1
ATOM 2764 C C . ALA A 1 352 ? 35.705 31.101 -16.949 1.00 34.66 352 ALA A C 1
ATOM 2766 O O . ALA A 1 352 ? 35.230 30.612 -15.926 1.00 34.66 352 ALA A O 1
ATOM 2767 N N . ASN A 1 353 ? 35.047 31.957 -17.733 1.00 33.50 353 ASN A N 1
ATOM 2768 C CA . ASN A 1 353 ? 33.665 32.410 -17.595 1.00 33.50 353 ASN A CA 1
ATOM 2769 C C . ASN A 1 353 ? 32.677 31.263 -17.320 1.00 33.50 353 ASN A C 1
ATOM 2771 O O . ASN A 1 353 ? 32.421 30.423 -18.185 1.00 33.50 353 ASN A O 1
ATOM 2775 N N . VAL A 1 354 ? 32.062 31.289 -16.138 1.00 38.12 354 VAL A N 1
ATOM 2776 C CA . VAL A 1 354 ? 30.920 30.444 -15.778 1.00 38.12 354 VAL A CA 1
ATOM 2777 C C . VAL A 1 354 ? 29.662 31.067 -16.386 1.00 38.12 354 VAL A C 1
ATOM 2779 O O . VAL A 1 354 ? 29.236 32.151 -15.991 1.00 38.12 354 VAL A O 1
ATOM 2782 N N . GLY A 1 355 ? 29.085 30.399 -17.386 1.00 32.84 355 GLY A N 1
ATOM 2783 C CA . GLY A 1 355 ? 27.772 30.747 -17.932 1.00 32.84 355 GLY A CA 1
ATOM 2784 C C . GLY A 1 355 ? 26.663 30.631 -16.872 1.00 32.84 355 GLY A C 1
ATOM 2785 O O . GLY A 1 355 ? 26.836 29.925 -15.876 1.00 32.84 355 GLY A O 1
ATOM 2786 N N . PRO A 1 356 ? 25.519 31.312 -17.058 1.00 38.44 356 PRO A N 1
ATOM 2787 C CA . PRO A 1 356 ? 24.463 31.365 -16.054 1.00 38.44 356 PRO A CA 1
ATOM 2788 C C . PRO A 1 356 ? 23.926 29.956 -15.765 1.00 38.44 356 PRO A C 1
ATOM 2790 O O . PRO A 1 356 ? 23.440 29.265 -16.665 1.00 38.44 356 PRO A O 1
ATOM 2793 N N . LYS A 1 357 ? 24.056 29.531 -14.498 1.00 39.09 357 LYS A N 1
ATOM 2794 C CA . LYS A 1 357 ? 23.553 28.258 -13.960 1.00 39.09 357 LYS A CA 1
ATOM 2795 C C . LYS A 1 357 ? 22.069 28.110 -14.322 1.00 39.09 357 LYS A C 1
ATOM 2797 O O . LYS A 1 357 ? 21.288 29.043 -14.158 1.00 39.09 357 LYS A O 1
ATOM 2802 N N . GLY A 1 358 ? 21.701 26.947 -14.860 1.00 35.66 358 GLY A N 1
ATOM 2803 C CA . GLY A 1 358 ? 20.344 26.650 -15.314 1.00 35.66 358 GLY A CA 1
ATOM 2804 C C . GLY A 1 358 ? 19.318 26.852 -14.198 1.00 35.66 358 GLY A C 1
ATOM 2805 O O . GLY A 1 358 ? 19.376 26.180 -13.175 1.00 35.66 358 GLY A O 1
ATOM 2806 N N . PHE A 1 359 ? 18.392 27.785 -14.408 1.00 36.97 359 PHE A N 1
ATOM 2807 C CA . PHE A 1 359 ? 17.296 28.088 -13.491 1.00 36.97 359 PHE A CA 1
ATOM 2808 C C . PHE A 1 359 ? 16.299 26.917 -13.452 1.00 36.97 359 PHE A C 1
ATOM 2810 O O . PHE A 1 359 ? 15.710 26.572 -14.479 1.00 36.97 359 PHE A O 1
ATOM 2817 N N . VAL A 1 360 ? 16.114 26.301 -12.281 1.00 39.38 360 VAL A N 1
ATOM 2818 C CA . VAL A 1 360 ? 15.181 25.182 -12.059 1.00 39.38 360 VAL A CA 1
ATOM 2819 C C . VAL A 1 360 ? 13.819 25.716 -11.589 1.00 39.38 360 VAL A C 1
ATOM 2821 O O . VAL A 1 360 ? 13.738 26.660 -10.813 1.00 39.38 360 VAL A O 1
ATOM 2824 N N . MET A 1 361 ? 12.737 25.125 -12.107 1.00 40.59 361 MET A N 1
ATOM 2825 C CA . MET A 1 361 ? 11.326 25.418 -11.805 1.00 40.59 361 MET A CA 1
ATOM 2826 C C . MET A 1 361 ? 10.929 25.059 -10.355 1.00 40.59 361 MET A C 1
ATOM 2828 O O . MET A 1 361 ? 10.255 24.056 -10.115 1.00 40.59 361 MET A O 1
ATOM 2832 N N . GLU A 1 362 ? 11.325 25.874 -9.382 1.00 51.75 362 GLU A N 1
ATOM 2833 C CA . GLU A 1 362 ? 11.077 25.618 -7.953 1.00 51.75 362 GLU A CA 1
ATOM 2834 C C . GLU A 1 362 ? 9.587 25.673 -7.542 1.00 51.75 362 GLU A C 1
ATOM 2836 O O . GLU A 1 362 ? 9.192 24.945 -6.629 1.00 51.75 362 GLU A O 1
ATOM 2841 N N . SER A 1 363 ? 8.722 26.433 -8.238 1.00 65.62 363 SER A N 1
ATOM 2842 C CA . SER A 1 363 ? 7.296 26.548 -7.857 1.00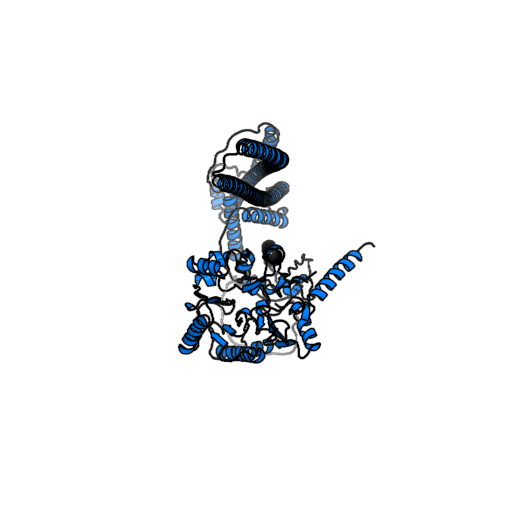 65.62 363 SER A CA 1
ATOM 2843 C C . SER A 1 363 ? 6.492 25.270 -8.122 1.00 65.62 363 SER A C 1
ATOM 2845 O O . SER A 1 363 ? 5.731 24.822 -7.268 1.00 65.62 363 SER A O 1
ATOM 2847 N N . HIS A 1 364 ? 6.706 24.617 -9.268 1.00 71.56 364 HIS A N 1
ATOM 2848 C CA . HIS A 1 364 ? 5.935 23.428 -9.636 1.00 71.56 364 HIS A CA 1
ATOM 2849 C C . HIS A 1 364 ? 6.259 22.243 -8.709 1.00 71.56 364 HIS A C 1
ATOM 2851 O O . HIS A 1 364 ? 5.368 21.476 -8.340 1.00 71.56 364 HIS A O 1
ATOM 2857 N N . ALA A 1 365 ? 7.524 22.087 -8.303 1.00 73.19 365 ALA A N 1
ATOM 2858 C CA . ALA A 1 365 ? 7.907 21.047 -7.349 1.00 73.19 365 ALA A CA 1
ATOM 2859 C C . ALA A 1 365 ? 7.195 21.234 -5.996 1.00 73.19 365 ALA A C 1
ATOM 2861 O O . ALA A 1 365 ? 6.757 20.252 -5.398 1.00 73.19 365 ALA A O 1
ATOM 2862 N N . TYR A 1 366 ? 7.019 22.488 -5.559 1.00 76.62 366 TYR A N 1
ATOM 2863 C CA . TYR A 1 366 ? 6.273 22.824 -4.345 1.00 76.62 366 TYR A CA 1
ATOM 2864 C C . TYR A 1 366 ? 4.792 22.502 -4.449 1.00 76.62 366 TYR A C 1
ATOM 2866 O O . TYR A 1 366 ? 4.252 21.834 -3.570 1.00 76.62 366 TYR A O 1
ATOM 2874 N N . GLU A 1 367 ? 4.146 22.912 -5.538 1.00 80.25 367 GLU A N 1
ATOM 2875 C CA . GLU A 1 367 ? 2.735 22.605 -5.784 1.00 80.25 367 GLU A CA 1
ATOM 2876 C C . GLU A 1 367 ? 2.484 21.093 -5.800 1.00 80.25 367 GLU A C 1
ATOM 2878 O O . GLU A 1 367 ? 1.550 20.612 -5.158 1.00 80.25 367 GLU A O 1
ATOM 2883 N N . ILE A 1 368 ? 3.361 20.327 -6.465 1.00 81.25 368 ILE A N 1
ATOM 2884 C CA . ILE A 1 368 ? 3.303 18.860 -6.453 1.00 81.25 368 ILE A CA 1
ATOM 2885 C C . ILE A 1 368 ? 3.433 18.328 -5.027 1.00 81.25 368 ILE A C 1
ATOM 2887 O O . ILE A 1 368 ? 2.653 17.470 -4.619 1.00 81.25 368 ILE A O 1
ATOM 2891 N N . HIS A 1 369 ? 4.424 18.806 -4.276 1.00 82.50 369 HIS A N 1
ATOM 2892 C CA . HIS A 1 369 ? 4.663 18.335 -2.920 1.00 82.50 369 HIS A CA 1
ATOM 2893 C C . HIS A 1 369 ? 3.462 18.614 -2.004 1.00 82.50 369 HIS A C 1
ATOM 2895 O O . HIS A 1 369 ? 3.008 17.713 -1.301 1.00 82.50 369 HIS A O 1
ATOM 2901 N N . GLN A 1 370 ? 2.889 19.820 -2.064 1.00 84.62 370 GLN A N 1
ATOM 2902 C CA . GLN A 1 370 ? 1.681 20.172 -1.312 1.00 84.62 370 GLN A CA 1
ATOM 2903 C C . GLN A 1 370 ? 0.479 19.316 -1.720 1.00 84.62 370 GLN A C 1
ATOM 2905 O O . GLN A 1 370 ? -0.278 18.874 -0.856 1.00 84.62 370 GLN A O 1
ATOM 2910 N N . ALA A 1 371 ? 0.318 19.027 -3.013 1.00 87.62 371 ALA A N 1
ATOM 2911 C CA . ALA A 1 371 ? -0.739 18.145 -3.497 1.00 87.62 371 ALA A CA 1
ATOM 2912 C C . ALA A 1 371 ? -0.566 16.701 -2.988 1.00 87.62 371 ALA A C 1
ATOM 2914 O O . ALA A 1 371 ? -1.530 16.109 -2.508 1.00 87.62 371 ALA A O 1
ATOM 2915 N N . VAL A 1 372 ? 0.658 16.159 -3.000 1.00 87.56 372 VAL A N 1
ATOM 2916 C CA . VAL A 1 372 ? 0.976 14.835 -2.433 1.00 87.56 372 VAL A CA 1
ATOM 2917 C C . VAL A 1 372 ? 0.685 14.788 -0.931 1.00 87.56 372 VAL A C 1
ATOM 2919 O O . VAL A 1 372 ? 0.033 13.856 -0.459 1.00 87.56 372 VAL A O 1
ATOM 2922 N N . LEU A 1 373 ? 1.134 15.798 -0.179 1.00 86.94 373 LEU A N 1
ATOM 2923 C CA . LEU A 1 373 ? 0.858 15.914 1.255 1.00 86.94 373 LEU A CA 1
ATOM 2924 C C . LEU A 1 373 ? -0.642 15.954 1.538 1.00 86.94 373 LEU A C 1
ATOM 2926 O O . LEU A 1 373 ? -1.126 15.292 2.457 1.00 86.94 373 LEU A O 1
ATOM 2930 N N . HIS A 1 374 ? -1.382 16.732 0.751 1.00 89.50 374 HIS A N 1
ATOM 2931 C CA . HIS A 1 374 ? -2.824 16.841 0.883 1.00 89.50 374 HIS A CA 1
ATOM 2932 C C . HIS A 1 374 ? -3.514 15.497 0.617 1.00 89.50 374 HIS A C 1
ATOM 2934 O O . HIS A 1 374 ? -4.262 15.039 1.477 1.00 89.50 374 HIS A O 1
ATOM 2940 N N . GLU A 1 375 ? -3.209 14.821 -0.497 1.00 92.44 375 GLU A N 1
ATOM 2941 C CA . GLU A 1 375 ? -3.778 13.504 -0.833 1.00 92.44 375 GLU A CA 1
ATOM 2942 C C . GLU A 1 375 ? -3.484 12.452 0.254 1.00 92.44 375 GLU A C 1
ATOM 2944 O O . GLU A 1 375 ? -4.370 11.691 0.653 1.00 92.44 375 GLU A O 1
ATOM 2949 N N . GLN A 1 376 ? -2.266 12.436 0.804 1.00 90.81 376 GLN A N 1
ATOM 2950 C CA . GLN A 1 376 ? -1.911 11.519 1.888 1.00 90.81 376 GLN A CA 1
ATOM 2951 C C . GLN A 1 376 ? -2.661 11.831 3.192 1.00 90.81 376 GLN A C 1
ATOM 2953 O O . GLN A 1 376 ? -3.142 10.914 3.862 1.00 90.81 376 GLN A O 1
ATOM 2958 N N . ARG A 1 377 ? -2.774 13.109 3.569 1.00 91.25 377 ARG A N 1
ATOM 2959 C CA . ARG A 1 377 ? -3.503 13.526 4.777 1.00 91.25 377 ARG A CA 1
ATOM 2960 C C . ARG A 1 377 ? -5.001 13.251 4.651 1.00 91.25 377 ARG A C 1
ATOM 2962 O O . ARG A 1 377 ? -5.598 12.781 5.614 1.00 91.25 377 ARG A O 1
ATOM 2969 N N . GLU A 1 378 ? -5.589 13.454 3.475 1.00 92.94 378 GLU A N 1
ATOM 2970 C CA . GLU A 1 378 ? -6.974 13.062 3.177 1.00 92.94 378 GLU A CA 1
ATOM 2971 C C . GLU A 1 378 ? -7.179 11.552 3.334 1.00 92.94 378 GLU A C 1
ATOM 2973 O O . GLU A 1 378 ? -8.142 11.126 3.972 1.00 92.94 378 GLU A O 1
ATOM 2978 N N . LEU A 1 379 ? -6.247 10.724 2.843 1.00 93.62 379 LEU A N 1
ATOM 2979 C CA . LEU A 1 379 ? -6.285 9.279 3.083 1.00 93.62 379 LEU A CA 1
ATOM 2980 C C . LEU A 1 379 ? -6.221 8.958 4.585 1.00 93.62 379 LEU A C 1
ATOM 2982 O O . LEU A 1 379 ? -7.025 8.166 5.073 1.00 93.62 379 LEU A O 1
ATOM 2986 N N . VAL A 1 380 ? -5.313 9.582 5.338 1.00 92.12 380 VAL A N 1
ATOM 2987 C CA . VAL A 1 380 ? -5.200 9.398 6.797 1.00 92.12 380 VAL A CA 1
ATOM 2988 C C . VAL A 1 380 ? -6.506 9.757 7.513 1.00 92.12 380 VAL A C 1
ATOM 2990 O O . VAL A 1 380 ? -6.994 8.957 8.316 1.00 92.12 380 VAL A O 1
ATOM 2993 N N . MET A 1 381 ? -7.097 10.913 7.199 1.00 91.88 381 MET A N 1
ATOM 2994 C CA . MET A 1 381 ? -8.377 11.352 7.764 1.00 91.88 381 MET A CA 1
ATOM 2995 C C . MET A 1 381 ? -9.512 10.405 7.377 1.00 91.88 381 MET A C 1
ATOM 2997 O O . MET A 1 381 ? -10.292 10.000 8.232 1.00 91.88 381 MET A O 1
ATOM 3001 N N . MET A 1 382 ? -9.571 9.963 6.118 1.00 91.81 382 MET A N 1
ATOM 3002 C CA . MET A 1 382 ? -10.557 8.989 5.651 1.00 91.81 382 MET A CA 1
ATOM 3003 C C . MET A 1 382 ? -10.459 7.672 6.433 1.00 91.81 382 MET A C 1
ATOM 3005 O O . MET A 1 382 ? -11.475 7.151 6.897 1.00 91.81 382 MET A O 1
ATOM 3009 N N . LEU A 1 383 ? -9.251 7.129 6.609 1.00 91.69 383 LEU A N 1
ATOM 3010 C CA . LEU A 1 383 ? -9.022 5.905 7.382 1.00 91.69 383 LEU A CA 1
ATOM 3011 C C . LEU A 1 383 ? -9.461 6.077 8.848 1.00 91.69 383 LEU A C 1
ATOM 3013 O O . LEU A 1 383 ? -10.117 5.184 9.390 1.00 91.69 383 LEU A O 1
ATOM 3017 N N . ASN A 1 384 ? -9.159 7.226 9.455 1.00 89.31 384 ASN A N 1
ATOM 3018 C CA . ASN A 1 384 ? -9.475 7.533 10.849 1.00 89.31 384 ASN A CA 1
ATOM 3019 C C . ASN A 1 384 ? -10.948 7.825 11.104 1.00 89.31 384 ASN A C 1
ATOM 3021 O O . ASN A 1 384 ? -11.601 7.104 11.860 1.00 89.31 384 ASN A O 1
ATOM 3025 N N . ASP A 1 385 ? -11.484 8.840 10.447 1.00 86.69 385 ASP A N 1
ATOM 3026 C CA . ASP A 1 385 ? -12.759 9.437 10.822 1.00 86.69 385 ASP A CA 1
ATOM 3027 C C . ASP A 1 385 ? -13.940 8.631 10.273 1.00 86.69 385 ASP A C 1
ATOM 3029 O O . ASP A 1 385 ? -14.978 8.504 10.924 1.00 86.69 385 ASP A O 1
ATOM 3033 N N . ILE A 1 386 ? -13.778 8.033 9.089 1.00 85.62 386 ILE A N 1
ATOM 3034 C CA . ILE A 1 386 ? -14.851 7.283 8.421 1.00 85.62 386 ILE A CA 1
ATOM 3035 C C . ILE A 1 386 ? -14.780 5.801 8.792 1.00 85.62 386 ILE A C 1
ATOM 3037 O O . ILE A 1 386 ? -15.803 5.161 9.064 1.00 85.62 386 ILE A O 1
ATOM 3041 N N . TRP A 1 387 ? -13.571 5.241 8.829 1.00 86.31 387 TRP A N 1
ATOM 3042 C CA . TRP A 1 387 ? -13.384 3.796 8.947 1.00 86.31 387 TRP A CA 1
ATOM 3043 C C . TRP A 1 387 ? -12.878 3.323 10.312 1.00 86.31 387 TRP A C 1
ATOM 3045 O O . TRP A 1 387 ? -12.760 2.112 10.521 1.00 86.31 387 TRP A O 1
ATOM 3055 N N . GLY A 1 388 ? -12.641 4.244 11.252 1.00 84.12 388 GLY A N 1
ATOM 3056 C CA . GLY A 1 388 ? -12.232 3.930 12.623 1.00 84.12 388 GLY A CA 1
ATOM 3057 C C . GLY A 1 388 ? -10.852 3.278 12.719 1.00 84.12 388 GLY A C 1
ATOM 3058 O O . GLY A 1 388 ? -10.544 2.607 13.700 1.00 84.12 388 GLY A O 1
ATOM 3059 N N . MET A 1 389 ? -10.019 3.435 11.693 1.00 86.31 389 MET A N 1
ATOM 3060 C CA . MET A 1 389 ? -8.652 2.928 11.674 1.00 86.31 389 MET A CA 1
ATOM 3061 C C . MET A 1 389 ? -7.715 4.031 12.118 1.00 86.31 389 MET A C 1
ATOM 3063 O O . MET A 1 389 ? -7.825 5.141 11.642 1.00 86.31 389 MET A O 1
ATOM 3067 N N . ARG A 1 390 ? -6.746 3.761 12.984 1.00 84.88 390 ARG A N 1
ATOM 3068 C CA . ARG A 1 390 ? -5.841 4.812 13.471 1.00 84.88 390 ARG A CA 1
ATOM 3069 C C . ARG A 1 390 ? -4.478 4.696 12.797 1.00 84.88 390 ARG A C 1
ATOM 3071 O O . ARG A 1 390 ? -3.567 4.215 13.469 1.00 84.88 390 ARG A O 1
ATOM 3078 N N . PRO A 1 391 ? -4.298 5.067 11.517 1.00 90.25 391 PRO A N 1
ATOM 3079 C CA . PRO A 1 391 ? -2.977 5.011 10.907 1.00 90.25 391 PRO A CA 1
ATOM 3080 C C . PRO A 1 391 ? -1.987 5.881 11.692 1.00 90.25 391 PRO A C 1
ATOM 3082 O O . PRO A 1 391 ? -2.367 6.859 12.339 1.00 90.25 391 PRO A O 1
ATOM 3085 N N . LEU A 1 392 ? -0.718 5.494 11.668 1.00 89.62 392 LEU A N 1
ATOM 3086 C CA . LEU A 1 392 ? 0.383 6.292 12.184 1.00 89.62 392 LEU A CA 1
ATOM 3087 C C . LEU A 1 392 ? 1.030 7.032 11.017 1.00 89.62 392 LEU A C 1
ATOM 3089 O O . LEU A 1 392 ? 1.464 6.385 10.070 1.00 89.62 392 LEU A O 1
ATOM 3093 N N . LEU A 1 393 ? 1.080 8.359 11.078 1.00 90.06 393 LEU A N 1
ATOM 3094 C CA . LEU A 1 393 ? 1.772 9.181 10.089 1.00 90.06 393 LEU A CA 1
ATOM 3095 C C . LEU A 1 393 ? 3.126 9.600 10.668 1.00 90.06 393 LEU A C 1
ATOM 3097 O O . LEU A 1 393 ? 3.155 10.390 11.606 1.00 90.06 393 LEU A O 1
ATOM 3101 N N . LEU A 1 394 ? 4.216 9.049 10.136 1.00 89.12 394 LEU A N 1
ATOM 3102 C CA . LEU A 1 394 ? 5.583 9.380 10.541 1.00 89.12 394 LEU A CA 1
ATOM 3103 C C . LEU A 1 394 ? 6.072 10.584 9.744 1.00 89.12 394 LEU A C 1
ATOM 3105 O O . LEU A 1 394 ? 6.055 10.547 8.514 1.00 89.12 394 LEU A O 1
ATOM 3109 N N . ARG A 1 395 ? 6.510 11.641 10.426 1.00 85.69 395 ARG A N 1
ATOM 3110 C CA . ARG A 1 395 ? 6.951 12.875 9.773 1.00 85.69 395 ARG A CA 1
ATOM 3111 C C . ARG A 1 395 ? 8.445 12.837 9.497 1.00 85.69 395 ARG A C 1
ATOM 3113 O O . ARG A 1 395 ? 9.242 12.888 10.416 1.00 85.69 395 ARG A O 1
ATOM 3120 N N . LEU A 1 396 ? 8.850 12.820 8.231 1.00 83.19 396 LEU A N 1
ATOM 3121 C CA . LEU A 1 396 ? 10.282 12.844 7.904 1.00 83.19 396 LEU A CA 1
ATOM 3122 C C . LEU A 1 396 ? 10.955 14.185 8.218 1.00 83.19 396 LEU A C 1
ATOM 3124 O O . LEU A 1 396 ? 12.171 14.239 8.342 1.00 83.19 396 LEU A O 1
ATOM 3128 N N . CYS A 1 397 ? 10.190 15.274 8.345 1.00 80.38 397 CYS A N 1
ATOM 3129 C CA . CYS A 1 397 ? 10.730 16.582 8.720 1.00 80.38 397 CYS A CA 1
ATOM 3130 C C . CYS A 1 397 ? 11.221 16.671 10.171 1.00 80.38 397 CYS A C 1
ATOM 3132 O O . CYS A 1 397 ? 11.856 17.665 10.510 1.00 80.38 397 CYS A O 1
ATOM 3134 N N . THR A 1 398 ? 10.936 15.667 11.007 1.00 80.31 398 THR A N 1
ATOM 3135 C CA . THR A 1 398 ? 11.396 15.603 12.401 1.00 80.31 398 THR A CA 1
ATOM 3136 C C . THR A 1 398 ? 12.605 14.686 12.597 1.00 80.31 398 THR A C 1
ATOM 3138 O O . THR A 1 398 ? 13.049 14.542 13.728 1.00 80.31 398 THR A O 1
ATOM 3141 N N . GLU A 1 399 ? 13.124 14.053 11.537 1.00 82.12 399 GLU A N 1
ATOM 3142 C CA . GLU A 1 399 ? 14.358 13.244 11.576 1.00 82.12 399 GLU A CA 1
ATOM 3143 C C . GLU A 1 399 ? 15.610 14.138 11.503 1.00 82.12 399 GLU A C 1
ATOM 3145 O O . GLU A 1 399 ? 15.583 15.176 10.840 1.00 82.12 399 GLU A O 1
ATOM 3150 N N . ASP A 1 400 ? 16.746 13.713 12.066 1.00 82.75 400 ASP A N 1
ATOM 3151 C CA . ASP A 1 400 ? 18.012 14.447 11.896 1.00 82.75 400 ASP A CA 1
ATOM 3152 C C . ASP A 1 400 ? 18.465 14.456 10.420 1.00 82.75 400 ASP A C 1
ATOM 3154 O O . ASP A 1 400 ? 19.031 15.432 9.928 1.00 82.75 400 ASP A O 1
ATOM 3158 N N . ASP A 1 401 ? 18.153 13.386 9.678 1.00 79.62 401 ASP A N 1
ATOM 3159 C CA . ASP A 1 401 ? 18.475 13.219 8.253 1.00 79.62 401 ASP A CA 1
ATOM 3160 C C . ASP A 1 401 ? 17.402 13.846 7.318 1.00 79.62 401 ASP A C 1
ATOM 3162 O O . ASP A 1 401 ? 17.339 13.530 6.125 1.00 79.62 401 ASP A O 1
ATOM 3166 N N . ALA A 1 402 ? 16.535 14.737 7.825 1.00 80.44 402 ALA A N 1
ATOM 3167 C CA . ALA A 1 402 ? 15.401 15.308 7.088 1.00 80.44 402 ALA A CA 1
ATOM 3168 C C . ALA A 1 402 ? 15.793 15.901 5.712 1.00 80.44 402 ALA A C 1
ATOM 3170 O O . ALA A 1 402 ? 15.082 15.697 4.721 1.00 80.44 402 ALA A O 1
ATOM 3171 N N . GLU A 1 403 ? 16.932 16.598 5.612 1.00 79.44 403 GLU A N 1
ATOM 3172 C CA . GLU A 1 403 ? 17.425 17.173 4.348 1.00 79.44 403 GLU A CA 1
ATOM 3173 C C . GLU A 1 403 ? 17.641 16.108 3.262 1.00 79.44 403 GLU A C 1
ATOM 3175 O O . GLU A 1 403 ? 17.324 16.330 2.089 1.00 79.44 403 GLU A O 1
ATOM 3180 N N . GLN A 1 404 ? 18.115 14.918 3.647 1.00 77.69 404 GLN A N 1
ATOM 3181 C CA . GLN A 1 404 ? 18.306 13.798 2.728 1.00 77.69 404 GLN A CA 1
ATOM 3182 C C . GLN A 1 404 ? 16.966 13.268 2.204 1.00 77.69 404 GLN A C 1
ATOM 3184 O O . GLN A 1 404 ? 16.862 12.900 1.028 1.00 77.69 404 GLN A O 1
ATOM 3189 N N . TYR A 1 405 ? 15.935 13.243 3.051 1.00 77.75 405 TYR A N 1
ATOM 3190 C CA . TYR A 1 405 ? 14.591 12.828 2.652 1.00 77.75 405 TYR A CA 1
ATOM 3191 C C . TYR A 1 405 ? 13.919 13.846 1.731 1.00 77.75 405 TYR A C 1
ATOM 3193 O O . TYR A 1 405 ? 13.223 13.447 0.798 1.00 77.75 405 TYR A O 1
ATOM 3201 N N . ALA A 1 406 ? 14.152 15.146 1.933 1.00 75.50 406 ALA A N 1
ATOM 3202 C CA . ALA A 1 406 ? 13.570 16.187 1.086 1.00 75.50 406 ALA A CA 1
ATOM 3203 C C . ALA A 1 406 ? 14.048 16.146 -0.367 1.00 75.50 406 ALA A C 1
ATOM 3205 O O . ALA A 1 406 ? 13.315 16.521 -1.279 1.00 75.50 406 ALA A O 1
ATOM 3206 N N . GLN A 1 407 ? 15.249 15.626 -0.604 1.00 72.94 407 GLN A N 1
ATOM 3207 C CA . GLN A 1 407 ? 15.755 15.390 -1.956 1.00 72.94 407 GLN A CA 1
ATOM 3208 C C . GLN A 1 407 ? 15.103 14.167 -2.632 1.00 72.94 407 GLN A C 1
ATOM 3210 O O . GLN A 1 407 ? 15.377 13.888 -3.801 1.00 72.94 407 GLN A O 1
ATOM 3215 N N . ARG A 1 408 ? 14.263 13.400 -1.918 1.00 71.25 408 ARG A N 1
ATOM 3216 C CA . ARG A 1 408 ? 13.770 12.080 -2.337 1.00 71.25 408 ARG A CA 1
ATOM 3217 C C . ARG A 1 408 ? 12.242 11.980 -2.251 1.00 71.25 408 ARG A C 1
ATOM 3219 O O . ARG A 1 408 ? 11.714 11.570 -1.216 1.00 71.25 408 ARG A O 1
ATOM 3226 N N . PRO A 1 409 ? 11.504 12.203 -3.357 1.00 64.69 409 PRO A N 1
ATOM 3227 C CA . PRO A 1 409 ? 10.043 12.064 -3.361 1.00 64.69 409 PRO A CA 1
ATOM 3228 C C . PRO A 1 409 ? 9.560 10.628 -3.078 1.00 64.69 409 PRO A C 1
ATOM 3230 O O . PRO A 1 409 ? 8.420 10.429 -2.672 1.00 64.69 409 PRO A O 1
ATOM 3233 N N . LEU A 1 410 ? 10.419 9.616 -3.270 1.00 65.38 410 LEU A N 1
ATOM 3234 C CA . LEU A 1 410 ? 10.093 8.199 -3.051 1.00 65.38 410 LEU A CA 1
ATOM 3235 C C . LEU A 1 410 ? 10.132 7.758 -1.580 1.00 65.38 410 LEU A C 1
ATOM 3237 O O . LEU A 1 410 ? 9.724 6.638 -1.280 1.00 65.38 410 LEU A O 1
ATOM 3241 N N . SER A 1 411 ? 10.569 8.626 -0.663 1.00 64.56 411 SER A N 1
ATOM 3242 C CA . SER A 1 411 ? 10.544 8.365 0.785 1.00 64.56 411 SER A CA 1
ATOM 3243 C C . SER A 1 411 ? 9.129 8.094 1.334 1.00 64.56 411 SER A C 1
ATOM 3245 O O . SER A 1 411 ? 8.975 7.493 2.393 1.00 64.56 411 SER A O 1
ATOM 3247 N N . LEU A 1 412 ? 8.092 8.429 0.556 1.00 76.62 412 LEU A N 1
ATOM 3248 C CA . LEU A 1 412 ? 6.686 8.081 0.784 1.00 76.62 412 LEU A CA 1
ATOM 3249 C C . LEU A 1 412 ? 6.409 6.558 0.813 1.00 76.62 412 LEU A C 1
ATOM 3251 O O . LEU A 1 412 ? 5.408 6.126 1.383 1.00 76.62 412 LEU A O 1
ATOM 3255 N N . TYR A 1 413 ? 7.251 5.734 0.173 1.00 86.31 413 TYR A N 1
ATOM 3256 C CA . TYR A 1 413 ? 6.957 4.324 -0.124 1.00 86.31 413 TYR A CA 1
ATOM 3257 C C . TYR A 1 413 ? 7.719 3.329 0.760 1.00 86.31 413 TYR A C 1
ATOM 3259 O O . TYR A 1 413 ? 8.331 2.377 0.267 1.00 86.31 413 TYR A O 1
ATOM 3267 N N . ALA A 1 414 ? 7.675 3.517 2.081 1.00 87.56 414 ALA A N 1
ATOM 3268 C CA . ALA A 1 414 ? 8.397 2.669 3.036 1.00 87.56 414 ALA A CA 1
ATOM 3269 C C . ALA A 1 414 ? 8.077 1.162 2.907 1.00 87.56 414 ALA A C 1
ATOM 3271 O O . ALA A 1 414 ? 8.948 0.330 3.170 1.00 87.56 414 ALA A O 1
ATOM 3272 N N . GLY A 1 415 ? 6.881 0.796 2.420 1.00 89.25 415 GLY A N 1
ATOM 3273 C CA . GLY A 1 415 ? 6.495 -0.596 2.137 1.00 89.25 415 GLY A CA 1
ATOM 3274 C C . GLY A 1 415 ? 7.366 -1.293 1.080 1.00 89.25 415 GLY A C 1
ATOM 3275 O O . GLY A 1 415 ? 7.402 -2.518 0.991 1.00 89.25 415 GLY A O 1
ATOM 3276 N N . HIS A 1 416 ? 8.130 -0.536 0.291 1.00 90.31 416 HIS A N 1
ATOM 3277 C CA . HIS A 1 416 ? 9.107 -1.098 -0.638 1.00 90.31 416 HIS A CA 1
ATOM 3278 C C . HIS A 1 416 ? 10.410 -1.537 0.033 1.00 90.31 416 HIS A C 1
ATOM 3280 O O . HIS A 1 416 ? 11.110 -2.390 -0.516 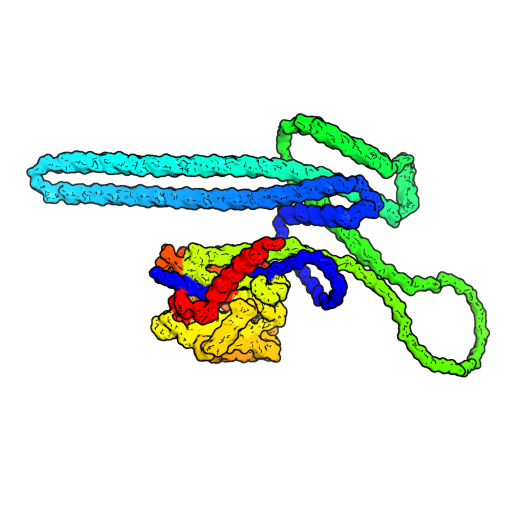1.00 90.31 416 HIS A O 1
ATOM 3286 N N . SER A 1 417 ? 10.734 -0.955 1.184 1.00 92.00 417 SER A N 1
ATOM 3287 C CA . SER A 1 417 ? 11.989 -1.183 1.903 1.00 92.00 417 SER A CA 1
ATOM 3288 C C . SER A 1 417 ? 11.795 -2.021 3.168 1.00 92.00 417 SER A C 1
ATOM 3290 O O . SER A 1 417 ? 12.752 -2.618 3.659 1.00 92.00 417 SER A O 1
ATOM 3292 N N . LEU A 1 418 ? 10.564 -2.107 3.678 1.00 94.44 418 LEU A N 1
ATOM 3293 C CA . LEU A 1 418 ? 10.234 -2.758 4.940 1.00 94.44 418 LEU A CA 1
ATOM 3294 C C . LEU A 1 418 ? 8.905 -3.519 4.849 1.00 94.44 418 LEU A C 1
ATOM 3296 O O . LEU A 1 418 ? 7.935 -3.016 4.291 1.00 94.44 418 LEU A O 1
ATOM 3300 N N . SER A 1 419 ? 8.832 -4.699 5.466 1.00 95.25 419 SER A N 1
ATOM 3301 C CA . SER A 1 419 ? 7.561 -5.347 5.818 1.00 95.25 419 SER A CA 1
ATOM 3302 C C . SER A 1 419 ? 7.567 -5.796 7.271 1.00 95.25 419 SER A C 1
ATOM 3304 O O . SER A 1 419 ? 8.606 -6.145 7.837 1.00 95.25 419 SER A O 1
ATOM 3306 N N . LEU A 1 420 ? 6.385 -5.783 7.881 1.00 95.88 420 LEU A N 1
ATOM 3307 C CA . LEU A 1 420 ? 6.187 -6.124 9.283 1.00 95.88 420 LEU A CA 1
ATOM 3308 C C . LEU A 1 420 ? 5.301 -7.359 9.391 1.00 95.88 420 LEU A C 1
ATOM 3310 O O . LEU A 1 420 ? 4.309 -7.490 8.675 1.00 95.88 420 LEU A O 1
ATOM 3314 N N . HIS A 1 421 ? 5.666 -8.261 10.292 1.00 95.94 421 HIS A N 1
ATOM 3315 C CA . HIS A 1 421 ? 5.019 -9.555 10.451 1.00 95.94 421 HIS A CA 1
ATOM 3316 C C . HIS A 1 421 ? 4.762 -9.855 11.923 1.00 95.94 421 HIS A C 1
ATOM 3318 O O . HIS A 1 421 ? 5.621 -9.621 12.774 1.00 95.94 421 HIS A O 1
ATOM 3324 N N . GLN A 1 422 ? 3.606 -10.436 12.222 1.00 94.50 422 GLN A N 1
ATOM 3325 C CA . GLN A 1 422 ? 3.274 -10.942 13.552 1.00 94.50 422 GLN A CA 1
ATOM 3326 C C . GLN A 1 422 ? 2.613 -12.313 13.448 1.00 94.50 422 GLN A C 1
ATOM 3328 O O . GLN A 1 422 ? 1.793 -12.522 12.564 1.00 94.50 422 GLN A O 1
ATOM 3333 N N . TRP A 1 423 ? 2.951 -13.233 14.344 1.00 93.75 423 TRP A N 1
ATOM 3334 C CA . TRP A 1 423 ? 2.342 -14.561 14.434 1.00 93.75 423 TRP A CA 1
ATOM 3335 C C . TRP A 1 423 ? 1.416 -14.590 15.627 1.00 93.75 423 TRP A C 1
ATOM 3337 O O . TRP A 1 423 ? 1.852 -14.223 16.714 1.00 93.75 423 TRP A O 1
ATOM 3347 N N . ILE A 1 424 ? 0.175 -15.023 15.435 1.00 90.31 424 ILE A N 1
ATOM 3348 C CA . ILE A 1 424 ? -0.805 -15.154 16.515 1.00 90.31 424 ILE A CA 1
ATOM 3349 C C . ILE A 1 424 ? -0.804 -16.591 17.046 1.00 90.31 424 ILE A C 1
ATOM 3351 O O . ILE A 1 424 ? -0.463 -17.534 16.331 1.00 90.31 424 ILE A O 1
ATOM 3355 N N . ASP A 1 425 ? -1.106 -16.747 18.333 1.00 86.44 425 ASP A N 1
ATOM 3356 C CA . ASP A 1 425 ? -1.410 -18.041 18.936 1.00 86.44 425 ASP A CA 1
ATOM 3357 C C . ASP A 1 425 ? -2.643 -18.717 18.307 1.00 86.44 425 ASP A C 1
ATOM 3359 O O . ASP A 1 425 ? -3.417 -18.113 17.567 1.00 86.44 425 ASP A O 1
ATOM 3363 N N . VAL A 1 426 ? -2.823 -20.008 18.606 1.00 82.69 426 VAL A N 1
ATOM 3364 C CA . VAL A 1 426 ? -3.964 -20.809 18.117 1.00 82.69 426 VAL A CA 1
ATOM 3365 C C . VAL A 1 426 ? -5.303 -20.231 18.590 1.00 82.69 426 VAL A C 1
ATOM 3367 O O . VAL A 1 426 ? -6.309 -20.367 17.899 1.00 82.69 426 VAL A O 1
ATOM 3370 N N . ASP A 1 427 ? -5.300 -19.546 19.735 1.00 80.12 427 ASP A N 1
ATOM 3371 C CA . ASP A 1 427 ? -6.481 -18.894 20.302 1.00 80.12 427 ASP A CA 1
ATOM 3372 C C . ASP A 1 427 ? -6.835 -17.570 19.598 1.00 80.12 427 ASP A C 1
ATOM 3374 O O . ASP A 1 427 ? -7.883 -16.991 19.883 1.00 80.12 427 ASP A O 1
ATOM 3378 N N . GLY A 1 428 ? -5.990 -17.072 18.686 1.00 74.81 428 GLY A N 1
ATOM 3379 C CA . GLY A 1 428 ? -6.249 -15.858 17.909 1.00 74.81 428 GLY A CA 1
ATOM 3380 C C . GLY A 1 428 ? -6.103 -14.550 18.700 1.00 74.81 428 GLY A C 1
ATOM 3381 O O . GLY A 1 428 ? -6.438 -13.481 18.188 1.00 74.81 428 GLY A O 1
ATOM 3382 N N . ASN A 1 429 ? -5.608 -14.605 19.937 1.00 78.75 429 ASN A N 1
ATOM 3383 C CA . ASN A 1 429 ? -5.724 -13.507 20.896 1.00 78.75 429 ASN A CA 1
ATOM 3384 C C . ASN A 1 429 ? -4.406 -12.781 21.161 1.00 78.75 429 ASN A C 1
ATOM 3386 O O . ASN A 1 429 ? -4.428 -11.595 21.512 1.00 78.75 429 ASN A O 1
ATOM 3390 N N . ARG A 1 430 ? -3.256 -13.454 21.030 1.00 83.25 430 ARG A N 1
ATOM 3391 C CA . ARG A 1 430 ? -1.958 -12.859 21.380 1.00 83.25 430 ARG A CA 1
ATOM 3392 C C . ARG A 1 430 ? -0.879 -13.181 20.358 1.00 83.25 430 ARG A C 1
ATOM 3394 O O . ARG A 1 430 ? -0.711 -14.339 19.981 1.00 83.25 430 ARG A O 1
ATOM 3401 N N . PRO A 1 431 ? -0.071 -12.185 19.953 1.00 88.31 431 PRO A N 1
ATOM 3402 C CA . PRO A 1 431 ? 1.089 -12.478 19.137 1.00 88.31 431 PRO A CA 1
ATOM 3403 C C . PRO A 1 431 ? 2.168 -13.220 19.922 1.00 88.31 431 PRO A C 1
ATOM 3405 O O . PRO A 1 431 ? 2.590 -12.768 20.987 1.00 88.31 431 PRO A O 1
ATOM 3408 N N . THR A 1 432 ? 2.642 -14.324 19.360 1.00 91.06 432 THR A N 1
ATOM 3409 C CA . THR A 1 432 ? 3.707 -15.178 19.898 1.00 91.06 432 THR A CA 1
ATOM 3410 C C . THR A 1 432 ? 5.088 -14.753 19.413 1.00 91.06 432 THR A C 1
ATOM 3412 O O . THR A 1 432 ? 6.070 -14.880 20.139 1.00 91.06 432 THR A O 1
ATOM 3415 N N . LYS A 1 433 ? 5.166 -14.217 18.193 1.00 93.31 433 LYS A N 1
ATOM 3416 C CA . LYS A 1 433 ? 6.402 -13.769 17.546 1.00 93.31 433 LYS A CA 1
ATOM 3417 C C . LYS A 1 433 ? 6.117 -12.549 16.678 1.00 93.31 433 LYS A C 1
ATOM 3419 O O . LYS A 1 433 ? 5.012 -12.399 16.155 1.00 93.31 433 LYS A O 1
ATOM 3424 N N . ARG A 1 434 ? 7.117 -11.692 16.486 1.00 95.62 434 ARG A N 1
ATOM 3425 C CA . ARG A 1 434 ? 7.112 -10.597 15.509 1.00 95.62 434 ARG A CA 1
ATOM 3426 C C . ARG A 1 434 ? 8.394 -10.613 14.686 1.00 95.62 434 ARG A C 1
ATOM 3428 O O . ARG A 1 434 ? 9.416 -11.134 15.130 1.00 95.62 434 ARG A O 1
ATOM 3435 N N . ALA A 1 435 ? 8.337 -10.052 13.486 1.00 97.31 435 ALA A N 1
ATOM 3436 C CA . ALA A 1 435 ? 9.510 -9.838 12.657 1.00 97.31 435 ALA A CA 1
ATOM 3437 C C . ALA A 1 435 ? 9.389 -8.550 11.841 1.00 97.31 435 ALA A C 1
ATOM 3439 O O . ALA A 1 435 ? 8.302 -8.205 11.373 1.00 97.31 435 ALA A O 1
ATOM 3440 N N . ALA A 1 436 ? 10.518 -7.879 11.644 1.00 97.56 436 ALA A N 1
ATOM 3441 C CA . ALA A 1 436 ? 10.669 -6.794 10.683 1.00 97.56 436 ALA A CA 1
ATOM 3442 C C . ALA A 1 436 ? 11.667 -7.223 9.603 1.00 97.56 436 ALA A C 1
ATOM 3444 O O . ALA A 1 436 ? 12.761 -7.696 9.920 1.00 97.56 436 ALA A O 1
ATOM 3445 N N . VAL A 1 437 ? 11.278 -7.093 8.336 1.00 97.50 437 VAL A N 1
ATOM 3446 C CA . VAL A 1 437 ? 12.089 -7.497 7.183 1.00 97.50 437 VAL A CA 1
ATOM 3447 C C . VAL A 1 437 ? 12.569 -6.253 6.450 1.00 97.50 437 VAL A C 1
ATOM 3449 O O . VAL A 1 437 ? 11.748 -5.535 5.888 1.00 97.50 437 VAL A O 1
ATOM 3452 N N . PHE A 1 438 ? 13.881 -6.030 6.413 1.00 96.25 438 PHE A N 1
ATOM 3453 C CA . PHE A 1 438 ? 14.490 -4.973 5.606 1.00 96.25 438 PHE A CA 1
ATOM 3454 C C . PHE A 1 438 ? 14.919 -5.540 4.257 1.00 96.25 438 PHE A C 1
ATOM 3456 O O . PHE A 1 438 ? 15.726 -6.469 4.181 1.00 96.25 438 PHE A O 1
ATOM 3463 N N . TYR A 1 439 ? 14.361 -4.983 3.192 1.00 94.44 439 TYR A N 1
ATOM 3464 C CA . TYR A 1 439 ? 14.524 -5.459 1.825 1.00 94.44 439 TYR A CA 1
ATOM 3465 C C . TYR A 1 439 ? 15.726 -4.804 1.130 1.00 94.44 439 TYR A C 1
ATOM 3467 O O . TYR A 1 439 ? 15.978 -3.616 1.342 1.00 94.44 439 TYR A O 1
ATOM 3475 N N . PRO A 1 440 ? 16.468 -5.529 0.269 1.00 91.56 440 PRO A N 1
ATOM 3476 C CA . PRO A 1 440 ? 17.523 -4.928 -0.531 1.00 91.56 440 PRO A CA 1
ATOM 3477 C C . PRO A 1 440 ? 16.919 -4.055 -1.634 1.00 91.56 440 PRO A C 1
ATOM 3479 O O . PRO A 1 440 ? 16.396 -4.559 -2.633 1.00 91.56 440 PRO A O 1
ATOM 3482 N N . THR A 1 441 ? 17.028 -2.739 -1.473 1.00 88.81 441 THR A N 1
ATOM 3483 C CA . THR A 1 441 ? 16.624 -1.754 -2.480 1.00 88.81 441 THR A CA 1
ATOM 3484 C C . THR A 1 441 ? 17.821 -1.245 -3.290 1.00 88.81 441 THR A C 1
ATOM 3486 O O . THR A 1 441 ? 18.965 -1.336 -2.833 1.00 88.81 441 THR A O 1
ATOM 3489 N N . PRO A 1 442 ? 17.592 -0.737 -4.516 1.00 85.56 442 PRO A N 1
ATOM 3490 C CA . PRO A 1 442 ? 18.640 -0.088 -5.299 1.00 85.56 442 PRO A CA 1
ATOM 3491 C C . PRO A 1 442 ? 19.313 1.073 -4.537 1.00 85.56 442 PRO A C 1
ATOM 3493 O O . PRO A 1 442 ? 18.650 1.705 -3.712 1.00 85.56 442 PRO A O 1
ATOM 3496 N N . PRO A 1 443 ? 20.595 1.401 -4.801 1.00 83.56 443 PRO A N 1
ATOM 3497 C CA . PRO A 1 443 ? 21.332 2.444 -4.084 1.00 83.56 443 PRO A CA 1
ATOM 3498 C C . PRO A 1 443 ? 20.626 3.804 -4.077 1.00 83.56 443 PRO A C 1
ATOM 3500 O O . PRO A 1 443 ? 20.635 4.497 -3.062 1.00 83.56 443 PRO A O 1
ATOM 3503 N N . GLU A 1 444 ? 19.968 4.156 -5.181 1.00 81.12 444 GLU A N 1
ATOM 3504 C CA . GLU A 1 444 ? 19.189 5.383 -5.351 1.00 81.12 444 GLU A CA 1
ATOM 3505 C C . GLU A 1 444 ? 17.908 5.430 -4.497 1.00 81.12 444 GLU A C 1
ATOM 3507 O O . GLU A 1 444 ? 17.328 6.496 -4.311 1.00 81.12 444 GLU A O 1
ATOM 3512 N N . ARG A 1 445 ? 17.495 4.282 -3.947 1.00 81.94 445 ARG A N 1
ATOM 3513 C CA . ARG A 1 445 ? 16.317 4.085 -3.088 1.00 81.94 445 ARG A CA 1
ATOM 3514 C C . ARG A 1 445 ? 16.678 3.731 -1.643 1.00 81.94 445 ARG A C 1
ATOM 3516 O O . ARG A 1 445 ? 15.832 3.272 -0.876 1.00 81.94 445 ARG A O 1
ATOM 3523 N N . ARG A 1 446 ? 17.944 3.881 -1.251 1.00 79.62 446 ARG A N 1
ATOM 3524 C CA . ARG A 1 446 ? 18.350 3.707 0.151 1.00 79.62 446 ARG A CA 1
ATOM 3525 C C . ARG A 1 446 ? 17.703 4.779 1.027 1.00 79.62 446 ARG A C 1
ATOM 3527 O O . ARG A 1 446 ? 17.402 5.868 0.550 1.00 79.62 446 ARG A O 1
ATOM 3534 N N . GLY A 1 447 ? 17.524 4.481 2.312 1.00 76.88 447 GLY A N 1
ATOM 3535 C CA . GLY A 1 447 ? 16.968 5.443 3.269 1.00 76.88 447 GLY A CA 1
ATOM 3536 C C . GLY A 1 447 ? 15.541 5.882 2.927 1.00 76.88 447 GLY A C 1
ATOM 3537 O O . GLY A 1 447 ? 15.223 7.050 3.061 1.00 76.88 447 GLY A O 1
ATOM 3538 N N . GLU A 1 448 ? 14.695 4.984 2.418 1.00 81.69 448 GLU A N 1
ATOM 3539 C CA . GLU A 1 448 ? 13.244 5.232 2.317 1.00 81.69 448 GLU A CA 1
ATOM 3540 C C . GLU A 1 448 ? 12.507 4.907 3.626 1.00 81.69 448 GLU A C 1
ATOM 3542 O O . GLU A 1 448 ? 11.332 5.228 3.775 1.00 81.69 448 GLU A O 1
ATOM 3547 N N . VAL A 1 449 ? 13.177 4.244 4.572 1.00 86.94 449 VAL A N 1
ATOM 3548 C CA . VAL A 1 449 ? 12.638 3.968 5.906 1.00 86.94 449 VAL A CA 1
ATOM 3549 C C . VAL A 1 449 ? 13.095 5.086 6.846 1.00 86.94 449 VAL A C 1
ATOM 3551 O O . VAL A 1 449 ? 14.305 5.298 6.917 1.00 86.94 449 VAL A O 1
ATOM 3554 N N . PRO A 1 450 ? 12.179 5.750 7.583 1.00 87.56 450 PRO A N 1
ATOM 3555 C CA . PRO A 1 450 ? 12.538 6.697 8.638 1.00 87.56 450 PRO A CA 1
ATOM 3556 C C . PRO A 1 450 ? 13.490 6.038 9.639 1.00 87.56 450 PRO A C 1
ATOM 3558 O O . PRO A 1 450 ? 13.173 5.000 10.236 1.00 87.56 450 PRO A O 1
ATOM 3561 N N . LYS A 1 451 ? 14.687 6.593 9.780 1.00 88.00 451 LYS A N 1
ATOM 3562 C CA . LYS A 1 451 ? 15.791 5.940 10.474 1.00 88.00 451 LYS A CA 1
ATOM 3563 C C . LYS A 1 451 ? 15.610 6.027 11.978 1.00 88.00 451 LYS A C 1
ATOM 3565 O O . LYS A 1 451 ? 15.812 5.029 12.666 1.00 88.00 451 LYS A O 1
ATOM 3570 N N . GLU A 1 452 ? 15.220 7.180 12.495 1.00 86.56 452 GLU A N 1
ATOM 3571 C CA . GLU A 1 452 ? 15.003 7.402 13.923 1.00 86.56 452 GLU A CA 1
ATOM 3572 C C . GLU A 1 452 ? 13.630 6.919 14.357 1.00 86.56 452 GLU A C 1
ATOM 3574 O O . GLU A 1 452 ? 13.531 6.164 15.325 1.00 86.56 452 GLU A O 1
ATOM 3579 N N . HIS A 1 453 ? 12.584 7.292 13.618 1.00 86.31 453 HIS A N 1
ATOM 3580 C CA . HIS A 1 453 ? 11.206 7.016 14.016 1.00 86.31 453 HIS A CA 1
ATOM 3581 C C . HIS A 1 453 ? 10.811 5.552 13.799 1.00 86.31 453 HIS A C 1
ATOM 3583 O O . HIS A 1 453 ? 9.873 5.077 14.442 1.00 86.31 453 HIS A O 1
ATOM 3589 N N . LEU A 1 454 ? 11.509 4.809 12.928 1.00 91.25 454 LEU A N 1
ATOM 3590 C CA . LEU A 1 454 ? 11.143 3.427 12.614 1.00 91.25 454 LEU A CA 1
ATOM 3591 C C . LEU A 1 454 ? 12.308 2.437 12.688 1.00 91.25 454 LEU A C 1
ATOM 3593 O O . LEU A 1 454 ? 12.243 1.506 13.490 1.00 91.25 454 LEU A O 1
ATOM 3597 N N . GLU A 1 455 ? 13.369 2.598 11.893 1.00 93.56 455 GLU A N 1
ATOM 3598 C CA . GLU A 1 455 ? 14.455 1.602 11.839 1.00 93.56 455 GLU A CA 1
ATOM 3599 C C . GLU A 1 455 ? 15.145 1.426 13.202 1.00 93.56 455 GLU A C 1
ATOM 3601 O O . GLU A 1 455 ? 15.253 0.307 13.710 1.00 93.56 455 GLU A O 1
ATOM 3606 N N . SER A 1 456 ? 15.546 2.527 13.836 1.00 93.50 456 SER A N 1
ATOM 3607 C CA . SER A 1 456 ? 16.212 2.519 15.140 1.00 93.50 456 SER A CA 1
ATOM 3608 C C . SER A 1 456 ? 15.298 1.979 16.233 1.00 93.50 456 SER A C 1
ATOM 3610 O O . SER A 1 456 ? 15.746 1.164 17.037 1.00 93.50 456 SER A O 1
ATOM 3612 N N . VAL A 1 457 ? 14.008 2.343 16.218 1.00 93.50 457 VAL A N 1
ATOM 3613 C CA . VAL A 1 457 ? 12.998 1.809 17.150 1.00 93.50 457 VAL A CA 1
ATOM 3614 C C . VAL A 1 457 ? 12.907 0.289 17.037 1.00 93.50 457 VAL A C 1
ATOM 3616 O O . VAL A 1 457 ? 12.919 -0.408 18.049 1.00 93.50 457 VAL A O 1
ATOM 3619 N N . LEU A 1 458 ? 12.842 -0.246 15.816 1.00 96.25 458 LEU A N 1
ATOM 3620 C CA . LEU A 1 458 ? 12.757 -1.688 15.581 1.00 96.25 458 LEU A CA 1
ATOM 3621 C C . LEU A 1 458 ? 14.014 -2.414 16.068 1.00 96.25 458 LEU A C 1
ATOM 3623 O O . LEU A 1 458 ? 13.909 -3.429 16.758 1.00 96.25 458 LEU A O 1
ATOM 3627 N N . VAL A 1 459 ? 15.196 -1.890 15.737 1.00 95.62 459 VAL A N 1
ATOM 3628 C CA . VAL A 1 459 ? 16.485 -2.481 16.126 1.00 95.62 459 VAL A CA 1
ATOM 3629 C C . VAL A 1 459 ? 16.688 -2.429 17.640 1.00 95.62 459 VAL A C 1
ATOM 3631 O O . VAL A 1 459 ? 17.114 -3.417 18.240 1.00 95.62 459 VAL A O 1
ATOM 3634 N N . GLU A 1 460 ? 16.378 -1.299 18.272 1.00 95.31 460 GLU A N 1
ATOM 3635 C CA . GLU A 1 460 ? 16.436 -1.135 19.723 1.00 95.31 460 GLU A CA 1
ATOM 3636 C C . GLU A 1 460 ? 15.468 -2.100 20.411 1.00 95.31 460 GLU A C 1
ATOM 3638 O O . GLU A 1 460 ? 15.879 -2.857 21.295 1.00 95.31 460 GLU A O 1
ATOM 3643 N N . LYS A 1 461 ? 14.215 -2.161 19.937 1.00 95.56 461 LYS A N 1
ATOM 3644 C CA . LYS A 1 461 ? 13.214 -3.071 20.490 1.00 95.56 461 LYS A CA 1
ATOM 3645 C C . LYS A 1 461 ? 13.659 -4.522 20.364 1.00 95.56 461 LYS A C 1
ATOM 3647 O O . LYS A 1 461 ? 13.578 -5.251 21.343 1.00 95.56 461 LYS A O 1
ATOM 3652 N N . ALA A 1 462 ? 14.193 -4.943 19.218 1.00 95.88 462 ALA A N 1
ATOM 3653 C CA . ALA A 1 462 ? 14.686 -6.308 19.026 1.00 95.88 462 ALA A CA 1
ATOM 3654 C C . ALA A 1 462 ? 15.840 -6.674 19.978 1.00 95.88 462 ALA A C 1
ATOM 3656 O O . ALA A 1 462 ? 15.940 -7.818 20.420 1.00 95.88 462 ALA A O 1
ATOM 3657 N N . ARG A 1 463 ? 16.695 -5.709 20.347 1.00 95.94 463 ARG A N 1
ATOM 3658 C CA . ARG A 1 463 ? 17.747 -5.914 21.361 1.00 95.94 463 ARG A CA 1
ATOM 3659 C C . ARG A 1 463 ? 17.171 -6.066 22.768 1.00 95.94 463 ARG A C 1
ATOM 3661 O O . ARG A 1 463 ? 17.687 -6.879 23.537 1.00 95.94 463 ARG A O 1
ATOM 3668 N N . GLU A 1 464 ? 16.132 -5.296 23.090 1.00 95.00 464 GLU A N 1
ATOM 3669 C CA . GLU A 1 464 ? 15.411 -5.348 24.368 1.00 95.00 464 GLU A CA 1
ATOM 3670 C C . GLU A 1 464 ? 14.680 -6.691 24.547 1.00 95.00 464 GLU A C 1
ATOM 3672 O O . GLU A 1 464 ? 14.790 -7.325 25.595 1.00 95.00 464 GLU A O 1
ATOM 3677 N N . VAL A 1 465 ? 13.976 -7.161 23.511 1.00 91.12 465 VAL A N 1
ATOM 3678 C CA . VAL A 1 465 ? 13.076 -8.329 23.563 1.00 91.12 465 VAL A CA 1
ATOM 3679 C C . VAL A 1 465 ? 13.532 -9.461 22.633 1.00 91.12 465 VAL A C 1
ATOM 3681 O O . VAL A 1 465 ? 12.787 -9.897 21.757 1.00 91.12 465 VAL A O 1
ATOM 3684 N N . ARG A 1 466 ? 14.765 -9.941 22.837 1.00 83.00 466 ARG A N 1
ATOM 3685 C CA . ARG A 1 466 ? 15.516 -10.848 21.936 1.00 83.00 466 ARG A CA 1
ATOM 3686 C C . ARG A 1 466 ? 14.704 -11.945 21.231 1.00 83.00 466 ARG A C 1
ATOM 3688 O O . ARG A 1 466 ? 14.925 -12.177 20.049 1.00 83.00 466 ARG A O 1
ATOM 3695 N N . ASP A 1 467 ? 13.777 -12.599 21.931 1.00 90.00 467 ASP A N 1
ATOM 3696 C CA . ASP A 1 467 ? 13.018 -13.736 21.386 1.00 90.00 467 ASP A CA 1
ATOM 3697 C C . ASP A 1 467 ? 11.651 -13.349 20.790 1.00 90.00 467 ASP A C 1
ATOM 3699 O O . ASP A 1 467 ? 11.033 -14.139 20.077 1.00 90.00 467 ASP A O 1
ATOM 3703 N N . ALA A 1 468 ? 11.162 -12.134 21.058 1.00 92.62 468 ALA A N 1
ATOM 3704 C CA . ALA A 1 468 ? 9.825 -11.695 20.656 1.00 92.62 468 ALA A CA 1
ATOM 3705 C C . ALA A 1 468 ? 9.803 -10.893 19.344 1.00 92.62 468 ALA A C 1
ATOM 3707 O O . ALA A 1 468 ? 8.748 -10.829 18.705 1.00 92.62 468 ALA A O 1
ATOM 3708 N N . LEU A 1 469 ? 10.927 -10.292 18.933 1.00 96.62 469 LEU A N 1
ATOM 3709 C CA . LEU A 1 469 ? 11.061 -9.542 17.679 1.00 96.62 469 LEU A CA 1
ATOM 3710 C C . LEU A 1 469 ? 12.355 -9.914 16.945 1.00 96.62 469 LEU A C 1
ATOM 3712 O O . LEU A 1 469 ? 13.446 -9.587 17.399 1.00 96.62 469 LEU A O 1
ATOM 3716 N N . ASP A 1 470 ? 12.218 -10.547 15.781 1.00 96.56 470 ASP A N 1
ATOM 3717 C CA . ASP A 1 470 ? 13.336 -10.884 14.892 1.00 96.56 470 ASP A CA 1
ATOM 3718 C C . ASP A 1 470 ? 13.551 -9.780 13.842 1.00 96.56 470 ASP A C 1
ATOM 3720 O O . ASP A 1 470 ? 12.598 -9.300 13.220 1.00 96.56 470 ASP A O 1
ATOM 3724 N N . ILE A 1 471 ? 14.806 -9.397 13.612 1.00 97.00 471 ILE A N 1
ATOM 3725 C CA . ILE A 1 471 ? 15.183 -8.490 12.522 1.00 97.00 471 ILE A CA 1
ATOM 3726 C C . ILE A 1 471 ? 15.770 -9.330 11.391 1.00 97.00 471 ILE A C 1
ATOM 3728 O O . ILE A 1 471 ? 16.821 -9.962 11.523 1.00 97.00 471 ILE A O 1
ATOM 3732 N N . ILE A 1 472 ? 15.080 -9.341 10.255 1.00 96.56 472 ILE A N 1
ATOM 3733 C CA . ILE A 1 472 ? 15.507 -10.036 9.043 1.00 96.56 472 ILE A CA 1
ATOM 3734 C C . ILE A 1 472 ? 16.026 -8.976 8.076 1.00 96.56 472 ILE A C 1
ATOM 3736 O O . ILE A 1 472 ? 15.278 -8.426 7.273 1.00 96.56 472 ILE A O 1
ATOM 3740 N N . ASP A 1 473 ? 17.315 -8.669 8.172 1.00 95.69 473 ASP A N 1
ATOM 3741 C CA . ASP A 1 473 ? 17.960 -7.715 7.275 1.00 95.69 473 ASP A CA 1
ATOM 3742 C C . ASP A 1 473 ? 18.540 -8.427 6.047 1.00 95.69 473 ASP A C 1
ATOM 3744 O O . ASP A 1 473 ? 19.508 -9.182 6.143 1.00 95.69 473 ASP A O 1
ATOM 3748 N N . LEU A 1 474 ? 17.918 -8.209 4.889 1.00 94.81 474 LEU A N 1
ATOM 3749 C CA . LEU A 1 474 ? 18.323 -8.787 3.608 1.00 94.81 474 LEU A CA 1
ATOM 3750 C C . LEU A 1 474 ? 19.147 -7.807 2.758 1.00 94.81 474 LEU A C 1
ATOM 3752 O O . LEU A 1 474 ? 19.583 -8.175 1.664 1.00 94.81 474 LEU A O 1
ATOM 3756 N N . ARG A 1 475 ? 19.384 -6.575 3.237 1.00 93.19 475 ARG A N 1
ATOM 3757 C CA . ARG A 1 475 ? 20.077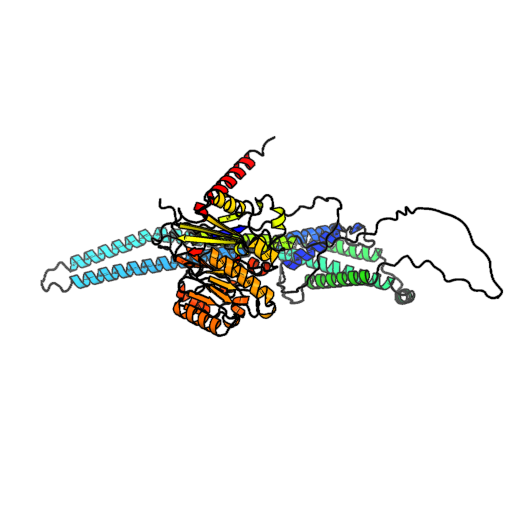 -5.518 2.480 1.00 93.19 475 ARG A CA 1
ATOM 3758 C C . ARG A 1 475 ? 21.490 -5.941 2.094 1.00 93.19 475 ARG A C 1
ATOM 3760 O O . ARG A 1 475 ? 21.830 -5.923 0.915 1.00 93.19 475 ARG A O 1
ATOM 3767 N N . ALA A 1 476 ? 22.274 -6.413 3.064 1.00 90.12 476 ALA A N 1
ATOM 3768 C CA . ALA A 1 476 ? 23.661 -6.829 2.843 1.00 90.12 476 ALA A CA 1
ATOM 3769 C C . ALA A 1 476 ? 23.791 -7.952 1.799 1.00 90.12 476 ALA A C 1
ATOM 3771 O O . ALA A 1 476 ? 24.748 -7.980 1.027 1.00 90.12 476 ALA A O 1
ATOM 3772 N N . GLU A 1 477 ? 22.828 -8.871 1.756 1.00 87.06 477 GLU A N 1
ATOM 3773 C CA . GLU A 1 477 ? 22.841 -9.984 0.807 1.00 87.06 477 GLU A CA 1
ATOM 3774 C C . GLU A 1 477 ? 22.493 -9.529 -0.611 1.00 87.06 477 GLU A C 1
ATOM 3776 O O . GLU A 1 477 ? 23.157 -9.930 -1.567 1.00 87.06 477 GLU A O 1
ATOM 3781 N N . GLY A 1 478 ? 21.516 -8.630 -0.759 1.00 84.62 478 GLY A N 1
ATOM 3782 C CA . GLY A 1 478 ? 21.213 -8.043 -2.062 1.00 84.62 478 GLY A CA 1
ATOM 3783 C C . GLY A 1 478 ? 22.327 -7.135 -2.587 1.00 84.62 478 GLY A C 1
ATOM 3784 O O . GLY A 1 478 ? 22.619 -7.159 -3.781 1.00 84.62 478 GLY A O 1
ATOM 3785 N N . GLU A 1 479 ? 23.005 -6.389 -1.711 1.00 85.69 479 GLU A N 1
ATOM 3786 C CA . GLU A 1 479 ? 24.119 -5.506 -2.079 1.00 85.69 479 GLU A CA 1
ATOM 3787 C C . GLU A 1 479 ? 25.344 -6.270 -2.574 1.00 85.69 479 GLU A C 1
ATOM 3789 O O . GLU A 1 479 ? 25.865 -5.955 -3.643 1.00 85.69 479 GLU A O 1
ATOM 3794 N N . LYS A 1 480 ? 25.769 -7.312 -1.847 1.00 80.88 480 LYS A N 1
ATOM 3795 C CA . LYS A 1 480 ? 26.869 -8.190 -2.285 1.00 80.88 480 LYS A CA 1
ATOM 3796 C C . LYS A 1 480 ? 26.582 -8.828 -3.646 1.00 80.88 480 LYS A C 1
ATOM 3798 O O . LYS A 1 480 ? 27.505 -9.074 -4.417 1.00 80.88 480 LYS A O 1
ATOM 3803 N N . ALA A 1 481 ? 25.311 -9.112 -3.922 1.00 74.75 481 ALA A N 1
ATOM 3804 C CA . ALA A 1 481 ? 24.856 -9.816 -5.113 1.00 74.75 481 ALA A CA 1
ATOM 3805 C C . ALA A 1 481 ? 24.480 -8.900 -6.294 1.00 74.75 481 ALA A C 1
ATOM 3807 O O . ALA A 1 481 ? 24.282 -9.397 -7.403 1.00 74.75 481 ALA A O 1
ATOM 3808 N N . GLY A 1 482 ? 24.308 -7.591 -6.076 1.00 81.06 482 GLY A N 1
ATOM 3809 C CA . GLY A 1 482 ? 23.668 -6.701 -7.055 1.00 81.06 482 GLY A CA 1
ATOM 3810 C C . GLY A 1 482 ? 22.214 -7.092 -7.373 1.00 81.06 482 GLY A C 1
ATOM 3811 O O . GLY A 1 482 ? 21.718 -6.830 -8.471 1.00 81.06 482 GLY A O 1
ATOM 3812 N N . ALA A 1 483 ? 21.532 -7.763 -6.439 1.00 84.31 483 ALA A N 1
ATOM 3813 C CA . ALA A 1 483 ? 20.175 -8.272 -6.601 1.00 84.31 483 ALA A CA 1
ATOM 3814 C C . ALA A 1 483 ? 19.216 -7.544 -5.649 1.00 84.31 483 ALA A C 1
ATOM 3816 O O . ALA A 1 483 ? 19.227 -7.765 -4.441 1.00 84.31 483 ALA A O 1
ATOM 3817 N N . TYR A 1 484 ? 18.361 -6.689 -6.211 1.00 87.56 484 TYR A N 1
ATOM 3818 C CA . TYR A 1 484 ? 17.378 -5.909 -5.455 1.00 87.56 484 TYR A CA 1
ATOM 3819 C C . TYR A 1 484 ? 16.006 -6.582 -5.466 1.00 87.56 484 TYR A C 1
ATOM 3821 O O . TYR A 1 484 ? 15.508 -6.927 -6.537 1.00 87.56 484 TYR A O 1
ATOM 3829 N N . PHE A 1 485 ? 15.401 -6.729 -4.292 1.00 88.94 485 PHE A N 1
ATOM 3830 C CA . PHE A 1 485 ? 14.106 -7.363 -4.051 1.00 88.94 485 PHE A CA 1
ATOM 3831 C C . PHE A 1 485 ? 13.318 -6.451 -3.123 1.00 88.94 485 PHE A C 1
ATOM 3833 O O . PHE A 1 485 ? 13.676 -6.342 -1.959 1.00 88.94 485 PHE A O 1
ATOM 3840 N N . THR A 1 486 ? 12.301 -5.759 -3.631 1.00 88.25 486 THR A N 1
ATOM 3841 C CA . THR A 1 486 ? 11.517 -4.797 -2.843 1.00 88.25 486 THR A CA 1
ATOM 3842 C C . THR A 1 486 ? 10.394 -5.498 -2.079 1.00 88.25 486 THR A C 1
ATOM 3844 O O . THR A 1 486 ? 9.905 -6.541 -2.505 1.00 88.25 486 THR A O 1
ATOM 3847 N N . GLY A 1 487 ? 9.918 -4.900 -0.986 1.00 87.69 487 GLY A N 1
ATOM 3848 C CA . GLY A 1 487 ? 8.789 -5.428 -0.209 1.00 87.69 487 GLY A CA 1
ATOM 3849 C C . GLY A 1 487 ? 7.503 -5.578 -1.030 1.00 87.69 487 GLY A C 1
ATOM 3850 O O . GLY A 1 487 ? 6.780 -6.555 -0.869 1.00 87.69 487 GLY A O 1
ATOM 3851 N N . ASN A 1 488 ? 7.278 -4.700 -2.012 1.00 87.44 488 ASN A N 1
ATOM 3852 C CA . ASN A 1 488 ? 6.162 -4.828 -2.956 1.00 87.44 488 ASN A CA 1
ATOM 3853 C C . ASN A 1 488 ? 6.279 -6.020 -3.915 1.00 87.44 488 ASN A C 1
ATOM 3855 O O . ASN A 1 488 ? 5.289 -6.406 -4.524 1.00 87.44 488 ASN A O 1
ATOM 3859 N N . ALA A 1 489 ? 7.459 -6.626 -4.051 1.00 90.69 489 ALA A N 1
ATOM 3860 C CA . ALA A 1 489 ? 7.616 -7.858 -4.809 1.00 90.69 489 ALA A CA 1
ATOM 3861 C C . ALA A 1 489 ? 7.210 -9.101 -3.997 1.00 90.69 489 ALA A C 1
ATOM 3863 O O . ALA A 1 489 ? 7.142 -10.182 -4.579 1.00 90.69 489 ALA A O 1
ATOM 3864 N N . ALA A 1 490 ? 6.937 -8.970 -2.692 1.00 93.75 490 ALA A N 1
ATOM 3865 C CA . ALA A 1 490 ? 6.478 -10.040 -1.813 1.00 93.75 490 ALA A CA 1
ATOM 3866 C C . ALA A 1 490 ? 5.024 -9.811 -1.364 1.00 93.75 490 ALA A C 1
ATOM 3868 O O . ALA A 1 490 ? 4.683 -8.827 -0.708 1.00 93.75 490 ALA A O 1
ATOM 3869 N N . PHE A 1 491 ? 4.154 -10.766 -1.679 1.00 94.88 491 PHE A N 1
ATOM 3870 C CA . PHE A 1 491 ? 2.758 -10.783 -1.257 1.00 94.88 491 PHE A CA 1
ATOM 3871 C C . PHE A 1 491 ? 2.528 -11.957 -0.327 1.00 94.88 491 PHE A C 1
ATOM 3873 O O . PHE A 1 491 ? 3.129 -13.018 -0.487 1.00 94.88 491 PHE A O 1
ATOM 3880 N N . PHE A 1 492 ? 1.607 -11.775 0.608 1.00 95.75 492 PHE A N 1
ATOM 3881 C CA . PHE A 1 492 ? 1.227 -12.801 1.561 1.00 95.75 492 PHE A CA 1
ATOM 3882 C C . PHE A 1 492 ? -0.278 -13.027 1.476 1.00 95.75 492 PHE A C 1
ATOM 3884 O O . PHE A 1 492 ? -1.030 -12.103 1.154 1.00 95.75 492 PHE A O 1
ATOM 3891 N N . SER A 1 493 ? -0.725 -14.253 1.743 1.00 95.81 493 SER A N 1
ATOM 3892 C CA . SER A 1 493 ? -2.138 -14.487 2.044 1.00 95.81 493 SER A CA 1
ATOM 3893 C C . SER A 1 493 ? -2.557 -13.736 3.309 1.00 95.81 493 SER A C 1
ATOM 3895 O O . SER A 1 493 ? -1.711 -13.322 4.102 1.00 95.81 493 SER A O 1
ATOM 3897 N N . ALA A 1 494 ? -3.867 -13.551 3.497 1.00 92.06 494 ALA A N 1
ATOM 3898 C CA . ALA A 1 494 ? -4.406 -12.814 4.643 1.00 92.06 494 ALA A CA 1
ATOM 3899 C C . ALA A 1 494 ? -3.956 -13.385 6.003 1.00 92.06 494 ALA A C 1
ATOM 3901 O O . ALA A 1 494 ? -3.783 -12.622 6.947 1.00 92.06 494 ALA A O 1
ATOM 3902 N N . ASP A 1 495 ? -3.720 -14.697 6.061 1.00 91.88 495 ASP A N 1
ATOM 3903 C CA . ASP A 1 495 ? -3.229 -15.462 7.211 1.00 91.88 495 ASP A CA 1
ATOM 3904 C C . ASP A 1 495 ? -1.709 -15.720 7.190 1.00 91.88 495 ASP A C 1
ATOM 3906 O O . ASP A 1 495 ? -1.207 -16.540 7.964 1.00 91.88 495 ASP A O 1
ATOM 3910 N N . GLY A 1 496 ? -0.972 -15.109 6.254 1.00 94.56 496 GLY A N 1
ATOM 3911 C CA . GLY A 1 496 ? 0.478 -15.259 6.093 1.00 94.56 496 GLY A CA 1
ATOM 3912 C C . GLY A 1 496 ? 0.964 -16.647 5.647 1.00 94.56 496 GLY A C 1
ATOM 3913 O O . GLY A 1 496 ? 2.167 -16.852 5.480 1.00 94.56 496 GLY A O 1
ATOM 3914 N N . LYS A 1 497 ? 0.057 -17.607 5.425 1.00 95.31 497 LYS A N 1
ATOM 3915 C CA . LYS A 1 497 ? 0.381 -19.006 5.107 1.00 95.31 497 LYS A CA 1
ATOM 3916 C C . LYS A 1 497 ? 1.077 -19.189 3.761 1.00 95.31 497 LYS A C 1
ATOM 3918 O O . LYS A 1 497 ? 1.890 -20.109 3.626 1.00 95.31 497 LYS A O 1
ATOM 3923 N N . PHE A 1 498 ? 0.735 -18.357 2.782 1.00 97.50 498 PHE A N 1
ATOM 3924 C CA . PHE A 1 498 ? 1.273 -18.391 1.426 1.00 97.50 498 PHE A CA 1
ATOM 3925 C C . PHE A 1 498 ? 2.075 -17.133 1.130 1.00 97.50 498 PHE A C 1
ATOM 3927 O O . PHE A 1 498 ? 1.691 -16.038 1.536 1.00 97.50 498 PHE A O 1
ATOM 3934 N N . MET A 1 499 ? 3.167 -17.302 0.388 1.00 97.62 499 MET A N 1
ATOM 3935 C CA . MET A 1 499 ? 4.043 -16.227 -0.057 1.00 97.62 499 MET A CA 1
ATOM 3936 C C . MET A 1 499 ? 4.144 -16.246 -1.584 1.00 97.62 499 MET A C 1
ATOM 3938 O O . MET A 1 499 ? 4.421 -17.288 -2.179 1.00 97.62 499 MET A O 1
ATOM 3942 N N . TYR A 1 500 ? 3.945 -15.093 -2.215 1.00 97.56 500 TYR A N 1
ATOM 3943 C CA . TYR A 1 500 ? 4.025 -14.910 -3.662 1.00 97.56 500 TYR A CA 1
ATOM 3944 C C . TYR A 1 500 ? 5.107 -13.882 -3.969 1.00 97.56 500 TYR A C 1
ATOM 3946 O O . TYR A 1 500 ? 5.058 -12.770 -3.446 1.00 97.56 500 TYR A O 1
ATOM 3954 N N . CYS A 1 501 ? 6.089 -14.242 -4.791 1.00 96.00 501 CYS A N 1
ATOM 3955 C CA . CYS A 1 501 ? 7.271 -13.418 -5.021 1.00 96.00 501 CYS A CA 1
ATOM 3956 C C . CYS A 1 501 ? 7.497 -13.131 -6.506 1.00 96.00 501 CYS A C 1
ATOM 3958 O O . CYS A 1 501 ? 7.700 -14.054 -7.296 1.00 96.00 501 CYS A O 1
ATOM 3960 N N . CYS A 1 502 ? 7.548 -11.848 -6.868 1.00 94.38 502 CYS A N 1
ATOM 3961 C CA . CYS A 1 502 ? 8.028 -11.401 -8.172 1.00 94.38 502 CYS A CA 1
ATOM 3962 C C . CYS A 1 502 ? 9.563 -11.358 -8.166 1.00 94.38 502 CYS A C 1
ATOM 3964 O O . CYS A 1 502 ? 10.180 -10.505 -7.532 1.00 94.38 502 CYS A O 1
ATOM 3966 N N . CYS A 1 503 ? 10.205 -12.271 -8.885 1.00 92.19 503 CYS A N 1
ATOM 3967 C CA . CYS A 1 503 ? 11.658 -12.422 -8.926 1.00 92.19 503 CYS A CA 1
ATOM 3968 C C . CYS A 1 503 ? 12.340 -11.598 -10.037 1.00 92.19 503 CYS A C 1
ATOM 3970 O O . CYS A 1 503 ? 13.503 -11.836 -10.371 1.00 92.19 503 CYS A O 1
ATOM 3972 N N . GLY A 1 504 ? 11.634 -10.637 -10.637 1.00 89.81 504 GLY A N 1
ATOM 3973 C CA . GLY A 1 504 ? 12.159 -9.758 -11.684 1.00 89.81 504 GLY A CA 1
ATOM 3974 C C . GLY A 1 504 ? 11.327 -9.784 -12.954 1.00 89.81 504 GLY A C 1
ATOM 3975 O O . GLY A 1 504 ? 10.235 -10.343 -13.000 1.00 89.81 504 GLY A O 1
ATOM 3976 N N . THR A 1 505 ? 11.864 -9.174 -14.005 1.00 89.31 505 THR A N 1
ATOM 3977 C CA . THR A 1 505 ? 11.263 -9.213 -15.343 1.00 89.31 505 THR A CA 1
ATOM 3978 C C . THR A 1 505 ? 11.894 -10.344 -16.150 1.00 89.31 505 THR A C 1
ATOM 3980 O O . THR A 1 505 ? 13.123 -10.444 -16.146 1.00 89.31 505 THR A O 1
ATOM 3983 N N . ALA A 1 506 ? 11.109 -11.140 -16.868 1.00 84.62 506 ALA A N 1
ATOM 3984 C CA . ALA A 1 506 ? 11.599 -12.268 -17.657 1.00 84.62 506 ALA A CA 1
ATOM 3985 C C . ALA A 1 506 ? 12.700 -11.856 -18.654 1.00 84.62 506 ALA A C 1
ATOM 3987 O O . ALA A 1 506 ? 13.719 -12.535 -18.740 1.00 84.62 506 ALA A O 1
ATOM 3988 N N . ASP A 1 507 ? 12.542 -10.701 -19.308 1.00 81.69 507 ASP A N 1
ATOM 3989 C CA . ASP A 1 507 ? 13.429 -10.267 -20.395 1.00 81.69 507 ASP A CA 1
ATOM 3990 C C . ASP A 1 507 ? 14.763 -9.668 -19.915 1.00 81.69 507 ASP A C 1
ATOM 3992 O O . ASP A 1 507 ? 15.771 -9.764 -20.610 1.00 81.69 507 ASP A O 1
ATOM 3996 N N . THR A 1 508 ? 14.803 -9.049 -18.726 1.00 80.06 508 THR A N 1
ATOM 3997 C CA . THR A 1 508 ? 16.026 -8.393 -18.201 1.00 80.06 508 THR A CA 1
ATOM 3998 C C . THR A 1 508 ? 16.745 -9.188 -17.106 1.00 80.06 508 THR A C 1
ATOM 4000 O O . THR A 1 508 ? 17.813 -8.785 -16.635 1.00 80.06 508 THR A O 1
ATOM 4003 N N . CYS A 1 509 ? 16.180 -10.317 -16.670 1.00 80.50 509 CYS A N 1
ATOM 4004 C CA . CYS A 1 509 ? 16.741 -11.122 -15.590 1.00 80.50 509 CYS A CA 1
ATOM 4005 C C . CYS A 1 509 ? 17.653 -12.221 -16.148 1.00 80.50 509 CYS A C 1
ATOM 4007 O O . CYS A 1 509 ? 17.181 -13.244 -16.641 1.00 80.50 509 CYS A O 1
ATOM 4009 N N . THR A 1 510 ? 18.969 -12.014 -16.041 1.00 85.94 510 THR A N 1
ATOM 4010 C CA . THR A 1 510 ? 19.972 -13.046 -16.345 1.00 85.94 510 THR A CA 1
ATOM 4011 C C . THR A 1 510 ? 19.818 -14.253 -15.416 1.00 85.94 510 THR A C 1
ATOM 4013 O O . THR A 1 510 ? 19.351 -14.113 -14.286 1.00 85.94 510 THR A O 1
ATOM 4016 N N . ASP A 1 511 ? 20.273 -15.435 -15.838 1.00 88.06 511 ASP A N 1
ATOM 4017 C CA . ASP A 1 511 ? 20.207 -16.648 -15.002 1.00 88.06 511 ASP A CA 1
ATOM 4018 C C . ASP A 1 511 ? 20.954 -16.489 -13.666 1.00 88.06 511 ASP A C 1
ATOM 4020 O O . ASP A 1 511 ? 20.501 -16.977 -12.626 1.00 88.06 511 ASP A O 1
ATOM 4024 N N . ALA A 1 512 ? 22.060 -15.738 -13.662 1.00 87.69 512 ALA A N 1
ATOM 4025 C CA . ALA A 1 512 ? 22.786 -15.385 -12.444 1.00 87.69 512 ALA A CA 1
ATOM 4026 C C . ALA A 1 512 ? 21.921 -14.532 -11.501 1.00 87.69 512 ALA A C 1
ATOM 4028 O O . ALA A 1 512 ? 21.763 -14.870 -10.328 1.00 87.69 512 ALA A O 1
ATOM 4029 N N . ARG A 1 513 ? 21.290 -13.467 -12.020 1.00 86.38 513 ARG A N 1
ATOM 4030 C CA . ARG A 1 513 ? 20.389 -12.608 -11.237 1.00 86.38 513 ARG A CA 1
ATOM 4031 C C . ARG A 1 513 ? 19.170 -13.381 -10.739 1.00 86.38 513 ARG A C 1
ATOM 4033 O O . ARG A 1 513 ? 18.761 -13.188 -9.598 1.00 86.38 513 ARG A O 1
ATOM 4040 N N . ARG A 1 514 ? 18.634 -14.291 -11.555 1.00 87.81 514 ARG A N 1
ATOM 4041 C CA . ARG A 1 514 ? 17.534 -15.189 -11.192 1.00 87.81 514 ARG A CA 1
ATOM 4042 C C . ARG A 1 514 ? 17.910 -16.076 -10.008 1.00 87.81 514 ARG A C 1
ATOM 4044 O O . ARG A 1 514 ? 17.180 -16.126 -9.025 1.00 87.81 514 ARG A O 1
ATOM 4051 N N . THR A 1 515 ? 19.069 -16.725 -10.081 1.00 91.06 515 THR A N 1
ATOM 4052 C CA . THR A 1 515 ? 19.585 -17.600 -9.018 1.00 91.06 515 THR A CA 1
ATOM 4053 C C . THR A 1 515 ? 19.781 -16.833 -7.709 1.00 91.06 515 THR A C 1
ATOM 4055 O O . THR A 1 515 ? 19.376 -17.302 -6.646 1.00 91.06 515 THR A O 1
ATOM 4058 N N . LEU A 1 516 ? 20.336 -15.621 -7.785 1.00 89.56 516 LEU A N 1
ATOM 4059 C CA . LEU A 1 516 ? 20.520 -14.742 -6.628 1.00 89.56 516 LEU A CA 1
ATOM 4060 C C . LEU A 1 516 ? 19.183 -14.272 -6.043 1.00 89.56 516 LEU A C 1
ATOM 4062 O O . LEU A 1 516 ? 19.003 -14.282 -4.828 1.00 89.56 516 LEU A O 1
ATOM 4066 N N . MET A 1 517 ? 18.213 -13.929 -6.890 1.00 90.62 517 MET A N 1
ATOM 4067 C CA . MET A 1 517 ? 16.880 -13.540 -6.438 1.00 90.62 517 MET A CA 1
ATOM 4068 C C . MET A 1 517 ? 16.173 -14.684 -5.709 1.00 90.62 517 MET A C 1
ATOM 4070 O O . MET A 1 517 ? 15.640 -14.500 -4.617 1.00 90.62 517 MET A O 1
ATOM 4074 N N . LEU A 1 518 ? 16.232 -15.892 -6.271 1.00 92.81 518 LEU A N 1
ATOM 4075 C CA . LEU A 1 518 ? 15.707 -17.097 -5.632 1.00 92.81 518 LEU A CA 1
ATOM 4076 C C . LEU A 1 518 ? 16.434 -17.413 -4.318 1.00 92.81 518 LEU A C 1
ATOM 4078 O O . LEU A 1 518 ? 15.815 -17.929 -3.388 1.00 92.81 518 LEU A O 1
ATOM 4082 N N . HIS A 1 519 ? 17.720 -17.070 -4.200 1.00 93.25 519 HIS A N 1
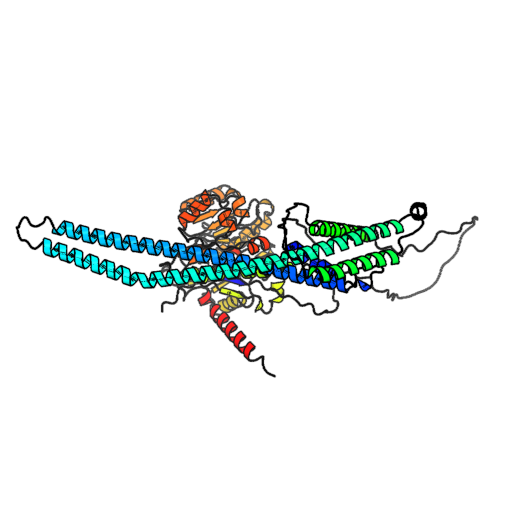ATOM 4083 C CA . HIS A 1 519 ? 18.455 -17.180 -2.942 1.00 93.25 519 HIS A CA 1
ATOM 4084 C C . HIS A 1 519 ? 17.914 -16.217 -1.872 1.00 93.25 519 HIS A C 1
ATOM 4086 O O . HIS A 1 519 ? 17.619 -16.665 -0.760 1.00 93.25 519 HIS A O 1
ATOM 4092 N N . VAL A 1 520 ? 17.711 -14.936 -2.209 1.00 93.06 520 VAL A N 1
ATOM 4093 C CA . VAL A 1 520 ? 17.111 -13.926 -1.312 1.00 93.06 520 VAL A CA 1
ATOM 4094 C C . VAL A 1 520 ? 15.699 -14.338 -0.891 1.00 93.06 520 VAL A C 1
ATOM 4096 O O . VAL A 1 520 ? 15.407 -14.389 0.305 1.00 93.06 520 VAL A O 1
ATOM 4099 N N . VAL A 1 521 ? 14.852 -14.737 -1.845 1.00 94.56 521 VAL A N 1
ATOM 4100 C CA . VAL A 1 521 ? 13.503 -15.258 -1.568 1.00 94.56 521 VAL A CA 1
ATOM 4101 C C . VAL A 1 521 ? 13.568 -16.506 -0.684 1.00 94.56 521 VAL A C 1
ATOM 4103 O O . VAL A 1 521 ? 12.813 -16.635 0.277 1.00 94.56 521 VAL A O 1
ATOM 4106 N N . GLY A 1 522 ? 14.512 -17.413 -0.943 1.00 95.56 522 GLY A N 1
ATOM 4107 C CA . GLY A 1 522 ? 14.732 -18.606 -0.133 1.00 95.56 522 GLY A CA 1
ATOM 4108 C C . GLY A 1 522 ? 15.145 -18.294 1.309 1.00 95.56 522 GLY A C 1
ATOM 4109 O O . GLY A 1 522 ? 14.711 -18.995 2.225 1.00 95.56 522 GLY A O 1
ATOM 4110 N N . MET A 1 523 ? 15.954 -17.254 1.532 1.00 95.25 523 MET A N 1
ATOM 4111 C CA . MET A 1 523 ? 16.296 -16.770 2.874 1.00 95.25 523 MET A CA 1
ATOM 4112 C C . MET A 1 523 ? 15.087 -16.167 3.579 1.00 95.25 523 MET A C 1
ATOM 4114 O O . MET A 1 523 ? 14.790 -16.584 4.700 1.00 95.25 523 MET A O 1
ATOM 4118 N N . LEU A 1 524 ? 14.371 -15.256 2.914 1.00 96.50 524 LEU A N 1
ATOM 4119 C CA . LEU A 1 524 ? 13.149 -14.644 3.435 1.00 96.50 524 LEU A CA 1
ATOM 4120 C C . LEU A 1 524 ? 12.151 -15.717 3.874 1.00 96.50 524 LEU A C 1
ATOM 4122 O O . LEU A 1 524 ? 11.739 -15.757 5.033 1.00 96.50 524 LEU A O 1
ATOM 4126 N N . ARG A 1 525 ? 11.856 -16.656 2.970 1.00 96.94 525 ARG A N 1
ATOM 4127 C CA . ARG A 1 525 ? 10.972 -17.798 3.203 1.00 96.94 525 ARG A CA 1
ATOM 4128 C C . ARG A 1 525 ? 11.358 -18.573 4.464 1.00 96.94 525 ARG A C 1
ATOM 4130 O O . ARG A 1 525 ? 10.510 -18.822 5.316 1.00 96.94 525 ARG A O 1
ATOM 4137 N N . ARG A 1 526 ? 12.633 -18.969 4.586 1.00 97.44 526 ARG A N 1
ATOM 4138 C CA . ARG A 1 526 ? 13.124 -19.754 5.733 1.00 97.44 526 ARG A CA 1
ATOM 4139 C C . ARG A 1 526 ? 13.033 -18.974 7.042 1.00 97.44 526 ARG A C 1
ATOM 4141 O O . ARG A 1 526 ? 12.635 -19.550 8.047 1.00 97.44 526 ARG A O 1
ATOM 4148 N N . ARG A 1 527 ? 13.383 -17.685 7.037 1.00 96.62 527 ARG A N 1
ATOM 4149 C CA . ARG A 1 527 ? 13.374 -16.831 8.239 1.00 96.62 527 ARG A CA 1
ATOM 4150 C C . ARG A 1 527 ? 11.947 -16.518 8.709 1.00 96.62 527 ARG A C 1
ATOM 4152 O O . ARG A 1 527 ? 11.702 -16.487 9.913 1.00 96.62 527 ARG A O 1
ATOM 4159 N N . LEU A 1 528 ? 11.000 -16.385 7.777 1.00 96.56 528 LEU A N 1
ATOM 4160 C CA . LEU A 1 528 ? 9.568 -16.253 8.072 1.00 96.56 528 LEU A CA 1
ATOM 4161 C C . LEU A 1 528 ? 8.870 -17.594 8.368 1.00 96.56 528 LEU A C 1
ATOM 4163 O O . LEU A 1 528 ? 7.722 -17.595 8.798 1.00 96.56 528 LEU A O 1
ATOM 4167 N N . GLY A 1 529 ? 9.532 -18.736 8.159 1.00 95.94 529 GLY A N 1
ATOM 4168 C CA . GLY A 1 529 ? 8.951 -20.056 8.419 1.00 95.94 529 GLY A CA 1
ATOM 4169 C C . GLY A 1 529 ? 7.899 -20.502 7.398 1.00 95.94 529 GLY A C 1
ATOM 4170 O O . GLY A 1 529 ? 7.095 -21.380 7.699 1.00 95.94 529 GLY A O 1
ATOM 4171 N N . VAL A 1 530 ? 7.897 -19.935 6.187 1.00 96.75 530 VAL A N 1
ATOM 4172 C CA . VAL A 1 530 ? 6.948 -20.314 5.130 1.00 96.75 530 VAL A CA 1
ATOM 4173 C C . VAL A 1 530 ? 7.397 -21.637 4.473 1.00 96.75 530 VAL A C 1
ATOM 4175 O O . VAL A 1 530 ? 8.533 -21.740 3.989 1.00 96.75 530 VAL A O 1
ATOM 4178 N N . PRO A 1 531 ? 6.554 -22.687 4.422 1.00 96.94 531 PRO A N 1
ATOM 4179 C CA . PRO A 1 531 ? 6.898 -23.941 3.747 1.00 96.94 531 PRO A CA 1
ATOM 4180 C C . PRO A 1 531 ? 7.208 -23.740 2.258 1.00 96.94 531 PRO A C 1
ATOM 4182 O O . PRO A 1 531 ? 6.624 -22.875 1.612 1.00 96.94 531 PRO A O 1
ATOM 4185 N N . SER A 1 532 ? 8.096 -24.559 1.680 1.00 96.38 532 SER A N 1
ATOM 4186 C CA . SER A 1 532 ? 8.446 -24.448 0.251 1.00 96.38 532 SER A CA 1
ATOM 4187 C C . SER A 1 532 ? 7.228 -24.616 -0.660 1.00 96.38 532 SER A C 1
ATOM 4189 O O . SER A 1 532 ? 7.113 -23.899 -1.642 1.00 96.38 532 SER A O 1
ATOM 4191 N N . ALA A 1 533 ? 6.305 -25.515 -0.301 1.00 96.31 533 ALA A N 1
ATOM 4192 C CA . ALA A 1 533 ? 5.070 -25.758 -1.050 1.00 96.31 533 ALA A CA 1
ATOM 4193 C C . ALA A 1 533 ? 4.101 -24.561 -1.050 1.00 96.31 533 ALA A C 1
ATOM 4195 O O . ALA A 1 533 ? 3.223 -24.491 -1.899 1.00 96.31 533 ALA A O 1
ATOM 4196 N N . ASN A 1 534 ? 4.278 -23.614 -0.124 1.00 97.56 534 ASN A N 1
ATOM 4197 C CA . ASN A 1 534 ? 3.436 -22.426 -0.000 1.00 97.56 534 ASN A CA 1
ATOM 4198 C C . ASN A 1 534 ? 4.126 -21.161 -0.542 1.00 97.56 534 ASN A C 1
ATOM 4200 O O . ASN A 1 534 ? 3.668 -20.050 -0.278 1.00 97.56 534 ASN A O 1
ATOM 4204 N N . CYS A 1 535 ? 5.254 -21.309 -1.237 1.00 97.81 535 CYS A N 1
ATOM 4205 C CA . CYS A 1 535 ? 6.032 -20.208 -1.786 1.00 97.81 535 CYS A CA 1
ATOM 4206 C C . CYS A 1 535 ? 6.014 -20.282 -3.313 1.00 97.81 535 CYS A C 1
ATOM 4208 O O . CYS A 1 535 ? 6.587 -21.203 -3.891 1.00 97.81 535 CYS A O 1
ATOM 4210 N N . PHE A 1 536 ? 5.410 -19.290 -3.962 1.00 97.88 536 PHE A N 1
ATOM 4211 C CA . PHE A 1 536 ? 5.284 -19.232 -5.415 1.00 97.88 536 PHE A CA 1
ATOM 4212 C C . PHE A 1 536 ? 6.130 -18.094 -5.975 1.00 97.88 536 PHE A C 1
ATOM 4214 O O . PHE A 1 536 ? 5.889 -16.923 -5.681 1.00 97.88 536 PHE A O 1
ATOM 4221 N N . CYS A 1 537 ? 7.112 -18.438 -6.801 1.00 96.31 537 CYS A N 1
ATOM 4222 C CA . CYS A 1 537 ? 7.969 -17.475 -7.481 1.00 96.31 537 CYS A CA 1
ATOM 4223 C C . CYS A 1 537 ? 7.508 -17.296 -8.929 1.00 96.31 537 CYS A C 1
ATOM 4225 O O . CYS A 1 537 ? 7.250 -18.274 -9.627 1.00 96.31 537 CYS A O 1
ATOM 4227 N N . TYR A 1 538 ? 7.445 -16.054 -9.393 1.00 95.44 538 TYR A N 1
ATOM 4228 C CA . TYR A 1 538 ? 7.113 -15.722 -10.776 1.00 95.44 538 TYR A CA 1
ATOM 4229 C C . TYR A 1 538 ? 7.952 -14.540 -11.266 1.00 95.44 538 TYR A C 1
ATOM 4231 O O . TYR A 1 538 ? 8.651 -13.883 -10.499 1.00 95.44 538 TYR A O 1
ATOM 4239 N N . TYR A 1 539 ? 7.873 -14.253 -12.558 1.00 94.19 539 TYR A N 1
ATOM 4240 C CA . TYR A 1 539 ? 8.528 -13.131 -13.216 1.00 94.19 539 TYR A CA 1
ATOM 4241 C C . TYR A 1 539 ? 7.491 -12.317 -13.977 1.00 94.19 539 TYR A C 1
ATOM 4243 O O . TYR A 1 539 ? 6.531 -12.859 -14.520 1.00 94.19 539 TYR A O 1
ATOM 4251 N N . SER A 1 540 ? 7.695 -11.012 -14.045 1.00 93.56 540 SER A N 1
ATOM 4252 C CA . SER A 1 540 ? 6.889 -10.125 -14.873 1.00 93.56 540 SER A CA 1
ATOM 4253 C C . SER A 1 540 ? 7.313 -10.212 -16.339 1.00 93.56 540 SER A C 1
ATOM 4255 O O . SER A 1 540 ? 8.503 -10.207 -16.644 1.00 93.56 540 SER A O 1
ATOM 4257 N N . SER A 1 541 ? 6.354 -10.275 -17.259 1.00 91.19 541 SER A N 1
ATOM 4258 C CA . SER A 1 541 ? 6.624 -10.299 -18.702 1.00 91.19 541 SER A CA 1
ATOM 4259 C C . SER A 1 541 ? 7.034 -8.928 -19.222 1.00 91.19 541 SER A C 1
ATOM 4261 O O . SER A 1 541 ? 7.982 -8.823 -19.985 1.00 91.19 541 SER A O 1
ATOM 4263 N N . SER A 1 542 ? 6.306 -7.880 -18.833 1.00 84.75 542 SER A N 1
ATOM 4264 C CA . SER A 1 542 ? 6.424 -6.559 -19.467 1.00 84.75 542 SER A CA 1
ATOM 4265 C C . SER A 1 542 ? 6.553 -5.391 -18.491 1.00 84.75 542 SER A C 1
ATOM 4267 O O . SER A 1 542 ? 6.900 -4.283 -18.902 1.00 84.75 542 SER A O 1
ATOM 4269 N N . PHE A 1 543 ? 6.306 -5.620 -17.201 1.00 83.94 543 PHE A N 1
ATOM 4270 C CA . PHE A 1 543 ? 6.378 -4.581 -16.178 1.00 83.94 543 PHE A CA 1
ATOM 4271 C C . PHE A 1 543 ? 7.708 -4.609 -15.432 1.00 83.94 543 PHE A C 1
ATOM 4273 O O . PHE A 1 543 ? 8.196 -5.705 -15.150 1.00 83.94 543 PHE A O 1
ATOM 4280 N N . PRO A 1 544 ? 8.264 -3.446 -15.046 1.00 78.19 544 PRO A N 1
ATOM 4281 C CA . PRO A 1 544 ? 9.391 -3.369 -14.121 1.00 78.19 544 PRO A CA 1
ATOM 4282 C C . PRO A 1 544 ? 9.123 -4.127 -12.813 1.00 78.19 544 PRO A C 1
ATOM 4284 O O . PRO A 1 544 ? 7.980 -4.234 -12.378 1.00 78.19 544 PRO A O 1
ATOM 4287 N N . LEU A 1 545 ? 10.186 -4.590 -12.139 1.00 67.69 545 LEU A N 1
ATOM 4288 C CA . LEU A 1 545 ? 10.097 -5.314 -10.855 1.00 67.69 545 LEU A CA 1
ATOM 4289 C C . LEU A 1 545 ? 9.288 -4.560 -9.783 1.00 67.69 545 LEU A C 1
ATOM 4291 O O . LEU A 1 545 ? 8.729 -5.181 -8.887 1.00 67.69 545 LEU A O 1
ATOM 4295 N N . ALA A 1 546 ? 9.235 -3.232 -9.868 1.00 67.88 546 ALA A N 1
ATOM 4296 C CA . ALA A 1 546 ? 8.544 -2.408 -8.893 1.00 67.88 546 ALA A CA 1
ATOM 4297 C C . ALA A 1 546 ? 7.009 -2.410 -9.041 1.00 67.88 546 ALA A C 1
ATOM 4299 O O . ALA A 1 546 ? 6.331 -1.965 -8.124 1.00 67.88 546 ALA A O 1
ATOM 4300 N N . THR A 1 547 ? 6.459 -2.896 -10.158 1.00 78.00 547 THR A N 1
ATOM 4301 C CA . THR A 1 547 ? 5.008 -2.930 -10.381 1.00 78.00 547 THR A CA 1
ATOM 4302 C C . THR A 1 547 ? 4.394 -4.214 -9.826 1.00 78.00 547 THR A C 1
ATOM 4304 O O . THR A 1 547 ? 4.752 -5.316 -10.253 1.00 78.00 547 THR A O 1
ATOM 4307 N N . SER A 1 548 ? 3.412 -4.084 -8.933 1.00 86.88 548 SER A N 1
ATOM 4308 C CA . SER A 1 548 ? 2.616 -5.220 -8.465 1.00 86.88 548 SER A CA 1
ATOM 4309 C C . SER A 1 548 ? 1.727 -5.768 -9.583 1.00 86.88 548 SER A C 1
ATOM 4311 O O . SER A 1 548 ? 0.933 -5.045 -10.179 1.00 86.88 548 SER A O 1
ATOM 4313 N N . LEU A 1 549 ? 1.821 -7.075 -9.848 1.00 93.81 549 LEU A N 1
ATOM 4314 C CA . LEU A 1 549 ? 0.957 -7.761 -10.823 1.00 93.81 549 LEU A CA 1
ATOM 4315 C C . LEU A 1 549 ? -0.365 -8.250 -10.221 1.00 93.81 549 LEU A C 1
ATOM 4317 O O . LEU A 1 549 ? -1.170 -8.865 -10.921 1.00 93.81 549 LEU A O 1
ATOM 4321 N N . GLY A 1 550 ? -0.588 -8.023 -8.932 1.00 95.12 550 GLY A N 1
ATOM 4322 C CA . GLY A 1 550 ? -1.767 -8.512 -8.246 1.00 95.12 550 GLY A CA 1
ATOM 4323 C C . GLY A 1 550 ? -1.714 -8.293 -6.748 1.00 95.12 550 GLY A C 1
ATOM 4324 O O . GLY A 1 550 ? -0.758 -7.739 -6.218 1.00 95.12 550 GLY A O 1
ATOM 4325 N N . TRP A 1 551 ? -2.762 -8.738 -6.072 1.00 95.56 551 TRP A N 1
ATOM 4326 C CA . TRP A 1 551 ? -2.923 -8.627 -4.631 1.00 95.56 551 TRP A CA 1
ATOM 4327 C C . TRP A 1 551 ? -3.792 -9.768 -4.104 1.00 95.56 551 TRP A C 1
ATOM 4329 O O . TRP A 1 551 ? -4.445 -10.504 -4.849 1.00 95.56 551 TRP A O 1
ATOM 4339 N N . VAL A 1 552 ? -3.781 -9.922 -2.784 1.00 95.81 552 VAL A N 1
ATOM 4340 C CA . VAL A 1 552 ? -4.441 -11.018 -2.084 1.00 95.81 552 VAL A CA 1
ATOM 4341 C C . VAL A 1 552 ? -5.189 -10.469 -0.876 1.00 95.81 552 VAL A C 1
ATOM 4343 O O . VAL A 1 552 ? -4.636 -9.674 -0.120 1.00 95.81 552 VAL A O 1
ATOM 4346 N N . GLY A 1 553 ? -6.436 -10.900 -0.708 1.00 94.81 553 GLY A N 1
ATOM 4347 C CA . GLY A 1 553 ? -7.248 -10.711 0.491 1.00 94.81 553 GLY A CA 1
ATOM 4348 C C . GLY A 1 553 ? -7.730 -12.057 1.040 1.00 94.81 553 GLY A C 1
ATOM 4349 O O . GLY A 1 553 ? -7.339 -13.129 0.564 1.00 94.81 553 GLY A O 1
ATOM 4350 N N . ALA A 1 554 ? -8.593 -12.030 2.050 1.00 93.56 554 ALA A N 1
ATOM 4351 C CA . ALA A 1 554 ? -9.181 -13.248 2.595 1.00 93.56 554 ALA A CA 1
ATOM 4352 C C . ALA A 1 554 ? -10.241 -13.806 1.641 1.00 93.56 554 ALA A C 1
ATOM 4354 O O . ALA A 1 554 ? -11.282 -13.192 1.424 1.00 93.56 554 ALA A O 1
ATOM 4355 N N . GLY A 1 555 ? -9.976 -14.978 1.061 1.00 95.12 555 GLY A N 1
ATOM 4356 C CA . GLY A 1 555 ? -10.892 -15.667 0.146 1.00 95.12 555 GLY A CA 1
ATOM 4357 C C . GLY A 1 555 ? -11.003 -15.060 -1.259 1.00 95.12 555 GLY A C 1
ATOM 4358 O O . GLY A 1 555 ? -11.631 -15.679 -2.119 1.00 95.12 555 GLY A O 1
ATOM 4359 N N . VAL A 1 556 ? -10.359 -13.921 -1.519 1.00 97.31 556 VAL A N 1
ATOM 4360 C CA . VAL A 1 556 ? -10.275 -13.274 -2.834 1.00 97.31 556 VAL A CA 1
ATOM 4361 C C . VAL A 1 556 ? -8.826 -12.964 -3.197 1.00 97.31 556 VAL A C 1
ATOM 4363 O O . VAL A 1 556 ? -8.027 -12.584 -2.343 1.00 97.31 556 VAL A O 1
ATOM 4366 N N . CYS A 1 557 ? -8.477 -13.089 -4.471 1.00 97.69 557 CYS A N 1
ATOM 4367 C CA . CYS A 1 557 ? -7.238 -12.536 -5.009 1.00 97.69 557 CYS A CA 1
ATOM 4368 C C . CYS A 1 557 ? -7.460 -11.952 -6.404 1.00 97.69 557 CYS A C 1
ATOM 4370 O O . CYS A 1 557 ? -8.435 -12.290 -7.082 1.00 97.69 557 CYS A O 1
ATOM 4372 N N . ALA A 1 558 ? -6.547 -11.086 -6.835 1.00 98.12 558 ALA A N 1
ATOM 4373 C CA . ALA A 1 558 ? -6.530 -10.537 -8.181 1.00 98.12 558 ALA A CA 1
ATOM 4374 C C . ALA A 1 558 ? -5.119 -10.625 -8.761 1.00 98.12 558 ALA A C 1
ATOM 4376 O O . ALA A 1 558 ? -4.174 -10.190 -8.112 1.00 98.12 558 ALA A O 1
ATOM 4377 N N . TRP A 1 559 ? -4.975 -11.163 -9.973 1.00 98.00 559 TRP A N 1
ATOM 4378 C CA . TRP A 1 559 ? -3.673 -11.355 -10.619 1.00 98.00 559 TRP A CA 1
ATOM 4379 C C . TRP A 1 559 ? -3.739 -11.114 -12.126 1.00 98.00 559 TRP A C 1
ATOM 4381 O O . TRP A 1 559 ? -4.663 -11.577 -12.800 1.00 98.00 559 TRP A O 1
ATOM 4391 N N . ALA A 1 560 ? -2.715 -10.462 -12.676 1.00 96.88 560 ALA A N 1
ATOM 4392 C CA . ALA A 1 560 ? -2.486 -10.359 -14.114 1.00 96.88 560 ALA A CA 1
ATOM 4393 C C . ALA A 1 560 ? -1.729 -11.577 -14.643 1.00 96.88 560 ALA A C 1
ATOM 4395 O O . ALA A 1 560 ? -0.551 -11.514 -14.986 1.00 96.88 560 ALA A O 1
ATOM 4396 N N . LEU A 1 561 ? -2.427 -12.710 -14.694 1.00 96.56 561 LEU A N 1
ATOM 4397 C CA . LEU A 1 561 ? -1.853 -14.019 -15.023 1.00 96.56 561 LEU A CA 1
ATOM 4398 C C . LEU A 1 561 ? -1.153 -14.065 -16.390 1.00 96.56 561 LEU A C 1
ATOM 4400 O O . LEU A 1 561 ? -0.174 -14.792 -16.546 1.00 96.56 561 LEU A O 1
ATOM 4404 N N . ASP A 1 562 ? -1.627 -13.285 -17.364 1.00 95.69 562 ASP A N 1
ATOM 4405 C CA . ASP A 1 562 ? -1.030 -13.205 -18.706 1.00 95.69 562 ASP A CA 1
ATOM 4406 C C . ASP A 1 562 ? 0.314 -12.462 -18.713 1.00 95.69 562 ASP A C 1
ATOM 4408 O O . ASP A 1 562 ? 1.139 -12.643 -19.610 1.00 95.69 562 ASP A O 1
ATOM 4412 N N . GLU A 1 563 ? 0.560 -11.660 -17.677 1.00 95.56 563 GLU A N 1
ATOM 4413 C CA . GLU A 1 563 ? 1.806 -10.934 -17.464 1.00 95.56 563 GLU A CA 1
ATOM 4414 C C . GLU A 1 563 ? 2.769 -11.702 -16.556 1.00 95.56 563 GLU A C 1
ATOM 4416 O O . GLU A 1 563 ? 3.933 -11.320 -16.450 1.00 95.56 563 GLU A O 1
ATOM 4421 N N . MET A 1 564 ? 2.337 -12.817 -15.961 1.00 96.06 564 MET A N 1
ATOM 4422 C CA . MET A 1 564 ? 3.164 -13.668 -15.108 1.00 96.06 564 MET A CA 1
ATOM 4423 C C . MET A 1 564 ? 3.848 -14.780 -15.914 1.00 96.06 564 MET A C 1
ATOM 4425 O O . MET A 1 564 ? 3.231 -15.512 -16.692 1.00 96.06 564 MET A O 1
ATOM 4429 N N . ARG A 1 565 ? 5.149 -14.950 -15.682 1.00 95.19 565 ARG A N 1
ATOM 4430 C CA . ARG A 1 565 ? 5.977 -16.047 -16.194 1.00 95.19 565 ARG A CA 1
ATOM 4431 C C . ARG A 1 565 ? 6.502 -16.878 -15.037 1.00 95.19 565 ARG A C 1
ATOM 4433 O O . ARG A 1 565 ? 6.800 -16.347 -13.976 1.00 95.19 565 ARG A O 1
ATOM 4440 N N . PHE A 1 566 ? 6.647 -18.171 -15.268 1.00 95.19 566 PHE A N 1
ATOM 4441 C CA . PHE A 1 566 ? 7.140 -19.142 -14.292 1.00 95.19 566 PHE A CA 1
ATOM 4442 C C . PHE A 1 566 ? 8.380 -19.828 -14.860 1.00 95.19 566 PHE A C 1
ATOM 4444 O O . PHE A 1 566 ? 8.623 -19.727 -16.067 1.00 95.19 566 PHE A O 1
ATOM 4451 N N . ALA A 1 567 ? 9.178 -20.488 -14.016 1.00 92.81 567 ALA A N 1
ATOM 4452 C CA . ALA A 1 567 ? 10.373 -21.173 -14.504 1.00 92.81 567 ALA A CA 1
ATOM 4453 C C . ALA A 1 567 ? 10.006 -22.398 -15.355 1.00 92.81 567 ALA A C 1
ATOM 4455 O O . ALA A 1 567 ? 10.747 -22.747 -16.274 1.00 92.81 567 ALA A O 1
ATOM 4456 N N . SER A 1 568 ? 8.847 -23.008 -15.092 1.00 95.50 568 SER A N 1
ATOM 4457 C CA . SER A 1 568 ? 8.309 -24.111 -15.886 1.00 95.50 568 SER A CA 1
ATOM 4458 C C . SER A 1 568 ? 6.788 -24.032 -16.061 1.00 95.50 568 SER A C 1
ATOM 4460 O O . SER A 1 568 ? 6.094 -23.241 -15.414 1.00 95.50 568 SER A O 1
ATOM 4462 N N . HIS A 1 569 ? 6.253 -24.855 -16.966 1.00 96.94 569 HIS A N 1
ATOM 4463 C CA . HIS A 1 569 ? 4.808 -24.968 -17.156 1.00 96.94 569 HIS A CA 1
ATOM 4464 C C . HIS A 1 569 ? 4.131 -25.610 -15.937 1.00 96.94 569 HIS A C 1
ATOM 4466 O O . HIS A 1 569 ? 3.057 -25.174 -15.535 1.00 96.94 569 HIS A O 1
ATOM 4472 N N . GLU A 1 570 ? 4.790 -26.578 -15.303 1.00 97.56 570 GLU A N 1
ATOM 4473 C CA . GLU A 1 570 ? 4.311 -27.276 -14.108 1.00 97.56 570 GLU A CA 1
ATOM 4474 C C . GLU A 1 570 ? 4.160 -26.323 -12.918 1.00 97.56 570 GLU A C 1
ATOM 4476 O O . GLU A 1 570 ? 3.167 -26.393 -12.197 1.00 97.56 570 GLU A O 1
ATOM 4481 N N . GLU A 1 571 ? 5.097 -25.388 -12.732 1.00 96.81 571 GLU A N 1
ATOM 4482 C CA . GLU A 1 571 ? 4.977 -24.345 -11.705 1.00 96.81 571 GLU A CA 1
ATOM 4483 C C . GLU A 1 571 ? 3.784 -23.422 -11.969 1.00 96.81 571 GLU A C 1
ATOM 4485 O O . GLU A 1 571 ? 3.050 -23.080 -11.040 1.00 96.81 571 GLU A O 1
ATOM 4490 N N . LYS A 1 572 ? 3.557 -23.052 -13.238 1.00 97.38 572 LYS A N 1
ATOM 4491 C CA . LYS A 1 572 ? 2.395 -22.247 -13.631 1.00 97.38 572 LYS A CA 1
ATOM 4492 C C . LYS A 1 572 ? 1.091 -22.987 -13.342 1.00 97.38 572 LYS A C 1
ATOM 4494 O O . LYS A 1 572 ? 0.187 -22.398 -12.757 1.00 97.38 572 LYS A O 1
ATOM 4499 N N . GLU A 1 573 ? 0.981 -24.255 -13.731 1.00 97.75 573 GLU A N 1
ATOM 4500 C CA . GLU A 1 573 ? -0.220 -25.060 -13.474 1.00 97.75 573 GLU A CA 1
ATOM 4501 C C . GLU A 1 573 ? -0.446 -25.280 -11.974 1.00 97.75 573 GLU A C 1
ATOM 4503 O O . GLU A 1 573 ? -1.570 -25.127 -11.502 1.00 97.75 573 GLU A O 1
ATOM 4508 N N . SER A 1 574 ? 0.617 -25.537 -11.206 1.00 97.50 574 SER A N 1
ATOM 4509 C CA . SER A 1 574 ? 0.559 -25.636 -9.742 1.00 97.50 574 SER A CA 1
ATOM 4510 C C . SER A 1 574 ? 0.051 -24.340 -9.104 1.00 97.50 574 SER A C 1
ATOM 4512 O O . SER A 1 574 ? -0.860 -24.367 -8.277 1.00 97.50 574 SER A O 1
ATOM 4514 N N . PHE A 1 575 ? 0.559 -23.185 -9.545 1.00 98.19 575 PHE A N 1
ATOM 4515 C CA . PHE A 1 575 ? 0.075 -21.884 -9.088 1.00 98.19 575 PHE A CA 1
ATOM 4516 C C . PHE A 1 575 ? -1.401 -21.661 -9.448 1.00 98.19 575 PHE A C 1
ATOM 4518 O O . PHE A 1 575 ? -2.193 -21.241 -8.607 1.00 98.19 575 PHE A O 1
ATOM 4525 N N . MET A 1 576 ? -1.801 -21.982 -10.680 1.00 98.06 576 MET A N 1
ATOM 4526 C CA . MET A 1 576 ? -3.188 -21.852 -11.135 1.00 98.06 576 MET A CA 1
ATOM 4527 C C . MET A 1 576 ? -4.152 -22.762 -10.369 1.00 98.06 576 MET A C 1
ATOM 4529 O O . MET A 1 576 ? -5.274 -22.344 -10.070 1.00 98.06 576 MET A O 1
ATOM 4533 N N . LEU A 1 577 ? -3.732 -23.989 -10.060 1.00 98.00 577 LEU A N 1
ATOM 4534 C CA . LEU A 1 577 ? -4.486 -24.926 -9.234 1.00 98.00 577 LEU A CA 1
ATOM 4535 C C . LEU A 1 577 ? -4.633 -24.384 -7.810 1.00 98.00 577 LEU A C 1
ATOM 4537 O O . LEU A 1 577 ? -5.752 -24.259 -7.318 1.00 98.00 577 LEU A O 1
ATOM 4541 N N . HIS A 1 578 ? -3.525 -23.947 -7.208 1.00 98.00 578 HIS A N 1
ATOM 4542 C CA . HIS A 1 578 ? -3.497 -23.330 -5.884 1.00 98.00 578 HIS A CA 1
ATOM 4543 C C . HIS A 1 578 ? -4.469 -22.151 -5.762 1.00 98.00 578 HIS A C 1
ATOM 4545 O O . HIS A 1 578 ? -5.227 -22.077 -4.794 1.00 98.00 578 HIS A O 1
ATOM 4551 N N . LEU A 1 579 ? -4.502 -21.250 -6.753 1.00 98.06 579 LEU A N 1
ATOM 4552 C CA . LEU A 1 579 ? -5.424 -20.113 -6.726 1.00 98.06 579 LEU A CA 1
ATOM 4553 C C . LEU A 1 579 ? -6.895 -20.558 -6.682 1.00 98.06 579 LEU A C 1
ATOM 4555 O O . LEU A 1 579 ? -7.687 -19.954 -5.963 1.00 98.06 579 LEU A O 1
ATOM 4559 N N . ARG A 1 580 ? -7.256 -21.613 -7.425 1.00 97.12 580 ARG A N 1
ATOM 4560 C CA . ARG A 1 580 ? -8.628 -22.155 -7.471 1.00 97.12 580 ARG A CA 1
ATOM 4561 C C . ARG A 1 580 ? -9.017 -22.889 -6.192 1.00 97.12 580 ARG A C 1
ATOM 4563 O O . ARG A 1 580 ? -10.185 -22.868 -5.822 1.00 97.12 580 ARG A O 1
ATOM 4570 N N . GLU A 1 581 ? -8.066 -23.563 -5.554 1.00 97.31 581 GLU A N 1
ATOM 4571 C CA . GLU A 1 581 ? -8.315 -24.343 -4.338 1.00 97.31 581 GLU A CA 1
ATOM 4572 C C . GLU A 1 581 ? -8.348 -23.464 -3.083 1.00 97.31 581 GLU A C 1
ATOM 4574 O O . GLU A 1 581 ? -9.133 -23.712 -2.169 1.00 97.31 581 GLU A O 1
ATOM 4579 N N . THR A 1 582 ? -7.517 -22.421 -3.042 1.00 97.00 582 THR A N 1
ATOM 4580 C CA . THR A 1 582 ? -7.346 -21.575 -1.852 1.00 97.00 582 THR A CA 1
ATOM 4581 C C . THR A 1 582 ? -8.325 -20.402 -1.812 1.00 97.00 582 THR A C 1
ATOM 4583 O O . THR A 1 582 ? -8.784 -20.020 -0.734 1.00 97.00 582 THR A O 1
ATOM 4586 N N . TYR A 1 583 ? -8.658 -19.813 -2.964 1.00 97.56 583 TYR A N 1
ATOM 4587 C CA . TYR A 1 583 ? -9.496 -18.616 -3.035 1.00 97.56 583 TYR A CA 1
ATOM 4588 C C . TYR A 1 583 ? -10.865 -18.936 -3.624 1.00 97.56 583 TYR A C 1
ATOM 4590 O O . TYR A 1 583 ? -10.987 -19.615 -4.638 1.00 97.56 583 TYR A O 1
ATOM 4598 N N . ARG A 1 584 ? -11.914 -18.381 -3.011 1.00 97.50 584 ARG A N 1
ATOM 4599 C CA . ARG A 1 584 ? -13.288 -18.491 -3.523 1.00 97.50 584 ARG A CA 1
ATOM 4600 C C . ARG A 1 584 ? -13.483 -17.640 -4.776 1.00 97.50 584 ARG A C 1
ATOM 4602 O O . ARG A 1 584 ? -14.272 -18.004 -5.641 1.00 97.50 584 ARG A O 1
ATOM 4609 N N . THR A 1 585 ? -12.761 -16.523 -4.857 1.00 97.75 585 THR A N 1
ATOM 4610 C CA . THR A 1 585 ? -12.835 -15.574 -5.970 1.00 97.75 585 THR A CA 1
ATOM 4611 C C . THR A 1 585 ? -11.437 -15.269 -6.491 1.00 97.75 585 THR A C 1
ATOM 4613 O O . THR A 1 585 ? -10.567 -14.829 -5.740 1.00 97.75 585 THR A O 1
ATOM 4616 N N . VAL A 1 586 ? -11.230 -15.467 -7.793 1.00 97.94 586 VAL A N 1
ATOM 4617 C CA . VAL A 1 586 ? -9.981 -15.134 -8.490 1.00 97.94 586 VAL A CA 1
ATOM 4618 C C . VAL A 1 586 ? -10.300 -14.145 -9.607 1.00 97.94 586 VAL A C 1
ATOM 4620 O O . VAL A 1 586 ? -10.904 -14.510 -10.614 1.00 97.94 586 VAL A O 1
ATOM 4623 N N . ILE A 1 587 ? -9.895 -12.891 -9.427 1.00 98.25 587 ILE A N 1
ATOM 4624 C CA . ILE A 1 587 ? -10.062 -11.819 -10.410 1.00 98.25 587 ILE A CA 1
ATOM 4625 C C . ILE A 1 587 ? -8.866 -11.844 -11.368 1.00 98.25 587 ILE A C 1
ATOM 4627 O O . ILE A 1 587 ? -7.708 -11.812 -10.948 1.00 98.25 587 ILE A O 1
ATOM 4631 N N . ARG A 1 588 ? -9.134 -11.900 -12.675 1.00 98.00 588 ARG A N 1
ATOM 4632 C CA . ARG A 1 588 ? -8.091 -11.835 -13.707 1.00 98.00 588 ARG A CA 1
ATOM 4633 C C . ARG A 1 588 ? -7.910 -10.395 -14.155 1.00 98.00 588 ARG A C 1
ATOM 4635 O O . ARG A 1 588 ? -8.798 -9.840 -14.796 1.00 98.00 588 ARG A O 1
ATOM 4642 N N . LEU A 1 589 ? -6.766 -9.814 -13.813 1.00 98.12 589 LEU A N 1
ATOM 4643 C CA . LEU A 1 589 ? -6.418 -8.459 -14.220 1.00 98.12 589 LEU A CA 1
ATOM 4644 C C . LEU A 1 589 ? -5.823 -8.464 -15.628 1.00 98.12 589 LEU A C 1
ATOM 4646 O O . LEU A 1 589 ? -5.016 -9.320 -15.990 1.00 98.12 589 LEU A O 1
ATOM 4650 N N . THR A 1 590 ? -6.202 -7.475 -16.418 1.00 97.00 590 THR A N 1
ATOM 4651 C CA . THR A 1 590 ? -5.603 -7.182 -17.716 1.00 97.00 590 THR A CA 1
ATOM 4652 C C . THR A 1 590 ? -4.337 -6.343 -17.547 1.00 97.00 590 THR A C 1
ATOM 4654 O O . THR A 1 590 ? -4.119 -5.684 -16.527 1.00 97.00 590 THR A O 1
ATOM 4657 N N . ARG A 1 591 ? -3.505 -6.301 -18.594 1.00 95.62 591 ARG A N 1
ATOM 4658 C CA . ARG A 1 591 ? -2.348 -5.395 -18.661 1.00 95.62 591 ARG A CA 1
ATOM 4659 C C . ARG A 1 591 ? -2.740 -3.934 -18.419 1.00 95.62 591 ARG A C 1
ATOM 4661 O O . ARG A 1 591 ? -1.996 -3.205 -17.771 1.00 95.62 591 ARG A O 1
ATOM 4668 N N . GLU A 1 592 ? -3.867 -3.494 -18.970 1.00 95.62 592 GLU A N 1
ATOM 4669 C CA . GLU A 1 592 ? -4.330 -2.111 -18.839 1.00 95.62 592 GLU A CA 1
ATOM 4670 C C . GLU A 1 592 ? -4.763 -1.788 -17.406 1.00 95.62 592 GLU A C 1
ATOM 4672 O O . GLU A 1 592 ? -4.374 -0.754 -16.872 1.00 95.62 592 GLU A O 1
ATOM 4677 N N . GLU A 1 593 ? -5.468 -2.703 -16.740 1.00 96.75 593 GLU A N 1
ATOM 4678 C CA . GLU A 1 593 ? -5.836 -2.555 -15.327 1.00 96.75 593 GLU A CA 1
ATOM 4679 C C . GLU A 1 593 ? -4.589 -2.470 -14.428 1.00 96.75 593 GLU A C 1
ATOM 4681 O O . GLU A 1 593 ? -4.517 -1.610 -13.552 1.00 96.75 593 GLU A O 1
ATOM 4686 N N . VAL A 1 594 ? -3.557 -3.292 -14.671 1.00 94.56 594 VAL A N 1
ATOM 4687 C CA . VAL A 1 594 ? -2.291 -3.211 -13.912 1.00 94.56 594 VAL A CA 1
ATOM 4688 C C . VAL A 1 594 ? -1.560 -1.891 -14.146 1.00 94.56 594 VAL A C 1
ATOM 4690 O O . VAL A 1 594 ? -1.073 -1.294 -13.187 1.00 94.56 594 VAL A O 1
ATOM 4693 N N . ARG A 1 595 ? -1.507 -1.395 -15.392 1.00 92.75 595 ARG A N 1
ATOM 4694 C CA . ARG A 1 595 ? -0.921 -0.073 -15.704 1.00 92.75 595 ARG A CA 1
ATOM 4695 C C . ARG A 1 595 ? -1.617 1.066 -14.970 1.00 92.75 595 ARG A C 1
ATOM 4697 O O . ARG A 1 595 ? -0.984 2.077 -14.700 1.00 92.75 595 ARG A O 1
ATOM 4704 N N . ASN A 1 596 ? -2.891 0.880 -14.653 1.00 93.56 596 ASN A N 1
ATOM 4705 C CA . ASN A 1 596 ? -3.706 1.817 -13.899 1.00 93.56 596 ASN A CA 1
ATOM 4706 C C . ASN A 1 596 ? -3.821 1.428 -12.413 1.00 93.56 596 ASN A C 1
ATOM 4708 O O . ASN A 1 596 ? -4.800 1.774 -11.765 1.00 93.56 596 ASN A O 1
ATOM 4712 N N . PHE A 1 597 ? -2.823 0.729 -11.862 1.00 90.81 597 PHE A N 1
ATOM 4713 C CA . PHE A 1 597 ? -2.679 0.428 -10.431 1.00 90.81 597 PHE A CA 1
ATOM 4714 C C . PHE A 1 597 ? -3.680 -0.569 -9.830 1.00 90.81 597 PHE A C 1
ATOM 4716 O O . PHE A 1 597 ? -3.695 -0.753 -8.615 1.00 90.81 597 PHE A O 1
ATOM 4723 N N . ALA A 1 598 ? -4.452 -1.312 -10.631 1.00 92.94 598 ALA A N 1
ATOM 4724 C CA . ALA A 1 598 ? -5.345 -2.351 -10.097 1.00 92.94 598 ALA A CA 1
ATOM 4725 C C . ALA A 1 598 ? -4.604 -3.482 -9.349 1.00 92.94 598 ALA A C 1
ATOM 4727 O O . ALA A 1 598 ? -5.201 -4.178 -8.526 1.00 92.94 598 ALA A O 1
ATOM 4728 N N . GLY A 1 599 ? -3.304 -3.660 -9.614 1.00 92.12 599 GLY A N 1
ATOM 4729 C CA . GLY A 1 599 ? -2.424 -4.574 -8.879 1.00 92.12 599 GLY A CA 1
ATOM 4730 C C . GLY A 1 599 ? -1.913 -4.029 -7.537 1.00 92.12 599 GLY A C 1
ATOM 4731 O O . GLY A 1 599 ? -1.429 -4.804 -6.723 1.00 92.12 599 GLY A O 1
ATOM 4732 N N . GLU A 1 600 ? -2.048 -2.728 -7.267 1.00 91.50 600 GLU A N 1
ATOM 4733 C CA . GLU A 1 600 ? -1.500 -2.028 -6.088 1.00 91.50 600 GLU A CA 1
ATOM 4734 C C . GLU A 1 600 ? -2.570 -1.784 -5.005 1.00 91.50 600 GLU A C 1
ATOM 4736 O O . GLU A 1 600 ? -2.593 -0.749 -4.333 1.00 91.50 600 GLU A O 1
ATOM 4741 N N . CYS A 1 601 ? -3.481 -2.745 -4.830 1.00 94.56 601 CYS A N 1
ATOM 4742 C CA . CYS A 1 601 ? -4.509 -2.697 -3.790 1.00 94.56 601 CYS A CA 1
ATOM 4743 C C . CYS A 1 601 ? -4.051 -3.437 -2.523 1.00 94.56 601 CYS A C 1
ATOM 4745 O O . CYS A 1 601 ? -3.184 -4.320 -2.563 1.00 94.56 601 CYS A O 1
ATOM 4747 N N . VAL A 1 602 ? -4.664 -3.106 -1.385 1.00 94.12 602 VAL A N 1
ATOM 4748 C CA . VAL A 1 602 ? -4.387 -3.771 -0.103 1.00 94.12 602 VAL A CA 1
ATOM 4749 C C . VAL A 1 602 ? -5.665 -3.962 0.707 1.00 94.12 602 VAL A C 1
ATOM 4751 O O . VAL A 1 602 ? -6.462 -3.037 0.861 1.00 94.12 602 VAL A O 1
ATOM 4754 N N . GLU A 1 603 ? -5.881 -5.178 1.210 1.00 94.12 603 GLU A N 1
ATOM 4755 C CA . GLU A 1 603 ? -6.965 -5.457 2.150 1.00 94.12 603 GLU A CA 1
ATOM 4756 C C . GLU A 1 603 ? -6.514 -5.107 3.570 1.00 94.12 603 GLU A C 1
ATOM 4758 O O . GLU A 1 603 ? -5.474 -5.563 4.040 1.00 94.12 603 GLU A O 1
ATOM 4763 N N . ILE A 1 604 ? -7.321 -4.310 4.260 1.00 92.31 604 ILE A N 1
ATOM 4764 C CA . ILE A 1 604 ? -7.105 -3.904 5.646 1.00 92.31 604 ILE A CA 1
ATOM 4765 C C . ILE A 1 604 ? -8.344 -4.190 6.483 1.00 92.31 604 ILE A C 1
ATOM 4767 O O . ILE A 1 604 ? -9.439 -4.426 5.968 1.00 92.31 604 ILE A O 1
ATOM 4771 N N . ILE A 1 605 ? -8.175 -4.171 7.801 1.00 88.69 605 ILE A N 1
ATOM 4772 C CA . ILE A 1 605 ? -9.265 -4.419 8.740 1.00 88.69 605 ILE A CA 1
ATOM 4773 C C . ILE A 1 605 ? -9.640 -3.117 9.431 1.00 88.69 605 ILE A C 1
ATOM 4775 O O . ILE A 1 605 ? -8.815 -2.438 10.046 1.00 88.69 605 ILE A O 1
ATOM 4779 N N . SER A 1 606 ? -10.916 -2.783 9.268 1.00 86.50 606 SER A N 1
ATOM 4780 C CA . SER A 1 606 ? -11.555 -1.585 9.788 1.00 86.50 606 SER A CA 1
ATOM 4781 C C . SER A 1 606 ? -12.371 -1.885 11.038 1.00 86.50 606 SER A C 1
ATOM 4783 O O . SER A 1 606 ? -13.001 -2.944 11.156 1.00 86.50 606 SER A O 1
ATOM 4785 N N . TYR A 1 607 ? -12.389 -0.901 11.931 1.00 77.00 607 TYR A N 1
ATOM 4786 C CA . TYR A 1 607 ? -13.035 -0.953 13.237 1.00 77.00 607 TYR A CA 1
ATOM 4787 C C . TYR A 1 607 ? -13.892 0.290 13.407 1.00 77.00 607 TYR A C 1
ATOM 4789 O O . TYR A 1 607 ? -13.593 1.175 14.204 1.00 77.00 607 TYR A O 1
ATOM 4797 N N . SER A 1 608 ? -14.945 0.410 12.606 1.00 70.00 608 SER A N 1
ATOM 4798 C CA . SER A 1 608 ? -15.801 1.577 12.748 1.00 70.00 608 SER A CA 1
ATOM 4799 C C . SER A 1 608 ? -16.797 1.360 13.886 1.00 70.00 608 SER A C 1
ATOM 4801 O O . SER A 1 608 ? -17.592 0.419 13.799 1.00 70.00 608 SER A O 1
ATOM 4803 N N . PRO A 1 609 ? -16.841 2.253 14.892 1.00 66.38 609 PRO A N 1
ATOM 4804 C CA . PRO A 1 609 ? -17.864 2.198 15.935 1.00 66.38 609 PRO A CA 1
ATOM 4805 C C . PRO A 1 609 ? -19.285 2.305 15.356 1.00 66.38 609 PRO A C 1
ATOM 4807 O O . PRO A 1 609 ? -20.234 1.818 15.962 1.00 66.38 609 PRO A O 1
ATOM 4810 N N . ASN A 1 610 ? -19.428 2.884 14.156 1.00 65.31 610 ASN A N 1
ATOM 4811 C CA . ASN A 1 610 ? -20.712 3.093 13.489 1.00 65.31 610 ASN A CA 1
ATOM 4812 C C . ASN A 1 610 ? -21.171 1.897 12.630 1.00 65.31 610 ASN A C 1
ATOM 4814 O O . ASN A 1 610 ? -22.361 1.794 12.343 1.00 65.31 610 ASN A O 1
ATOM 4818 N N . TYR A 1 611 ? -20.268 1.004 12.190 1.00 61.22 611 TYR A N 1
ATOM 4819 C CA . TYR A 1 611 ? -20.586 -0.067 11.216 1.00 61.22 611 TYR A CA 1
ATOM 4820 C C . TYR A 1 611 ? -20.631 -1.492 11.807 1.00 61.22 611 TYR A C 1
ATOM 4822 O O . TYR A 1 611 ? -20.793 -2.469 11.060 1.00 61.22 611 TYR A O 1
ATOM 4830 N N . GLY A 1 612 ? -20.550 -1.623 13.133 1.00 68.94 612 GLY A N 1
ATOM 4831 C CA . GLY A 1 612 ? -20.705 -2.894 13.843 1.00 68.94 612 GLY A CA 1
ATOM 4832 C C . GLY A 1 612 ? -19.398 -3.696 13.954 1.00 68.94 612 GLY A C 1
ATOM 4833 O O . GLY A 1 612 ? -18.374 -3.108 14.295 1.00 68.94 612 GLY A O 1
ATOM 4834 N N . PRO A 1 613 ? -19.417 -5.030 13.741 1.00 77.81 613 PRO A N 1
ATOM 4835 C CA . PRO A 1 613 ? -18.246 -5.882 13.945 1.00 77.81 613 PRO A CA 1
ATOM 4836 C C . PRO A 1 613 ? -17.092 -5.503 13.011 1.00 77.81 613 PRO A C 1
ATOM 4838 O O . PRO A 1 613 ? -17.271 -4.777 12.032 1.00 77.81 613 PRO A O 1
ATOM 4841 N N . THR A 1 614 ? -15.907 -6.033 13.307 1.00 80.06 614 THR A N 1
ATOM 4842 C CA . THR A 1 614 ? -14.702 -5.869 12.486 1.00 80.06 614 THR A CA 1
ATOM 4843 C C . THR A 1 614 ? -15.005 -6.225 11.025 1.00 80.06 614 THR A C 1
ATOM 4845 O O . THR A 1 614 ? -15.652 -7.235 10.734 1.00 80.06 614 THR A O 1
ATOM 4848 N N . ARG A 1 615 ? -14.587 -5.373 10.079 1.00 87.00 615 ARG A N 1
ATOM 4849 C CA . ARG A 1 615 ? -14.818 -5.610 8.642 1.00 87.00 615 ARG A CA 1
ATOM 4850 C C . ARG A 1 615 ? -13.538 -5.475 7.846 1.00 87.00 615 ARG A C 1
ATOM 4852 O O . ARG A 1 615 ? -12.798 -4.505 8.016 1.00 87.00 615 ARG A O 1
ATOM 4859 N N . ARG A 1 616 ? -13.344 -6.413 6.921 1.00 89.38 616 ARG A N 1
ATOM 4860 C CA . ARG A 1 616 ? -12.335 -6.324 5.865 1.00 89.38 616 ARG A CA 1
ATOM 4861 C C . ARG A 1 616 ? -12.752 -5.288 4.846 1.00 89.38 616 ARG A C 1
ATOM 4863 O O . ARG A 1 616 ? -13.918 -5.237 4.457 1.00 89.38 616 ARG A O 1
ATOM 4870 N N . ARG A 1 617 ? -11.793 -4.480 4.424 1.00 92.88 617 ARG A N 1
ATOM 4871 C CA . ARG A 1 617 ? -11.989 -3.468 3.400 1.00 92.88 617 ARG A CA 1
ATOM 4872 C C . ARG A 1 617 ? -10.812 -3.458 2.453 1.00 92.88 617 ARG A C 1
ATOM 4874 O O . ARG A 1 617 ? -9.673 -3.571 2.892 1.00 92.88 617 ARG A O 1
ATOM 4881 N N . LEU A 1 618 ? -11.090 -3.282 1.171 1.00 96.19 618 LEU A N 1
ATOM 4882 C CA . LEU A 1 618 ? -10.044 -3.088 0.178 1.00 96.19 618 LEU A CA 1
ATOM 4883 C C . LEU A 1 618 ? -9.755 -1.599 0.025 1.00 96.19 618 LEU A C 1
ATOM 4885 O O . LEU A 1 618 ? -10.670 -0.837 -0.278 1.00 96.19 618 LEU A O 1
ATOM 4889 N N . VAL A 1 619 ? -8.500 -1.188 0.174 1.00 96.25 619 VAL A N 1
ATOM 4890 C CA . VAL A 1 619 ? -8.049 0.128 -0.286 1.00 96.25 619 VAL A CA 1
ATOM 4891 C C . VAL A 1 619 ? -7.667 0.017 -1.755 1.00 96.25 619 VAL A C 1
ATOM 4893 O O . VAL A 1 619 ? -6.768 -0.749 -2.109 1.00 96.25 619 VAL A O 1
ATOM 4896 N N . ILE A 1 620 ? -8.364 0.773 -2.597 1.00 97.00 620 ILE A N 1
ATOM 4897 C CA . ILE A 1 620 ? -8.171 0.830 -4.049 1.00 97.00 620 ILE A CA 1
ATOM 4898 C C . ILE A 1 620 ? -8.337 2.277 -4.501 1.00 97.00 620 ILE A C 1
ATOM 4900 O O . ILE A 1 620 ? -9.339 2.900 -4.173 1.00 97.00 620 ILE A O 1
ATOM 4904 N N . SER A 1 621 ? -7.381 2.840 -5.239 1.00 95.81 621 SER A N 1
ATOM 4905 C CA . SER A 1 621 ? -7.480 4.242 -5.659 1.00 95.81 621 SER A CA 1
ATOM 4906 C C . SER A 1 621 ? -8.667 4.503 -6.594 1.00 95.81 621 SER A C 1
ATOM 4908 O O . SER A 1 621 ? -9.167 3.608 -7.286 1.00 95.81 621 SER A O 1
ATOM 4910 N N . SER A 1 622 ? -9.106 5.763 -6.645 1.00 95.56 622 SER A N 1
ATOM 4911 C CA . SER A 1 622 ? -10.158 6.237 -7.553 1.00 95.56 622 SER A CA 1
ATOM 4912 C C . SER A 1 622 ? -9.839 5.927 -9.022 1.00 95.56 622 SER A C 1
ATOM 4914 O O . SER A 1 622 ? -10.736 5.611 -9.808 1.00 95.56 622 SER A O 1
ATOM 4916 N N . HIS A 1 623 ? -8.562 6.009 -9.404 1.00 94.19 623 HIS A N 1
ATOM 4917 C CA . HIS A 1 623 ? -8.079 5.713 -10.748 1.00 94.19 623 HIS A CA 1
ATOM 4918 C C . HIS A 1 623 ? -8.107 4.211 -11.031 1.00 94.19 623 HIS A C 1
ATOM 4920 O O . HIS A 1 623 ? -8.726 3.789 -12.011 1.00 94.19 623 HIS A O 1
ATOM 4926 N N . ALA A 1 624 ? -7.555 3.396 -10.126 1.00 95.81 624 ALA A N 1
ATOM 4927 C CA . ALA A 1 624 ? -7.548 1.943 -10.257 1.00 95.81 624 ALA A CA 1
ATOM 4928 C C . ALA A 1 624 ? -8.961 1.374 -10.367 1.00 95.81 624 ALA A C 1
ATOM 4930 O O . ALA A 1 624 ? -9.251 0.618 -11.294 1.00 95.81 624 ALA A O 1
ATOM 4931 N N . LEU A 1 625 ? -9.878 1.803 -9.498 1.00 96.75 625 LEU A N 1
ATOM 4932 C CA . LEU A 1 625 ? -11.259 1.328 -9.515 1.00 96.75 625 LEU A CA 1
ATOM 4933 C C . LEU A 1 625 ? -11.992 1.675 -10.821 1.00 96.75 625 LEU A C 1
ATOM 4935 O O . LEU A 1 625 ? -12.757 0.856 -11.336 1.00 96.75 625 LEU A O 1
ATOM 4939 N N . ARG A 1 626 ? -11.773 2.880 -11.364 1.00 96.12 626 ARG A N 1
ATOM 4940 C CA . ARG A 1 626 ? -12.369 3.304 -12.644 1.00 96.12 626 ARG A CA 1
ATOM 4941 C C . ARG A 1 626 ? -11.783 2.553 -13.835 1.00 96.12 626 ARG A C 1
ATOM 4943 O O . ARG A 1 626 ? -12.508 2.319 -14.796 1.00 96.12 626 ARG A O 1
ATOM 4950 N N . SER A 1 627 ? -10.511 2.169 -13.753 1.00 95.56 627 SER A N 1
ATOM 4951 C CA . SER A 1 627 ? -9.821 1.424 -14.807 1.00 95.56 627 SER A CA 1
ATOM 4952 C C . SER A 1 627 ? -10.220 -0.050 -14.890 1.00 95.56 627 SER A C 1
ATOM 4954 O O . SER A 1 627 ? -10.018 -0.674 -15.929 1.00 95.56 627 SER A O 1
ATOM 4956 N N . LEU A 1 628 ? -10.800 -0.605 -13.817 1.00 97.81 628 LEU A N 1
ATOM 4957 C CA . LEU A 1 628 ? -11.315 -1.968 -13.831 1.00 97.81 628 LEU A CA 1
ATOM 4958 C C . LEU A 1 628 ? -12.402 -2.123 -14.894 1.00 97.81 628 LEU A C 1
ATOM 4960 O O . LEU A 1 628 ? -13.335 -1.316 -14.987 1.00 97.81 628 LEU A O 1
ATOM 4964 N N . SER A 1 629 ? -12.324 -3.228 -15.630 1.00 97.69 629 SER A N 1
ATOM 4965 C CA . SER A 1 629 ? -13.417 -3.704 -16.467 1.00 97.69 629 SER A CA 1
ATOM 4966 C C . SER A 1 629 ? -14.699 -3.805 -15.642 1.00 97.69 629 SER A C 1
ATOM 4968 O O . SER A 1 629 ? -14.676 -4.073 -14.438 1.00 97.69 629 SER A O 1
ATOM 4970 N N . GLU A 1 630 ? -15.847 -3.605 -16.287 1.00 97.69 630 GLU A N 1
ATOM 4971 C CA . GLU A 1 630 ? -17.138 -3.647 -15.598 1.00 97.69 630 GLU A CA 1
ATOM 4972 C C . GLU A 1 630 ? -17.349 -4.975 -14.859 1.00 97.69 630 GLU A C 1
ATOM 4974 O O . GLU A 1 630 ? -17.839 -4.980 -13.730 1.00 97.69 630 GLU A O 1
ATOM 4979 N N . HIS A 1 631 ? -16.882 -6.084 -15.440 1.00 98.12 631 HIS A N 1
ATOM 4980 C CA . HIS A 1 631 ? -16.914 -7.404 -14.819 1.00 98.12 631 HIS A CA 1
ATOM 4981 C C . HIS A 1 631 ? -16.058 -7.478 -13.545 1.00 98.12 631 HIS A C 1
ATOM 4983 O O . HIS A 1 631 ? -16.566 -7.873 -12.492 1.00 98.12 631 HIS A O 1
ATOM 4989 N N . ASN A 1 632 ? -14.784 -7.072 -13.613 1.00 98.06 632 ASN A N 1
ATOM 4990 C CA . ASN A 1 632 ? -13.883 -7.104 -12.457 1.00 98.06 632 ASN A CA 1
ATOM 4991 C C . ASN A 1 632 ? -14.361 -6.151 -11.356 1.00 98.06 632 ASN A C 1
ATOM 4993 O O . ASN A 1 632 ? -14.394 -6.528 -10.185 1.00 98.06 632 ASN A O 1
ATOM 4997 N N . ARG A 1 633 ? -14.815 -4.950 -11.731 1.00 97.50 633 ARG A N 1
ATOM 4998 C CA . ARG A 1 633 ? -15.391 -3.967 -10.807 1.00 97.50 633 ARG A CA 1
ATOM 4999 C C . ARG A 1 633 ? -16.638 -4.507 -10.109 1.00 97.50 633 ARG A C 1
ATOM 5001 O O . ARG A 1 633 ? -16.746 -4.393 -8.893 1.00 97.50 633 ARG A O 1
ATOM 5008 N N . SER A 1 634 ? -17.555 -5.122 -10.855 1.00 96.69 634 SER A N 1
ATOM 5009 C CA . SER A 1 634 ? -18.782 -5.710 -10.298 1.00 96.69 634 SER A CA 1
ATOM 5010 C C . SER A 1 634 ? -18.478 -6.879 -9.366 1.00 96.69 634 SER A C 1
ATOM 5012 O O . SER A 1 634 ? -19.037 -6.955 -8.276 1.00 96.69 634 SER A O 1
ATOM 5014 N N . THR A 1 635 ? -17.542 -7.749 -9.753 1.00 97.75 635 THR A N 1
ATOM 5015 C CA . THR A 1 635 ? -17.082 -8.877 -8.929 1.00 97.75 635 THR A CA 1
ATOM 5016 C C . THR A 1 635 ? -16.475 -8.391 -7.616 1.00 97.75 635 THR A C 1
ATOM 5018 O O . THR A 1 635 ? -16.801 -8.906 -6.547 1.00 97.75 635 THR A O 1
ATOM 5021 N N . LEU A 1 636 ? -15.634 -7.357 -7.685 1.00 96.81 636 LEU A N 1
ATOM 5022 C CA . LEU A 1 636 ? -15.002 -6.759 -6.519 1.00 96.81 636 LEU A CA 1
ATOM 5023 C C . LEU A 1 636 ? -16.027 -6.126 -5.565 1.00 96.81 636 LEU A C 1
ATOM 5025 O O . LEU A 1 636 ? -15.990 -6.379 -4.361 1.00 96.81 636 LEU A O 1
ATOM 5029 N N . MET A 1 637 ? -16.960 -5.338 -6.106 1.00 96.00 637 MET A N 1
ATOM 5030 C CA . MET A 1 637 ? -18.017 -4.685 -5.325 1.00 96.00 637 MET A CA 1
ATOM 5031 C C . MET A 1 637 ? -18.989 -5.694 -4.711 1.00 96.00 637 MET A C 1
ATOM 5033 O O . MET A 1 637 ? -19.424 -5.510 -3.578 1.00 96.00 637 MET A O 1
ATOM 5037 N N . ALA A 1 638 ? -19.293 -6.786 -5.415 1.00 96.25 638 ALA A N 1
ATOM 5038 C CA . ALA A 1 638 ? -20.105 -7.872 -4.875 1.00 96.25 638 ALA A CA 1
ATOM 5039 C C . ALA A 1 638 ? -19.401 -8.598 -3.716 1.00 96.25 638 ALA A C 1
ATOM 5041 O O . ALA A 1 638 ? -20.058 -8.967 -2.746 1.00 96.25 638 ALA A O 1
ATOM 5042 N N . TRP A 1 639 ? -18.077 -8.779 -3.792 1.00 97.06 639 TRP A N 1
ATOM 5043 C CA . TRP A 1 639 ? -17.299 -9.446 -2.744 1.00 97.06 639 TRP A CA 1
ATOM 5044 C C . TRP A 1 639 ? -17.207 -8.623 -1.456 1.00 97.06 639 TRP A C 1
ATOM 5046 O O . TRP A 1 639 ? -17.488 -9.129 -0.371 1.00 97.06 639 TRP A O 1
ATOM 5056 N N . TYR A 1 640 ? -16.809 -7.354 -1.569 1.00 94.81 640 TYR A N 1
ATOM 5057 C CA . TYR A 1 640 ? -16.625 -6.473 -0.411 1.00 94.81 640 TYR A CA 1
ATOM 5058 C C . TYR A 1 640 ? -17.935 -5.843 0.085 1.00 94.81 640 TYR A C 1
ATOM 5060 O O . TYR A 1 640 ? -18.004 -5.374 1.223 1.00 94.81 640 TYR A O 1
ATOM 5068 N N . GLY A 1 641 ? -18.982 -5.864 -0.741 1.00 91.81 641 GLY A N 1
ATOM 5069 C CA . GLY A 1 641 ? -20.266 -5.243 -0.454 1.00 91.81 641 GLY A CA 1
ATOM 5070 C C . GLY A 1 641 ? -20.221 -3.716 -0.523 1.00 91.81 641 GLY A C 1
ATOM 5071 O O . GLY A 1 641 ? -19.180 -3.088 -0.742 1.00 91.81 641 GLY A O 1
ATOM 5072 N N . GLU A 1 642 ? -21.381 -3.097 -0.315 1.00 84.88 642 GLU A N 1
ATOM 5073 C CA . GLU A 1 642 ? -21.509 -1.642 -0.338 1.00 84.88 642 GLU A CA 1
ATOM 5074 C C . GLU A 1 642 ? -20.632 -0.989 0.743 1.00 84.88 642 GLU A C 1
ATOM 5076 O O . GLU A 1 642 ? -20.672 -1.341 1.926 1.00 84.88 642 GLU A O 1
ATOM 5081 N N . GLY A 1 643 ? -19.791 -0.046 0.314 1.00 83.88 643 GLY A N 1
ATOM 5082 C CA . GLY A 1 643 ? -18.820 0.631 1.170 1.00 83.88 643 GLY A CA 1
ATOM 5083 C C . GLY A 1 643 ? -17.626 -0.230 1.591 1.00 83.88 643 GLY A C 1
ATOM 5084 O O . GLY A 1 643 ? -16.760 0.273 2.300 1.00 83.88 643 GLY A O 1
ATOM 5085 N N . GLY A 1 644 ? -17.530 -1.499 1.186 1.00 90.06 644 GLY A N 1
ATOM 5086 C CA . GLY A 1 644 ? -16.399 -2.361 1.539 1.00 90.06 644 GLY A CA 1
ATOM 5087 C C . GLY A 1 644 ? -15.080 -1.971 0.860 1.00 90.06 644 GLY A C 1
ATOM 5088 O O . GLY A 1 644 ? -14.012 -2.340 1.340 1.00 90.06 644 GLY A O 1
ATOM 5089 N N . CYS A 1 645 ? -15.130 -1.171 -0.205 1.00 94.56 645 CYS A N 1
ATOM 5090 C CA . CYS A 1 645 ? -13.953 -0.552 -0.808 1.00 94.56 645 CYS A CA 1
ATOM 5091 C C . CYS A 1 645 ? -13.750 0.875 -0.276 1.00 94.56 645 CYS A C 1
ATOM 5093 O O . CYS A 1 645 ? -14.665 1.697 -0.299 1.00 94.56 645 CYS A O 1
ATOM 5095 N N . ILE A 1 646 ? -12.530 1.174 0.161 1.00 94.62 646 ILE A N 1
ATOM 5096 C CA . ILE A 1 646 ? -12.057 2.513 0.512 1.00 94.62 646 ILE A CA 1
ATOM 5097 C C . ILE A 1 646 ? -11.390 3.083 -0.730 1.00 94.62 646 ILE A C 1
ATOM 5099 O O . ILE A 1 646 ? -10.397 2.529 -1.202 1.00 94.62 646 ILE A O 1
ATOM 5103 N N . VAL A 1 647 ? -11.953 4.172 -1.252 1.00 95.50 647 VAL A N 1
ATOM 5104 C CA . VAL A 1 647 ? -11.588 4.716 -2.563 1.00 95.50 647 VAL A CA 1
ATOM 5105 C C . VAL A 1 647 ? -11.002 6.122 -2.421 1.00 95.50 647 VAL A C 1
ATOM 5107 O O . VAL A 1 647 ? -11.729 7.100 -2.606 1.00 95.50 647 VAL A O 1
ATOM 5110 N N . PRO A 1 648 ? -9.716 6.256 -2.044 1.00 95.00 648 PRO A N 1
ATOM 5111 C CA . PRO A 1 648 ? -9.055 7.553 -1.987 1.00 95.00 648 PRO A CA 1
ATOM 5112 C C . PRO A 1 648 ? -8.749 8.083 -3.391 1.00 95.00 648 PRO A C 1
ATOM 5114 O O . PRO A 1 648 ? -8.514 7.312 -4.327 1.00 95.00 648 PRO A O 1
ATOM 5117 N N . ASP A 1 649 ? -8.707 9.406 -3.529 1.00 94.12 649 ASP A N 1
ATOM 5118 C CA . ASP A 1 649 ? -8.178 10.055 -4.726 1.00 94.12 649 ASP A CA 1
ATOM 5119 C C . ASP A 1 649 ? -6.680 10.320 -4.544 1.00 94.12 649 ASP A C 1
ATOM 5121 O O . ASP A 1 649 ? -6.289 11.111 -3.691 1.00 94.12 649 ASP A O 1
ATOM 5125 N N . LEU A 1 650 ? -5.850 9.602 -5.305 1.00 93.06 650 LEU A N 1
ATOM 5126 C CA . LEU A 1 650 ? -4.383 9.609 -5.195 1.00 93.06 650 LEU A CA 1
ATOM 5127 C C . LEU A 1 650 ? -3.729 10.058 -6.511 1.00 93.06 650 LEU A C 1
ATOM 5129 O O . LEU A 1 650 ? -2.636 9.618 -6.865 1.00 93.06 650 LEU A O 1
ATOM 5133 N N . SER A 1 651 ? -4.437 10.880 -7.288 1.00 90.31 651 SER A N 1
ATOM 5134 C CA . SER A 1 651 ? -4.089 11.203 -8.674 1.00 90.31 651 SER A CA 1
ATOM 5135 C C . SER A 1 651 ? -2.726 11.885 -8.847 1.00 90.31 651 SER A C 1
ATOM 5137 O O . SER A 1 651 ? -2.105 11.778 -9.910 1.00 90.31 651 SER A O 1
ATOM 5139 N N . THR A 1 652 ? -2.265 12.633 -7.846 1.00 88.50 652 THR A N 1
ATOM 5140 C CA . THR A 1 652 ? -0.965 13.308 -7.852 1.00 88.50 652 THR A CA 1
ATOM 5141 C C . THR A 1 652 ? 0.113 12.317 -7.450 1.00 88.50 652 THR A C 1
ATOM 5143 O O . THR A 1 652 ? 1.111 12.190 -8.156 1.00 88.50 652 THR A O 1
ATOM 5146 N N . ILE A 1 653 ? -0.106 11.558 -6.377 1.00 88.88 653 ILE A N 1
ATOM 5147 C CA . ILE A 1 653 ? 0.819 10.521 -5.905 1.00 88.88 653 ILE A CA 1
ATOM 5148 C C . ILE A 1 653 ? 1.091 9.482 -6.995 1.00 88.88 653 ILE A C 1
ATOM 5150 O O . ILE A 1 653 ? 2.248 9.214 -7.321 1.00 88.88 653 ILE A O 1
ATOM 5154 N N . GLU A 1 654 ? 0.037 8.953 -7.613 1.00 89.88 654 GLU A N 1
ATOM 5155 C CA . GLU A 1 654 ? 0.126 7.941 -8.666 1.00 89.88 654 GLU A CA 1
ATOM 5156 C C . GLU A 1 654 ? 0.887 8.443 -9.890 1.00 89.88 654 GLU A C 1
ATOM 5158 O O . GLU A 1 654 ? 1.725 7.737 -10.452 1.00 89.88 654 GLU A O 1
ATOM 5163 N N . ARG A 1 655 ? 0.647 9.698 -10.270 1.00 86.00 655 ARG A N 1
ATOM 5164 C CA . ARG A 1 655 ? 1.306 10.341 -11.410 1.00 86.00 655 ARG A CA 1
ATOM 5165 C C . ARG A 1 655 ? 2.774 10.649 -11.141 1.00 86.00 655 ARG A C 1
ATOM 5167 O O . ARG A 1 655 ? 3.588 10.534 -12.052 1.00 86.00 655 ARG A O 1
ATOM 5174 N N . MET A 1 656 ? 3.106 11.056 -9.917 1.00 81.62 656 MET A N 1
ATOM 5175 C CA . MET A 1 656 ? 4.446 11.525 -9.563 1.00 81.62 656 MET A CA 1
ATOM 5176 C C . MET A 1 656 ? 5.373 10.405 -9.104 1.00 81.62 656 MET A C 1
ATOM 5178 O O . MET A 1 656 ? 6.558 10.424 -9.427 1.00 81.62 656 MET A O 1
ATOM 5182 N N . GLY A 1 657 ? 4.856 9.433 -8.353 1.00 73.12 657 GLY A N 1
ATOM 5183 C CA . GLY A 1 657 ? 5.645 8.303 -7.875 1.00 73.12 657 GLY A CA 1
ATOM 5184 C C . GLY A 1 657 ? 5.569 7.069 -8.761 1.00 73.12 657 GLY A C 1
ATOM 5185 O O . GLY A 1 657 ? 6.482 6.251 -8.708 1.00 73.12 657 GLY A O 1
ATOM 5186 N N . GLY A 1 658 ? 4.517 6.925 -9.574 1.00 80.25 658 GLY A N 1
ATOM 5187 C CA . GLY A 1 658 ? 4.283 5.707 -10.353 1.00 80.25 658 GLY A CA 1
ATOM 5188 C C . GLY A 1 658 ? 3.846 4.513 -9.499 1.00 80.25 658 GLY A C 1
ATOM 5189 O O . GLY A 1 658 ? 4.004 3.372 -9.931 1.00 80.25 658 GLY A O 1
ATOM 5190 N N . TYR A 1 659 ? 3.311 4.770 -8.303 1.00 81.88 659 TYR A N 1
ATOM 5191 C CA . TYR A 1 659 ? 2.812 3.775 -7.352 1.00 81.88 659 TYR A CA 1
ATOM 5192 C C . TYR A 1 659 ? 1.520 4.266 -6.693 1.00 81.88 659 TYR A C 1
ATOM 5194 O O . TYR A 1 659 ? 1.208 5.451 -6.757 1.00 81.88 659 TYR A O 1
ATOM 5202 N N . SER A 1 660 ? 0.782 3.369 -6.039 1.00 84.19 660 SER A N 1
ATOM 5203 C CA . SER A 1 660 ? -0.528 3.684 -5.453 1.00 84.19 660 SER A CA 1
ATOM 5204 C C . SER A 1 660 ? -0.575 3.384 -3.947 1.00 84.19 660 SER A C 1
ATOM 5206 O O . SER A 1 660 ? 0.451 3.349 -3.265 1.00 84.19 660 SER A O 1
ATOM 5208 N N . ALA A 1 661 ? -1.782 3.182 -3.417 1.00 86.06 661 ALA A N 1
ATOM 5209 C CA . ALA A 1 661 ? -2.076 3.062 -1.996 1.00 86.06 661 ALA A CA 1
ATOM 5210 C C . ALA A 1 661 ? -1.233 1.990 -1.287 1.00 86.06 661 ALA A C 1
ATOM 5212 O O . ALA A 1 661 ? -0.694 2.260 -0.217 1.00 86.06 661 ALA A O 1
ATOM 5213 N N . ARG A 1 662 ? -1.081 0.790 -1.866 1.00 90.44 662 ARG A N 1
ATOM 5214 C CA . ARG A 1 662 ? -0.319 -0.304 -1.239 1.00 90.44 662 ARG A CA 1
ATOM 5215 C C . ARG A 1 662 ? 1.120 0.097 -0.917 1.00 90.44 662 ARG A C 1
ATOM 5217 O O . ARG A 1 662 ? 1.569 -0.120 0.200 1.00 90.44 662 ARG A O 1
ATOM 5224 N N . SER A 1 663 ? 1.822 0.701 -1.871 1.00 89.12 663 SER A N 1
ATOM 5225 C CA . SER A 1 663 ? 3.217 1.122 -1.707 1.00 89.12 663 SER A CA 1
ATOM 5226 C C . SER A 1 663 ? 3.417 2.124 -0.570 1.00 89.12 663 SER A C 1
ATOM 5228 O O . SER A 1 663 ? 4.474 2.140 0.059 1.00 89.12 663 SER A O 1
ATOM 5230 N N . MET A 1 664 ? 2.414 2.969 -0.317 1.00 88.75 664 MET A N 1
ATOM 5231 C CA . MET A 1 664 ? 2.434 3.962 0.762 1.00 88.75 664 MET A CA 1
ATOM 5232 C C . MET A 1 664 ? 2.074 3.374 2.127 1.00 88.75 664 MET A C 1
ATOM 5234 O O . MET A 1 664 ? 2.480 3.907 3.158 1.00 88.75 664 MET A O 1
ATOM 5238 N N . LEU A 1 665 ? 1.250 2.324 2.140 1.00 91.81 665 LEU A N 1
ATOM 5239 C CA . LEU A 1 665 ? 0.682 1.743 3.348 1.00 91.81 665 LEU A CA 1
ATOM 5240 C C . LEU A 1 665 ? 1.569 0.601 3.842 1.00 91.81 665 LEU A C 1
ATOM 5242 O O . LEU A 1 665 ? 1.497 -0.527 3.357 1.00 91.81 665 LEU A O 1
ATOM 5246 N N . LEU A 1 666 ? 2.363 0.865 4.877 1.00 91.94 666 LEU A N 1
ATOM 5247 C CA . LEU A 1 666 ? 3.063 -0.192 5.596 1.00 91.94 666 LEU A CA 1
ATOM 5248 C C . LEU A 1 666 ? 2.078 -0.891 6.544 1.00 91.94 666 LEU A C 1
ATOM 5250 O O . LEU A 1 666 ? 1.788 -0.405 7.639 1.00 91.94 666 LEU A O 1
ATOM 5254 N N . THR A 1 667 ? 1.554 -2.033 6.103 1.00 92.19 667 THR A N 1
ATOM 5255 C CA . THR A 1 667 ? 0.619 -2.873 6.866 1.00 92.19 667 THR A CA 1
ATOM 5256 C C . THR A 1 667 ? 1.323 -4.065 7.507 1.00 92.19 667 THR A C 1
ATOM 5258 O O . THR A 1 667 ? 2.218 -4.660 6.903 1.00 92.19 667 THR A O 1
ATOM 5261 N N . VAL A 1 668 ? 0.875 -4.477 8.694 1.00 92.75 668 VAL A N 1
ATOM 5262 C CA . VAL A 1 668 ? 1.383 -5.689 9.353 1.00 92.75 668 VAL A CA 1
ATOM 5263 C C . VAL A 1 668 ? 0.704 -6.941 8.802 1.00 92.75 668 VAL A C 1
ATOM 5265 O O . VAL A 1 668 ? -0.514 -7.095 8.884 1.00 92.75 668 VAL A O 1
ATOM 5268 N N . VAL A 1 669 ? 1.506 -7.879 8.301 1.00 92.88 669 VAL A N 1
ATOM 5269 C CA . VAL A 1 669 ? 1.047 -9.213 7.903 1.00 92.88 669 VAL A CA 1
ATOM 5270 C C . VAL A 1 669 ? 0.830 -10.059 9.154 1.00 92.88 669 VAL A C 1
ATOM 5272 O O . VAL A 1 669 ? 1.742 -10.236 9.967 1.00 92.88 669 VAL A O 1
ATOM 5275 N N . THR A 1 670 ? -0.375 -10.600 9.296 1.00 91.88 670 THR A N 1
ATOM 5276 C CA . THR A 1 670 ? -0.747 -11.458 10.422 1.00 91.88 670 THR A CA 1
ATOM 5277 C C . THR A 1 670 ? -0.672 -12.921 10.003 1.00 91.88 670 THR A C 1
ATOM 5279 O O . THR A 1 670 ? -1.343 -13.340 9.072 1.00 91.88 670 THR A O 1
ATOM 5282 N N . HIS A 1 671 ? 0.164 -13.694 10.688 1.00 93.06 671 HIS A N 1
ATOM 5283 C CA . HIS A 1 671 ? 0.379 -15.114 10.439 1.00 93.06 671 HIS A CA 1
ATOM 5284 C C . HIS A 1 671 ? -0.454 -15.970 11.392 1.00 93.06 671 HIS A C 1
ATOM 5286 O O . HIS A 1 671 ? -0.447 -15.736 12.603 1.00 93.06 671 HIS A O 1
ATOM 5292 N N . GLY A 1 672 ? -1.114 -16.995 10.852 1.00 87.56 672 GLY A N 1
ATOM 5293 C CA . GLY A 1 672 ? -1.883 -17.986 11.620 1.00 87.56 672 GLY A CA 1
ATOM 5294 C C . GLY A 1 672 ? -3.309 -17.563 11.979 1.00 87.56 672 GLY A C 1
ATOM 5295 O O . GLY A 1 672 ? -4.066 -18.368 12.511 1.00 87.56 672 GLY A O 1
ATOM 5296 N N . SER A 1 673 ? -3.695 -16.333 11.655 1.00 81.81 673 SER A N 1
ATOM 5297 C CA . SER A 1 673 ? -5.050 -15.823 11.823 1.00 81.81 673 SER A CA 1
ATOM 5298 C C . SER A 1 673 ? -5.395 -14.948 10.637 1.00 81.81 673 SER A C 1
ATOM 5300 O O . SER A 1 673 ? -4.578 -14.147 10.187 1.00 81.81 673 SER A O 1
ATOM 5302 N N . ASP A 1 674 ? -6.636 -15.055 10.186 1.00 75.81 674 ASP A N 1
ATOM 5303 C CA . ASP A 1 674 ? -7.181 -14.184 9.159 1.00 75.81 674 ASP A CA 1
ATOM 5304 C C . ASP A 1 674 ? -7.252 -12.722 9.651 1.00 75.81 674 ASP A C 1
ATOM 5306 O O . ASP A 1 674 ? -7.131 -11.787 8.856 1.00 75.81 674 ASP A O 1
ATOM 5310 N N . THR A 1 675 ? -7.471 -12.488 10.949 1.00 78.88 675 THR A N 1
ATOM 5311 C CA . THR A 1 675 ? -7.622 -11.145 11.537 1.00 78.88 675 THR A CA 1
ATOM 5312 C C . THR A 1 675 ? -6.467 -10.795 12.484 1.00 78.88 675 THR A C 1
ATOM 5314 O O . THR A 1 675 ? -6.028 -11.668 13.236 1.00 78.88 675 THR A O 1
ATOM 5317 N N . PRO A 1 676 ? -5.993 -9.532 12.511 1.00 76.38 676 PRO A N 1
ATOM 5318 C CA . PRO A 1 676 ? -4.997 -9.065 13.466 1.00 76.38 676 PRO A CA 1
ATOM 5319 C C . PRO A 1 676 ? -5.546 -9.151 14.899 1.00 76.38 676 PRO A C 1
ATOM 5321 O O . PRO A 1 676 ? -6.766 -9.180 15.093 1.00 76.38 676 PRO A O 1
ATOM 5324 N N . PRO A 1 677 ? -4.656 -9.184 15.906 1.00 71.00 677 PRO A N 1
ATOM 5325 C CA . PRO A 1 677 ? -5.049 -9.297 17.301 1.00 71.00 677 PRO A CA 1
ATOM 5326 C C . PRO A 1 677 ? -5.738 -8.005 17.787 1.00 71.00 677 PRO A C 1
ATOM 5328 O O . PRO A 1 677 ? -5.650 -6.960 17.132 1.00 71.00 677 PRO A O 1
ATOM 5331 N N . PRO A 1 678 ? -6.366 -8.030 18.975 1.00 66.94 678 PRO A N 1
ATOM 5332 C CA . PRO A 1 678 ? -6.862 -6.824 19.638 1.00 66.94 678 PRO A CA 1
ATOM 5333 C C . PRO A 1 678 ? -5.781 -5.731 19.815 1.00 66.94 678 PRO A C 1
ATOM 5335 O O . PRO A 1 678 ? -4.592 -6.025 19.953 1.00 66.94 678 PRO A O 1
ATOM 5338 N N . SER A 1 679 ? -6.203 -4.460 19.877 1.00 64.06 679 SER A N 1
ATOM 5339 C CA . SER A 1 679 ? -5.368 -3.231 19.908 1.00 64.06 679 SER A CA 1
ATOM 5340 C C . SER A 1 679 ? -4.179 -3.275 20.863 1.00 64.06 679 SER A C 1
ATOM 5342 O O . SER A 1 679 ? -3.062 -2.903 20.491 1.00 64.06 679 SER A O 1
ATOM 5344 N N . GLY A 1 680 ? -4.416 -3.719 22.099 1.00 63.19 680 GLY A N 1
ATOM 5345 C CA . GLY A 1 680 ? -3.397 -3.780 23.151 1.00 63.19 680 GLY A CA 1
ATOM 5346 C C . GLY A 1 680 ? -2.243 -4.739 22.844 1.00 63.19 680 GLY A C 1
ATOM 5347 O O . GLY A 1 680 ? -1.242 -4.757 23.557 1.00 63.19 680 GLY A O 1
ATOM 5348 N N . HIS A 1 681 ? -2.361 -5.535 21.782 1.00 72.25 681 HIS A N 1
ATOM 5349 C CA . HIS A 1 681 ? -1.391 -6.554 21.404 1.00 72.25 681 HIS A CA 1
ATOM 5350 C C . HIS A 1 681 ? -0.838 -6.380 19.983 1.00 72.25 681 HIS A C 1
ATOM 5352 O O . HIS A 1 681 ? 0.026 -7.165 19.587 1.00 72.25 681 HIS A O 1
ATOM 5358 N N . GLY A 1 682 ? -1.272 -5.347 19.250 1.00 83.06 682 GLY A N 1
ATOM 5359 C CA . GLY A 1 682 ? -0.782 -5.030 17.905 1.00 83.06 682 GLY A CA 1
ATOM 5360 C C . GLY A 1 682 ? 0.724 -4.756 17.844 1.00 83.06 682 GLY A C 1
ATOM 5361 O O . GLY A 1 682 ? 1.392 -4.528 18.862 1.00 83.06 682 GLY A O 1
ATOM 5362 N N . PHE A 1 683 ? 1.280 -4.780 16.634 1.00 90.94 683 PHE A N 1
ATOM 5363 C CA . PHE A 1 683 ? 2.713 -4.597 16.405 1.00 90.94 683 PHE A CA 1
ATOM 5364 C C . PHE A 1 683 ? 3.185 -3.222 16.890 1.00 90.94 683 PHE A C 1
ATOM 5366 O O . PHE A 1 683 ? 4.230 -3.118 17.533 1.00 90.94 683 PHE A O 1
ATOM 5373 N N . PHE A 1 684 ? 2.413 -2.162 16.634 1.00 89.06 684 PHE A N 1
ATOM 5374 C CA . PHE A 1 684 ? 2.828 -0.797 16.975 1.00 89.06 684 PHE A CA 1
ATOM 5375 C C . PHE A 1 684 ? 2.738 -0.493 18.462 1.00 89.06 684 PHE A C 1
ATOM 5377 O O . PHE A 1 684 ? 3.595 0.206 19.002 1.00 89.06 684 PHE A O 1
ATOM 5384 N N . SER A 1 685 ? 1.735 -1.060 19.129 1.00 87.25 685 SER A N 1
ATOM 5385 C CA . SER A 1 685 ? 1.641 -1.041 20.588 1.00 87.25 685 SER A CA 1
ATOM 5386 C C . SER A 1 685 ? 2.862 -1.729 21.205 1.00 87.25 685 SER A C 1
ATOM 5388 O O . SER A 1 685 ? 3.463 -1.200 22.135 1.00 87.25 685 SER A O 1
ATOM 5390 N N . PHE A 1 686 ? 3.284 -2.863 20.635 1.00 90.31 686 PHE A N 1
ATOM 5391 C CA . PHE A 1 686 ? 4.438 -3.621 21.111 1.00 90.31 686 PHE A CA 1
ATOM 5392 C C . PHE A 1 686 ? 5.770 -2.868 20.977 1.00 90.31 686 PHE A C 1
ATOM 5394 O O . PHE A 1 686 ? 6.564 -2.872 21.917 1.00 90.31 686 PHE A O 1
ATOM 5401 N N . ILE A 1 687 ? 6.027 -2.211 19.841 1.00 92.06 687 ILE A N 1
ATOM 5402 C CA . ILE A 1 687 ? 7.272 -1.442 19.658 1.00 92.06 687 ILE A CA 1
ATOM 5403 C C . ILE A 1 687 ? 7.255 -0.085 20.379 1.00 92.06 687 ILE A C 1
ATOM 5405 O O . ILE A 1 687 ? 8.285 0.574 20.454 1.00 92.06 687 ILE A O 1
ATOM 5409 N N . GLY A 1 688 ? 6.108 0.348 20.915 1.00 89.81 688 GLY A N 1
ATOM 5410 C CA . GLY A 1 688 ? 5.987 1.604 21.661 1.00 89.81 688 GLY A CA 1
ATOM 5411 C C . GLY A 1 688 ? 6.055 2.871 20.800 1.00 89.81 688 GLY A C 1
ATOM 5412 O O . GLY A 1 688 ? 6.158 3.969 21.341 1.00 89.81 688 GLY A O 1
ATOM 5413 N N . ILE A 1 689 ? 5.956 2.752 19.472 1.00 86.56 689 ILE A N 1
ATOM 5414 C CA . ILE A 1 689 ? 6.155 3.876 18.541 1.00 86.56 689 ILE A CA 1
ATOM 5415 C C . ILE A 1 689 ? 5.165 5.023 18.791 1.00 86.56 689 ILE A C 1
ATOM 5417 O O . ILE A 1 689 ? 5.546 6.184 18.801 1.00 86.56 689 ILE A O 1
ATOM 5421 N N . ARG A 1 690 ? 3.900 4.725 19.116 1.00 80.50 690 ARG A N 1
ATOM 5422 C CA . ARG A 1 690 ? 2.901 5.770 19.406 1.00 80.50 690 ARG A CA 1
ATOM 5423 C C . ARG A 1 690 ? 3.162 6.516 20.710 1.00 80.50 690 ARG A C 1
ATOM 5425 O O . ARG A 1 690 ? 2.757 7.668 20.826 1.00 80.50 690 ARG A O 1
ATOM 5432 N N . ALA A 1 691 ? 3.748 5.849 21.706 1.00 82.06 691 ALA A N 1
ATOM 5433 C CA . ALA A 1 691 ? 4.119 6.508 22.954 1.00 82.06 691 ALA A CA 1
ATOM 5434 C C . ALA A 1 691 ? 5.230 7.526 22.677 1.00 82.06 691 ALA A C 1
ATOM 5436 O O . ALA A 1 691 ? 5.084 8.680 23.064 1.00 82.06 691 ALA A O 1
ATOM 5437 N N . ARG A 1 692 ? 6.234 7.132 21.879 1.00 79.50 692 ARG A N 1
ATOM 5438 C CA . ARG A 1 692 ? 7.302 8.026 21.411 1.00 79.50 692 ARG A CA 1
ATOM 5439 C C . ARG A 1 692 ? 6.757 9.210 20.613 1.00 79.50 692 ARG A C 1
ATOM 5441 O O . ARG A 1 692 ? 7.076 10.341 20.936 1.00 79.50 692 ARG A O 1
ATOM 5448 N N . GLU A 1 693 ? 5.852 8.982 19.663 1.00 77.25 693 GLU A N 1
ATOM 5449 C CA . GLU A 1 693 ? 5.221 10.069 18.890 1.00 77.25 693 GLU A CA 1
ATOM 5450 C C . GLU A 1 693 ? 4.451 11.063 19.774 1.00 77.25 693 GLU A C 1
ATOM 5452 O O . GLU A 1 693 ? 4.508 12.274 19.566 1.00 77.25 693 GLU A O 1
ATOM 5457 N N . ARG A 1 694 ? 3.741 10.573 20.801 1.00 78.75 694 ARG A N 1
ATOM 5458 C CA . ARG A 1 694 ? 3.060 11.447 21.770 1.00 78.75 694 ARG A CA 1
ATOM 5459 C C . ARG A 1 694 ? 4.054 12.240 22.613 1.00 78.75 694 ARG A C 1
ATOM 5461 O O . ARG A 1 694 ? 3.820 13.420 22.855 1.00 78.75 694 ARG A O 1
ATOM 5468 N N . GLU A 1 695 ? 5.138 11.610 23.056 1.00 78.94 695 GLU A N 1
ATOM 5469 C CA . GLU A 1 695 ? 6.211 12.270 23.805 1.00 78.94 695 GLU A CA 1
ATOM 5470 C C . GLU A 1 695 ? 6.895 13.354 22.959 1.00 78.94 695 GLU A C 1
ATOM 5472 O O . GLU A 1 695 ? 7.042 14.484 23.433 1.00 78.94 695 GLU A O 1
ATOM 5477 N N . SER A 1 696 ? 7.210 13.060 21.693 1.00 76.00 696 SER A N 1
ATOM 5478 C CA . SER A 1 696 ? 7.755 14.020 20.726 1.00 76.00 696 SER A CA 1
ATOM 5479 C C . SER A 1 696 ? 6.806 15.200 20.507 1.00 76.00 696 SER A C 1
ATOM 5481 O O . SER A 1 696 ? 7.216 16.353 20.645 1.00 76.00 696 SER A O 1
ATOM 5483 N N . ALA A 1 697 ? 5.511 14.939 20.290 1.00 74.25 697 ALA A N 1
ATOM 5484 C CA . ALA A 1 697 ? 4.508 15.994 20.139 1.00 74.25 697 ALA A CA 1
ATOM 5485 C C . ALA A 1 697 ? 4.380 16.877 21.400 1.00 74.25 697 ALA A C 1
ATOM 5487 O O . ALA A 1 697 ? 4.221 18.094 21.302 1.00 74.25 697 ALA A O 1
ATOM 5488 N N . CYS A 1 698 ? 4.486 16.303 22.604 1.00 74.06 698 CYS A N 1
ATOM 5489 C CA . CYS A 1 698 ? 4.493 17.075 23.851 1.00 74.06 698 CYS A CA 1
ATOM 5490 C C . CYS A 1 698 ? 5.772 17.923 24.022 1.00 74.06 698 CYS A C 1
ATOM 5492 O O . CYS A 1 698 ? 5.719 19.035 24.565 1.00 74.06 698 CYS A O 1
ATOM 5494 N N . MET A 1 699 ? 6.920 17.429 23.556 1.00 71.31 699 MET A N 1
ATOM 5495 C CA . MET A 1 699 ? 8.200 18.145 23.605 1.00 71.31 699 MET A CA 1
ATOM 5496 C C . MET A 1 699 ? 8.238 19.339 22.637 1.00 71.31 699 MET A C 1
ATOM 5498 O O . MET A 1 699 ? 8.730 20.408 23.018 1.00 71.31 699 MET A O 1
ATOM 5502 N N . GLU A 1 700 ? 7.657 19.214 21.439 1.00 65.06 700 GLU A N 1
ATOM 5503 C CA . GLU A 1 700 ? 7.513 20.321 20.475 1.00 65.06 700 GLU A CA 1
ATOM 5504 C C . GLU A 1 700 ? 6.678 21.478 21.042 1.00 65.06 700 GLU A C 1
ATOM 5506 O O . GLU A 1 700 ? 7.057 22.650 20.941 1.00 65.06 700 GLU A O 1
ATOM 5511 N N . VAL A 1 701 ? 5.575 21.172 21.734 1.00 66.56 701 VAL A N 1
ATOM 5512 C CA . VAL A 1 701 ? 4.761 22.203 22.399 1.00 66.56 701 VAL A CA 1
ATOM 5513 C C . VAL A 1 701 ? 5.587 22.920 23.474 1.00 66.56 701 VAL A C 1
ATOM 5515 O O . VAL A 1 701 ? 5.577 24.147 23.560 1.00 66.56 701 VAL A O 1
ATOM 5518 N N . THR A 1 702 ? 6.381 22.186 24.256 1.00 66.56 702 THR A N 1
ATOM 5519 C CA . THR A 1 702 ? 7.157 22.762 25.368 1.00 66.56 702 THR A CA 1
ATOM 5520 C C . THR A 1 702 ? 8.330 23.631 24.894 1.00 66.56 702 THR A C 1
ATOM 5522 O O . THR A 1 702 ? 8.623 24.668 25.495 1.00 66.56 702 THR A O 1
ATOM 5525 N N . THR A 1 703 ? 9.003 23.247 23.807 1.00 63.16 703 THR A N 1
ATOM 5526 C CA . THR A 1 703 ? 10.097 24.034 23.210 1.00 63.16 703 THR A CA 1
ATOM 5527 C C . THR A 1 703 ? 9.586 25.302 22.532 1.00 63.16 703 THR A C 1
ATOM 5529 O O . THR A 1 703 ? 10.207 26.358 22.682 1.00 63.16 703 THR A O 1
ATOM 5532 N N . THR A 1 704 ? 8.414 25.245 21.892 1.00 57.66 704 THR A N 1
ATOM 5533 C CA . THR A 1 704 ? 7.762 26.427 21.307 1.00 57.66 704 THR A CA 1
ATOM 5534 C C . THR A 1 704 ? 7.389 27.456 22.384 1.00 57.66 704 THR A C 1
ATOM 5536 O O . THR A 1 704 ? 7.612 28.649 22.192 1.00 57.66 704 THR A O 1
ATOM 5539 N N . TYR A 1 705 ? 6.935 27.016 23.566 1.00 52.75 705 TYR A N 1
ATOM 5540 C CA . TYR A 1 705 ? 6.640 27.920 24.691 1.00 52.75 705 TYR A CA 1
ATOM 5541 C C . TYR A 1 705 ? 7.881 28.490 25.396 1.00 52.75 705 TYR A C 1
ATOM 5543 O O . TYR A 1 705 ? 7.792 29.553 26.005 1.00 52.75 705 TYR A O 1
ATOM 5551 N N . LYS A 1 706 ? 9.048 27.837 25.314 1.00 51.44 706 LYS A N 1
ATOM 5552 C CA . LYS A 1 706 ? 10.300 28.377 25.883 1.00 51.44 706 LYS A CA 1
ATOM 5553 C C . LYS A 1 706 ? 11.022 29.365 24.961 1.00 51.44 706 LYS A C 1
ATOM 5555 O O . LYS A 1 706 ? 11.886 30.099 25.434 1.00 51.44 706 LYS A O 1
ATOM 5560 N N . ARG A 1 707 ? 10.667 29.441 23.673 1.00 40.09 707 ARG A N 1
ATOM 5561 C CA . ARG A 1 707 ? 11.184 30.449 22.727 1.00 40.09 707 ARG A CA 1
ATOM 5562 C C . ARG A 1 707 ? 10.252 31.666 22.620 1.00 40.09 707 ARG A C 1
ATOM 5564 O O . ARG A 1 707 ? 9.755 31.975 21.544 1.00 40.09 707 ARG A O 1
ATOM 5571 N N . LYS A 1 708 ? 10.027 32.356 23.745 1.00 35.53 708 LYS A N 1
ATOM 5572 C CA . LYS A 1 708 ? 9.759 33.811 23.886 1.00 35.53 708 LYS A CA 1
ATOM 5573 C C . LYS A 1 708 ? 9.430 34.124 25.361 1.00 35.53 708 LYS A C 1
ATOM 5575 O O . LYS A 1 708 ? 8.745 33.308 25.970 1.00 35.53 708 LYS A O 1
ATOM 5580 N N . PRO A 1 709 ? 9.803 35.289 25.932 1.00 44.88 709 PRO A N 1
ATOM 5581 C CA . PRO A 1 709 ? 10.525 36.421 25.348 1.00 44.88 709 PRO A CA 1
ATOM 5582 C C . PRO A 1 709 ? 11.869 36.705 26.052 1.00 44.88 709 PRO A C 1
ATOM 5584 O O . PRO A 1 709 ? 11.946 36.720 27.277 1.00 44.88 709 PRO A O 1
ATOM 5587 N N . ASN A 1 710 ? 12.896 37.008 25.261 1.00 47.44 710 ASN A N 1
ATOM 5588 C CA . ASN A 1 710 ? 13.908 38.005 25.609 1.00 47.44 710 ASN A CA 1
ATOM 5589 C C . ASN A 1 710 ? 13.961 39.001 24.458 1.00 47.44 710 ASN A C 1
ATOM 5591 O O . ASN A 1 710 ? 13.909 38.519 23.300 1.00 47.44 710 ASN A O 1
#

Organism: Trypanosoma cruzi (strain CL Brener) (NCBI:txid353153)